Protein 4J0E (pdb70)

Foldseek 3Di:
DVVLVVVPPLAAEEEEEAQDQASLLVLLLLLLLHHAYEYEALDVVSNVVSLVVSLVVLLVVLVPDDDDPCVSVVSSVSSSVSYHYDHQLLVRQQEGQEYEYDDDPDLVVLLVSVVSNQVRHDPNHAYEYQDLADFQCSNCVPDPQLQRYWYWHADPPRVPAQEIETEHEPRHHPVNSVSSVSSSVSSRHDYDYAYRDRRTPPGVVQLLVLVVLLVCVVVVPDHPVVQQVCCCVVVVDPTGSVLVQLVCWLVNSQSRLVSCCVVPVPDPSSDGHPQSVVQVVVVQTHVVVQGGPHGD/DVVLVVVPPQAAEEEEEAQPQASLLVLQLLLVLHHAYEYEALDVVSVVVSLVVSLVVQVCVSSVSSSVSYHYYNQLQVSAQAGQEYEYDHDPDLVVLLVSVVSNQVRHDPNHAYEYQDLADFQCSSCVPPPQLQSYWYWHADPPRVPGQEIETEGEVRHHPVNSVSSVSSSVSSRHDYDYFYRDRRTPPLVPLLLVLVVLVVCVVVVPDHNVVQFVCCCVVPVDPTGSVLVQLVRWLVVSQSRLVSCCVVVVVDPSSDHDPLSCVQVVVVQIHPVVQGGPHGD

Secondary structure (DSSP, 8-state):
-HHHHTT-TT--EEEEE--SHHHHHHHHHHHHTT-EEEEE-S-HHHHHHHHHHHHHHHHHHHHHS-S-HHHHHHHHHHHHTTEEEES-HHHHHTT-SEEEE---S-HHHHHHHHHHHHHHS-TT-EEEE--SSS-HHHHSTT-S-GGGEEEEE--SSTTT--EEEEEE-SS--HHHHHHHHHHHHHTT-EEEEEES-TTTTHHHHHHHHHHHHHHHHHHTSS-HHHHHHHHHHHH--SS-HHHHHHHH-HHHHHHHHHHHHHHSTT-GGG---HHHHHHHHTT--BGGGTBSSSB-/-HHHHTT-TT--EEEEE--SHHHHHHHHHHHHTT-EEEEE-S-HHHHHHHHHHHHHHHH--HHHHHHHTEEEES-HHHHTTT-SEEEE---S-HHHHHHHHHHHHHHS-TT-EEEE--SSS-HHHHTTT-S-GGGEEEEE--SSTTT--EEEEEE-SS--HHHHHHHHHHHHHTT-EEEEEES-TTTTHHHHHHHHHHHHHHHHHTTSS-HHHHHHHHHHHH--SS-HHHHHHHH-HHHHHHHHHHHHHHSTT-GGG---HHHHHHHHTT--BGGGTBSSSB-

CATH classification: 3.40.50.720 (+1 more: 1.10.1040.10)

Organism: Caenorhabditis elegans (NCBI:txid6239)

Solvent-accessible surface area: 25245 Å² total; per-residue (Å²): 116,154,117,7,51,53,56,3,128,94,5,156,36,2,0,0,4,7,6,44,124,41,1,13,7,0,0,7,14,0,0,56,16,34,1,78,4,49,0,0,28,114,66,140,140,14,10,85,148,5,46,151,50,3,43,128,37,2,46,114,74,3,143,150,61,189,33,84,118,161,107,37,62,89,75,15,88,114,5,30,81,64,9,134,59,22,77,70,12,47,89,7,0,54,93,4,14,2,0,0,0,15,20,106,57,59,38,99,94,0,74,35,33,2,52,92,0,60,157,33,24,82,202,108,4,10,12,0,1,19,3,34,27,52,27,0,86,38,2,3,134,66,10,169,52,68,56,77,0,0,1,0,7,5,32,64,59,2,48,114,43,94,0,0,0,0,0,66,8,128,68,7,29,98,130,6,23,42,20,0,49,73,0,0,50,1,5,18,16,44,29,2,34,3,83,25,12,27,5,10,0,3,19,27,3,6,3,4,12,3,2,22,0,0,36,1,82,64,105,40,16,10,51,24,88,35,0,5,62,0,0,70,48,17,15,40,10,83,39,0,0,0,39,19,0,1,114,56,0,0,37,57,1,45,103,8,0,49,38,14,29,85,101,49,100,137,59,89,19,5,114,31,1,77,39,0,46,123,26,31,94,112,40,77,32,0,115,127,70,30,38,8,25,51,89,123,116,155,116,8,49,50,57,4,125,106,5,135,36,1,0,0,3,7,7,44,122,44,0,14,7,0,0,18,15,0,0,60,19,37,0,76,5,52,0,0,26,111,72,136,154,10,9,80,144,6,48,126,59,3,26,123,52,11,90,202,153,133,41,97,99,6,28,76,70,10,141,58,28,63,62,5,31,86,7,0,53,94,4,15,1,0,0,0,13,18,117,60,62,39,111,70,0,81,38,19,2,50,65,0,55,154,39,22,83,194,105,5,11,13,0,1,15,2,33,24,50,23,1,91,35,2,4,129,66,8,170,64,63,57,90,1,0,1,0,5,4,29,60,56,1,53,116,40,102,0,0,0,0,0,62,10,140,68,6,28,108,130,6,23,43,23,0,52,73,0,0,50,1,5,19,15,39,31,2,36,3,102,29,12,27,6,9,0,5,19,28,5,8,5,5,11,5,3,21,0,0,36,2,85,65,104,46,11,11,51,20,90,36,0,6,56,0,0,71,55,20,18,40,11,80,51,0,0,0,37,23,1,0,98,62,1,0,39,58,1,42,99,5,2,50,33,13,28,84,103,50,95,138,54,70,17,5,103,56,1,97,39,0,48,124,15,29,94,85,39,66,32,0,107,127,69,28,49,6,22,53,92,122

Radius of gyration: 28.54 Å; Cα contacts (8 Å, |Δi|>4): 1145; chains: 2; bounding box: 77×62×73 Å

B-factor: mean 34.6, std 10.4, range [18.56, 121.44]

Structure (mmCIF, N/CA/C/O backbone):
data_4J0E
#
_entry.id   4J0E
#
_cell.length_a   55.709
_cell.length_b   55.215
_cell.length_c   56.066
_cell.angle_alpha   80.45
_cell.angle_beta   75.58
_cell.angle_gamma   72.42
#
_symmetry.space_group_name_H-M   'P 1'
#
loop_
_entity.id
_entity.type
_entity.pdbx_description
1 polymer 'Probable 3-hydroxyacyl-CoA dehydrogenase F54C8.1'
2 water water
#
loop_
_atom_site.group_PDB
_atom_site.id
_atom_site.type_symbol
_atom_site.label_atom_id
_atom_site.label_alt_id
_atom_site.label_comp_id
_atom_site.label_asym_id
_atom_site.label_entity_id
_atom_site.label_seq_id
_atom_site.pdbx_PDB_ins_code
_atom_site.Cartn_x
_atom_site.Cartn_y
_atom_site.Cartn_z
_atom_site.occupancy
_atom_site.B_iso_or_equiv
_atom_site.auth_seq_id
_atom_site.auth_comp_id
_atom_site.auth_asym_id
_atom_site.auth_atom_id
_atom_site.pdbx_PDB_model_num
ATOM 1 N N . MET A 1 4 ? 24.752 3.286 -25.696 1.00 27.88 1 MET A N 1
ATOM 2 C CA . MET A 1 4 ? 24.907 2.048 -24.788 1.00 26.67 1 MET A CA 1
ATOM 3 C C . MET A 1 4 ? 26.179 2.198 -23.986 1.00 29.84 1 MET A C 1
ATOM 4 O O . MET A 1 4 ? 26.198 1.855 -22.819 1.00 26.03 1 MET A O 1
ATOM 9 N N . PHE A 1 5 ? 27.271 2.578 -24.662 1.00 28.32 2 PHE A N 1
ATOM 10 C CA . PHE A 1 5 ? 28.547 2.804 -23.954 1.00 28.41 2 PHE A CA 1
ATOM 11 C C . PHE A 1 5 ? 28.484 4.004 -23.004 1.00 29.29 2 PHE A C 1
ATOM 12 O O . PHE A 1 5 ? 29.062 3.953 -21.872 1.00 29.44 2 PHE A O 1
ATOM 20 N N . THR A 1 6 ? 27.787 5.102 -23.436 1.00 25.16 3 THR A N 1
ATOM 21 C CA . THR A 1 6 ? 27.786 6.302 -22.596 1.00 25.20 3 THR A CA 1
ATOM 22 C C . THR A 1 6 ? 27.211 5.846 -21.225 1.00 26.01 3 THR A C 1
ATOM 23 O O . THR A 1 6 ? 27.672 6.239 -20.155 1.00 26.93 3 THR A O 1
ATOM 27 N N . ALA A 1 7 ? 26.218 4.980 -21.354 1.00 28.81 4 ALA A N 1
ATOM 28 C CA . ALA A 1 7 ? 25.588 4.489 -20.081 1.00 28.34 4 ALA A CA 1
ATOM 29 C C . ALA A 1 7 ? 26.441 3.527 -19.300 1.00 27.17 4 ALA A C 1
ATOM 30 O O . ALA A 1 7 ? 26.633 3.662 -18.048 1.00 26.94 4 ALA A O 1
ATOM 32 N N . LYS A 1 8 ? 26.962 2.533 -20.018 1.00 24.47 5 LYS A N 1
ATOM 33 C CA . LYS A 1 8 ? 27.755 1.468 -19.425 1.00 27.18 5 LYS A CA 1
ATOM 34 C C . LYS A 1 8 ? 28.925 2.031 -18.605 1.00 31.40 5 LYS A C 1
ATOM 35 O O . LYS A 1 8 ? 29.209 1.544 -17.418 1.00 28.28 5 LYS A O 1
ATOM 41 N N . CYS A 1 9 ? 29.631 2.968 -19.248 1.00 27.31 6 CYS A N 1
ATOM 42 C CA . CYS A 1 9 ? 30.846 3.528 -18.623 1.00 27.32 6 CYS A CA 1
ATOM 43 C C . CYS A 1 9 ? 30.517 4.502 -17.528 1.00 27.86 6 CYS A C 1
ATOM 44 O O . CYS A 1 9 ? 31.428 4.987 -16.845 1.00 29.59 6 CYS A O 1
ATOM 47 N N . ALA A 1 10 ? 29.210 4.721 -17.276 1.00 27.92 7 ALA A N 1
ATOM 48 C CA . ALA A 1 10 ? 28.792 5.639 -16.146 1.00 32.56 7 ALA A CA 1
ATOM 49 C C . ALA A 1 10 ? 28.228 4.786 -15.007 1.00 32.57 7 ALA A C 1
ATOM 50 O O . ALA A 1 10 ? 27.780 5.343 -14.017 1.00 32.54 7 ALA A O 1
ATOM 52 N N . MET A 1 11 ? 28.332 3.489 -15.158 1.00 32.18 8 MET A N 1
ATOM 53 C CA . MET A 1 11 ? 27.909 2.507 -14.118 1.00 30.38 8 MET A CA 1
ATOM 54 C C . MET A 1 11 ? 29.096 1.617 -13.877 1.00 37.45 8 MET A C 1
ATOM 55 O O . MET A 1 11 ? 29.023 0.521 -14.282 1.00 43.15 8 MET A O 1
ATOM 60 N N . GLN A 1 12 ? 30.214 2.127 -13.311 1.00 31.30 9 GLN A N 1
ATOM 61 C CA . GLN A 1 12 ? 31.354 1.360 -12.912 1.00 32.47 9 GLN A CA 1
ATOM 62 C C . GLN A 1 12 ? 31.070 0.390 -11.765 1.00 36.86 9 GLN A C 1
ATOM 63 O O . GLN A 1 12 ? 31.850 -0.555 -11.551 1.00 40.35 9 GLN A O 1
ATOM 69 N N . ASN A 1 13 ? 30.001 0.722 -11.046 1.00 33.00 10 ASN A N 1
ATOM 70 C CA . ASN A 1 13 ? 29.501 -0.019 -9.883 1.00 35.74 10 ASN A CA 1
ATOM 71 C C . ASN A 1 13 ? 28.726 -1.287 -10.283 1.00 35.84 10 ASN A C 1
ATOM 72 O O . ASN A 1 13 ? 28.549 -2.175 -9.465 1.00 35.98 10 ASN A O 1
ATOM 77 N N . ILE A 1 14 ? 28.292 -1.384 -11.538 1.00 30.67 11 ILE A N 1
ATOM 78 C CA . ILE A 1 14 ? 27.370 -2.465 -11.951 1.00 26.74 11 ILE A CA 1
ATOM 79 C C . ILE A 1 14 ? 28.122 -3.298 -12.998 1.00 25.00 11 ILE A C 1
ATOM 80 O O . ILE A 1 14 ? 28.234 -2.883 -14.179 1.00 30.84 11 ILE A O 1
ATOM 85 N N . ARG A 1 15 ? 28.706 -4.394 -12.562 1.00 27.85 12 ARG A N 1
ATOM 86 C CA . ARG A 1 15 ? 29.395 -5.300 -13.462 1.00 29.93 12 ARG A CA 1
ATOM 87 C C . ARG A 1 15 ? 28.788 -6.646 -13.558 1.00 27.48 12 ARG A C 1
ATOM 88 O O . ARG A 1 15 ? 28.870 -7.264 -14.596 1.00 27.05 12 ARG A O 1
ATOM 96 N N . ASN A 1 16 ? 28.227 -7.124 -12.474 1.00 29.61 13 ASN A N 1
ATOM 97 C CA . ASN A 1 16 ? 27.686 -8.484 -12.434 1.00 29.85 13 ASN A CA 1
ATOM 98 C C . ASN A 1 16 ? 26.189 -8.491 -12.154 1.00 25.04 13 ASN A C 1
ATOM 99 O O . ASN A 1 16 ? 25.734 -7.846 -11.216 1.00 24.22 13 ASN A O 1
ATOM 104 N N . VAL A 1 17 ? 25.462 -9.117 -13.047 1.00 24.91 14 VAL A N 1
ATOM 105 C CA . VAL A 1 17 ? 23.981 -9.095 -12.993 1.00 22.16 14 VAL A CA 1
ATOM 106 C C . VAL A 1 17 ? 23.497 -10.537 -12.727 1.00 23.42 14 VAL A C 1
ATOM 107 O O . VAL A 1 17 ? 24.046 -11.494 -13.289 1.00 28.21 14 VAL A O 1
ATOM 111 N N . ALA A 1 18 ? 22.570 -10.697 -11.793 1.00 23.38 15 ALA A N 1
ATOM 112 C CA . ALA A 1 18 ? 21.902 -12.016 -11.587 1.00 25.30 15 ALA A CA 1
ATOM 113 C C . ALA A 1 18 ? 20.440 -11.889 -11.992 1.00 24.32 15 ALA A C 1
ATOM 114 O O . ALA A 1 18 ? 19.843 -10.864 -11.765 1.00 22.38 15 ALA A O 1
ATOM 116 N N . ILE A 1 19 ? 19.987 -12.867 -12.733 1.00 25.18 16 ILE A N 1
ATOM 117 C CA . ILE A 1 19 ? 18.536 -12.928 -13.192 1.00 23.61 16 ILE A CA 1
ATOM 118 C C . ILE A 1 19 ? 17.987 -14.157 -12.533 1.00 26.19 16 ILE A C 1
ATOM 119 O O . ILE A 1 19 ? 18.585 -15.208 -12.668 1.00 23.10 16 ILE A O 1
ATOM 124 N N . VAL A 1 20 ? 16.885 -13.979 -11.768 1.00 22.16 17 VAL A N 1
ATOM 125 C CA . VAL A 1 20 ? 16.265 -15.084 -10.984 1.00 23.72 17 VAL A CA 1
ATOM 126 C C . VAL A 1 20 ? 14.949 -15.380 -11.664 1.00 25.28 17 VAL A C 1
ATOM 127 O O . VAL A 1 20 ? 14.029 -14.571 -11.638 1.00 25.82 17 VAL A O 1
ATOM 131 N N . GLY A 1 21 ? 14.926 -16.548 -12.253 1.00 26.60 18 GLY A N 1
ATOM 132 C CA . GLY A 1 21 ? 13.846 -17.069 -13.026 1.00 28.75 18 GLY A CA 1
ATOM 133 C C . GLY A 1 21 ? 14.299 -17.192 -14.429 1.00 31.41 18 GLY A C 1
ATOM 134 O O . GLY A 1 21 ? 14.795 -16.237 -15.021 1.00 37.02 18 GLY A O 1
ATOM 135 N N . SER A 1 22 ? 14.163 -18.411 -14.935 1.00 30.08 19 SER A N 1
ATOM 136 C CA . SER A 1 22 ? 14.723 -18.865 -16.159 1.00 30.63 19 SER A CA 1
ATOM 137 C C . SER A 1 22 ? 13.723 -19.142 -17.298 1.00 32.89 19 SER A C 1
ATOM 138 O O . SER A 1 22 ? 14.019 -19.899 -18.269 1.00 39.96 19 SER A O 1
ATOM 141 N N . GLY A 1 23 ? 12.564 -18.501 -17.238 1.00 32.32 20 GLY A N 1
ATOM 142 C CA . GLY A 1 23 ? 11.617 -18.638 -18.347 1.00 33.92 20 GLY A CA 1
ATOM 143 C C . GLY A 1 23 ? 11.921 -17.699 -19.495 1.00 32.17 20 GLY A C 1
ATOM 144 O O . GLY A 1 23 ? 13.066 -17.212 -19.691 1.00 28.52 20 GLY A O 1
ATOM 145 N N . GLN A 1 24 ? 10.912 -17.436 -20.309 1.00 32.60 21 GLN A N 1
ATOM 146 C CA . GLN A 1 24 ? 11.157 -16.728 -21.562 1.00 29.49 21 GLN A CA 1
ATOM 147 C C . GLN A 1 24 ? 11.756 -15.291 -21.382 1.00 24.88 21 GLN A C 1
ATOM 148 O O . GLN A 1 24 ? 12.687 -14.890 -22.032 1.00 29.51 21 GLN A O 1
ATOM 154 N N . MET A 1 25 ? 11.175 -14.562 -20.451 1.00 25.24 22 MET A N 1
ATOM 155 C CA . MET A 1 25 ? 11.663 -13.221 -20.149 1.00 25.45 22 MET A CA 1
ATOM 156 C C . MET A 1 25 ? 12.989 -13.273 -19.468 1.00 25.18 22 MET A C 1
ATOM 157 O O . MET A 1 25 ? 13.938 -12.461 -19.847 1.00 24.33 22 MET A O 1
ATOM 162 N N . GLY A 1 26 ? 13.161 -14.159 -18.493 1.00 25.48 23 GLY A N 1
ATOM 163 C CA . GLY A 1 26 ? 14.457 -14.197 -17.792 1.00 25.73 23 GLY A CA 1
ATOM 164 C C . GLY A 1 26 ? 15.547 -14.576 -18.754 1.00 26.78 23 GLY A C 1
ATOM 165 O O . GLY A 1 26 ? 16.686 -13.959 -18.738 1.00 26.34 23 GLY A O 1
ATOM 166 N N . SER A 1 27 ? 15.236 -15.553 -19.627 1.00 24.66 24 SER A N 1
ATOM 167 C CA . SER A 1 27 ? 16.321 -15.943 -20.569 1.00 29.09 24 SER A CA 1
ATOM 168 C C . SER A 1 27 ? 16.573 -14.788 -21.538 1.00 28.05 24 SER A C 1
ATOM 169 O O . SER A 1 27 ? 17.716 -14.514 -21.901 1.00 28.49 24 SER A O 1
ATOM 172 N N . GLY A 1 28 ? 15.545 -14.041 -22.001 1.00 28.55 25 GLY A N 1
ATOM 173 C CA . GLY A 1 28 ? 15.806 -12.908 -22.933 1.00 23.91 25 GLY A CA 1
ATOM 174 C C . GLY A 1 28 ? 16.570 -11.786 -22.279 1.00 24.93 25 GLY A C 1
ATOM 175 O O . GLY A 1 28 ? 17.460 -11.167 -22.894 1.00 23.30 25 GLY A O 1
ATOM 176 N N . ILE A 1 29 ? 16.235 -11.520 -21.035 1.00 24.71 26 ILE A N 1
ATOM 177 C CA . ILE A 1 29 ? 17.006 -10.498 -20.313 1.00 23.55 26 ILE A CA 1
ATOM 178 C C . ILE A 1 29 ? 18.456 -10.962 -20.145 1.00 24.93 26 ILE A C 1
ATOM 179 O O . ILE A 1 29 ? 19.407 -10.170 -20.356 1.00 23.27 26 ILE A O 1
ATOM 184 N N . ALA A 1 30 ? 18.661 -12.230 -19.809 1.00 22.55 27 ALA A N 1
ATOM 185 C CA . ALA A 1 30 ? 20.036 -12.754 -19.711 1.00 26.57 27 ALA A CA 1
ATOM 186 C C . ALA A 1 30 ? 20.742 -12.562 -21.013 1.00 24.98 27 ALA A C 1
ATOM 187 O O . ALA A 1 30 ? 21.910 -12.106 -21.034 1.00 23.99 27 ALA A O 1
ATOM 189 N N . GLN A 1 31 ? 20.095 -12.890 -22.135 1.00 22.33 28 GLN A N 1
ATOM 190 C CA . GLN A 1 31 ? 20.768 -12.681 -23.436 1.00 27.15 28 GLN A CA 1
ATOM 191 C C . GLN A 1 31 ? 21.217 -11.246 -23.735 1.00 26.62 28 GLN A C 1
ATOM 192 O O . GLN A 1 31 ? 22.388 -10.968 -24.050 1.00 28.29 28 GLN A O 1
ATOM 198 N N . VAL A 1 32 ? 20.311 -10.280 -23.622 1.00 24.10 29 VAL A N 1
ATOM 199 C CA . VAL A 1 32 ? 20.715 -8.916 -23.944 1.00 24.06 29 VAL A CA 1
ATOM 200 C C . VAL A 1 32 ? 21.715 -8.352 -22.924 1.00 24.94 29 VAL A C 1
ATOM 201 O O . VAL A 1 32 ? 22.500 -7.501 -23.288 1.00 25.28 29 VAL A O 1
ATOM 205 N N . THR A 1 33 ? 21.590 -8.735 -21.638 1.00 22.10 30 THR A N 1
ATOM 206 C CA . THR A 1 33 ? 22.581 -8.294 -20.614 1.00 23.06 30 THR A CA 1
ATOM 207 C C . THR A 1 33 ? 23.995 -8.771 -20.933 1.00 23.97 30 THR A C 1
ATOM 208 O O . THR A 1 33 ? 24.905 -7.938 -20.891 1.00 24.03 30 THR A O 1
ATOM 212 N N . ALA A 1 34 ? 24.128 -10.041 -21.279 1.00 25.44 31 ALA A N 1
ATOM 213 C CA . ALA A 1 34 ? 25.442 -10.610 -21.747 1.00 24.51 31 ALA A CA 1
ATOM 214 C C . ALA A 1 34 ? 25.969 -9.992 -23.044 1.00 28.18 31 ALA A C 1
ATOM 215 O O . ALA A 1 34 ? 27.175 -9.695 -23.183 1.00 26.65 31 ALA A O 1
ATOM 217 N N . SER A 1 35 ? 25.086 -9.827 -24.040 1.00 25.10 32 SER A N 1
ATOM 218 C CA . SER A 1 35 ? 25.468 -9.235 -25.327 1.00 27.60 32 SER A CA 1
ATOM 219 C C . SER A 1 35 ? 25.967 -7.828 -25.176 1.00 27.99 32 SER A C 1
ATOM 220 O O . SER A 1 35 ? 26.740 -7.333 -26.022 1.00 31.05 32 SER A O 1
ATOM 223 N N . SER A 1 36 ? 25.540 -7.182 -24.091 1.00 25.83 33 SER A N 1
ATOM 224 C CA . SER A 1 36 ? 25.859 -5.802 -23.805 1.00 25.53 33 SER A CA 1
ATOM 225 C C . SER A 1 36 ? 27.076 -5.691 -22.934 1.00 26.72 33 SER A C 1
ATOM 226 O O . SER A 1 36 ? 27.420 -4.555 -22.587 1.00 27.80 33 SER A O 1
ATOM 229 N N . GLY A 1 37 ? 27.695 -6.796 -22.509 1.00 27.16 34 GLY A N 1
ATOM 230 C CA . GLY A 1 37 ? 28.996 -6.701 -21.890 1.00 28.05 34 GLY A CA 1
ATOM 231 C C . GLY A 1 37 ? 28.970 -6.951 -20.387 1.00 29.12 34 GLY A C 1
ATOM 232 O O . GLY A 1 37 ? 30.002 -6.867 -19.760 1.00 29.77 34 GLY A O 1
ATOM 233 N N . PHE A 1 38 ? 27.822 -7.305 -19.772 1.00 25.56 35 PHE A N 1
ATOM 234 C CA . PHE A 1 38 ? 27.863 -7.491 -18.378 1.00 23.50 35 PHE A CA 1
ATOM 235 C C . PHE A 1 38 ? 28.070 -8.994 -18.128 1.00 25.84 35 PHE A C 1
ATOM 236 O O . PHE A 1 38 ? 27.726 -9.857 -19.014 1.00 25.75 35 PHE A O 1
ATOM 244 N N . ASN A 1 39 ? 28.428 -9.371 -16.889 1.00 26.65 36 ASN A N 1
ATOM 245 C CA . ASN A 1 39 ? 28.509 -10.770 -16.495 1.00 26.22 36 ASN A CA 1
ATOM 246 C C . ASN A 1 39 ? 27.148 -11.125 -15.979 1.00 27.41 36 ASN A C 1
ATOM 247 O O . ASN A 1 39 ? 26.529 -10.258 -15.336 1.00 27.22 36 ASN A O 1
ATOM 252 N N . VAL A 1 40 ? 26.677 -12.321 -16.355 1.00 26.17 37 VAL A N 1
ATOM 253 C CA . VAL A 1 40 ? 25.285 -12.766 -16.005 1.00 24.77 37 VAL A CA 1
ATOM 254 C C . VAL A 1 40 ? 25.280 -14.063 -15.218 1.00 23.71 37 VAL A C 1
ATOM 255 O O . VAL A 1 40 ? 25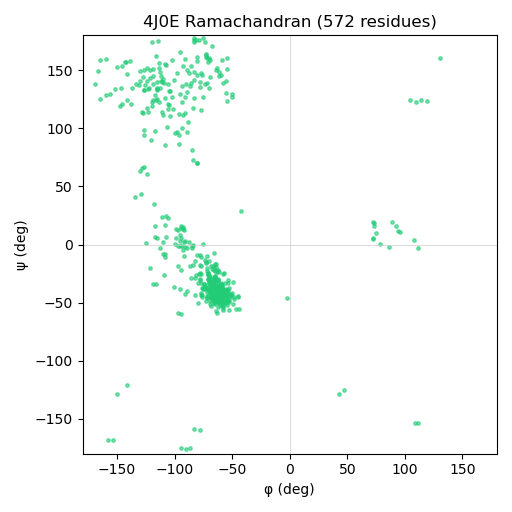.967 -15.015 -15.597 1.00 25.22 37 VAL A O 1
ATOM 259 N N . MET A 1 41 ? 24.510 -14.157 -14.153 1.00 24.76 38 MET A N 1
ATOM 260 C CA . MET A 1 41 ? 24.294 -15.393 -13.510 1.00 26.88 38 MET A CA 1
ATOM 261 C C . MET A 1 41 ? 22.785 -15.613 -13.607 1.00 28.06 38 MET A C 1
ATOM 262 O O . MET A 1 41 ? 22.013 -14.827 -13.118 1.00 27.51 38 MET A O 1
ATOM 267 N N . LEU A 1 42 ? 22.396 -16.701 -14.260 1.00 23.49 39 LEU A N 1
ATOM 268 C CA . LEU A 1 42 ? 20.973 -17.017 -14.384 1.00 24.85 39 LEU A CA 1
ATOM 269 C C . LEU A 1 42 ? 20.635 -18.098 -13.406 1.00 27.41 39 LEU A C 1
ATOM 270 O O . LEU A 1 42 ? 21.241 -19.220 -13.449 1.00 27.72 39 LEU A O 1
ATOM 275 N N . ALA A 1 43 ? 19.628 -17.837 -12.599 1.00 25.43 40 ALA A N 1
ATOM 276 C CA . ALA A 1 43 ? 19.303 -18.721 -11.462 1.00 25.47 40 ALA A CA 1
ATOM 277 C C . ALA A 1 43 ? 17.879 -19.204 -11.445 1.00 29.23 40 ALA A C 1
ATOM 278 O O . ALA A 1 43 ? 16.951 -18.448 -11.637 1.00 26.58 40 ALA A O 1
ATOM 280 N N . ASP A 1 44 ? 17.769 -20.490 -11.134 1.00 28.63 41 ASP A N 1
ATOM 281 C CA . ASP A 1 44 ? 16.468 -21.105 -11.049 1.00 26.31 41 ASP A CA 1
ATOM 282 C C . ASP A 1 44 ? 16.680 -22.470 -10.410 1.00 28.47 41 ASP A C 1
ATOM 283 O O . ASP A 1 44 ? 17.635 -23.173 -10.791 1.00 28.21 41 ASP A O 1
ATOM 288 N N . VAL A 1 45 ? 15.777 -22.841 -9.500 1.00 30.57 42 VAL A N 1
ATOM 289 C CA . VAL A 1 45 ? 15.973 -24.144 -8.813 1.00 33.61 42 VAL A CA 1
ATOM 290 C C . VAL A 1 45 ? 15.648 -25.263 -9.807 1.00 34.31 42 VAL A C 1
ATOM 291 O O . VAL A 1 45 ? 16.077 -26.422 -9.643 1.00 37.58 42 VAL A O 1
ATOM 295 N N . ASN A 1 46 ? 14.986 -24.912 -10.897 1.00 34.60 43 ASN A N 1
ATOM 296 C CA . ASN A 1 46 ? 14.540 -25.883 -11.906 1.00 36.22 43 ASN A CA 1
ATOM 297 C C . ASN A 1 46 ? 15.620 -26.088 -12.952 1.00 36.69 43 ASN A C 1
ATOM 298 O O . ASN A 1 46 ? 15.755 -25.286 -13.872 1.00 33.83 43 ASN A O 1
ATOM 303 N N . LYS A 1 47 ? 16.412 -27.167 -12.767 1.00 31.91 44 LYS A N 1
ATOM 304 C CA . LYS A 1 47 ? 17.525 -27.463 -13.686 1.00 33.08 44 LYS A CA 1
ATOM 305 C C . LYS A 1 47 ? 17.089 -27.614 -15.107 1.00 34.16 44 LYS A C 1
ATOM 306 O O . LYS A 1 47 ? 17.771 -27.171 -16.044 1.00 36.01 44 LYS A O 1
ATOM 312 N N . LYS A 1 48 ? 15.947 -28.229 -15.305 1.00 37.61 45 LYS A N 1
ATOM 313 C CA . LYS A 1 48 ? 15.493 -28.394 -16.649 1.00 39.20 45 LYS A CA 1
ATOM 314 C C . LYS A 1 48 ? 15.259 -27.048 -17.345 1.00 36.16 45 LYS A C 1
ATOM 315 O O . LYS A 1 48 ? 15.591 -26.883 -18.514 1.00 38.70 45 LYS A O 1
ATOM 321 N N . ALA A 1 49 ? 14.703 -26.093 -16.602 1.00 38.57 46 ALA A N 1
ATOM 322 C CA . ALA A 1 49 ? 14.476 -24.743 -17.111 1.00 37.80 46 ALA A CA 1
ATOM 323 C C . ALA A 1 49 ? 15.803 -24.035 -17.441 1.00 31.93 46 ALA A C 1
ATOM 324 O O . ALA A 1 49 ? 15.882 -23.291 -18.406 1.00 34.76 46 ALA A O 1
ATOM 326 N N . LEU A 1 50 ? 16.816 -24.245 -16.600 1.00 30.04 47 LEU A N 1
ATOM 327 C CA . LEU A 1 50 ? 18.133 -23.612 -16.848 1.00 31.06 47 LEU A CA 1
ATOM 328 C C . LEU A 1 50 ? 18.682 -24.120 -18.182 1.00 31.79 47 LEU A C 1
ATOM 329 O O . LEU A 1 50 ? 19.165 -23.338 -19.040 1.00 31.72 47 LEU A O 1
ATOM 334 N N . ASP A 1 51 ? 18.555 -25.432 -18.396 1.00 34.17 48 ASP A N 1
ATOM 335 C CA . ASP A 1 51 ? 19.101 -26.065 -19.633 1.00 37.08 48 ASP A CA 1
ATOM 336 C C . ASP A 1 51 ? 18.375 -25.569 -20.827 1.00 34.36 48 ASP A C 1
ATOM 337 O O . ASP A 1 51 ? 19.010 -25.142 -21.811 1.00 35.82 48 ASP A O 1
ATOM 342 N N . ARG A 1 52 ? 17.027 -25.615 -20.766 1.00 32.52 49 ARG A N 1
ATOM 343 C CA . ARG A 1 52 ? 16.171 -25.017 -21.773 1.00 36.94 49 ARG A CA 1
ATOM 344 C C . ARG A 1 52 ? 16.583 -23.576 -22.105 1.00 40.51 49 ARG A C 1
ATOM 345 O O . ARG A 1 52 ? 16.661 -23.229 -23.279 1.00 36.84 49 ARG A O 1
ATOM 353 N N . ALA A 1 53 ? 16.865 -22.742 -21.080 1.00 35.59 50 ALA A N 1
ATOM 354 C CA . ALA A 1 53 ? 17.196 -21.333 -21.383 1.00 30.23 50 ALA A CA 1
ATOM 355 C C . ALA A 1 53 ? 18.482 -21.154 -22.088 1.00 31.39 50 ALA A C 1
ATOM 356 O O . ALA A 1 53 ? 18.590 -20.328 -23.015 1.00 29.98 50 ALA A O 1
ATOM 358 N N . MET A 1 54 ? 19.470 -21.933 -21.682 1.00 29.35 51 MET A N 1
ATOM 359 C CA . MET A 1 54 ? 20.828 -21.746 -22.234 1.00 32.80 51 MET A CA 1
ATOM 360 C C . MET A 1 54 ? 20.824 -22.232 -23.667 1.00 36.48 51 MET A C 1
ATOM 361 O O . MET A 1 54 ? 21.446 -21.591 -24.516 1.00 38.26 51 MET A O 1
ATOM 366 N N . LYS A 1 55 ? 20.107 -23.344 -23.960 1.00 31.85 52 LYS A N 1
ATOM 367 C CA . LYS A 1 55 ? 19.993 -23.708 -25.396 1.00 36.19 52 LYS A CA 1
ATOM 368 C C . LYS A 1 55 ? 19.311 -22.658 -26.257 1.00 34.85 52 LYS A C 1
ATOM 369 O O . LYS A 1 55 ? 19.770 -22.383 -27.370 1.00 38.36 52 LYS A O 1
ATOM 375 N N . ALA A 1 56 ? 18.263 -22.000 -25.727 1.00 37.60 53 ALA A N 1
ATOM 376 C CA . ALA A 1 56 ? 17.502 -20.978 -26.471 1.00 34.33 53 ALA A CA 1
ATOM 377 C C . ALA A 1 56 ? 18.346 -19.735 -26.728 1.00 32.94 53 ALA A C 1
ATOM 378 O O . ALA A 1 56 ? 18.393 -19.204 -27.878 1.00 32.89 53 ALA A O 1
ATOM 380 N N . ILE A 1 57 ? 19.056 -19.296 -25.679 1.00 30.22 54 ILE A N 1
ATOM 381 C CA . ILE A 1 57 ? 20.020 -18.189 -25.799 1.00 29.36 54 ILE A CA 1
ATOM 382 C C . ILE A 1 57 ? 21.131 -18.487 -26.810 1.00 31.08 54 ILE A C 1
ATOM 383 O O . ILE A 1 57 ? 21.415 -17.690 -27.723 1.00 33.01 54 ILE A O 1
ATOM 388 N N . SER A 1 58 ? 21.701 -19.644 -26.672 1.00 29.69 55 SER A N 1
ATOM 389 C CA . SER A 1 58 ? 22.794 -20.012 -27.553 1.00 33.03 55 SER A CA 1
ATOM 390 C C . SER A 1 58 ? 22.328 -19.983 -29.056 1.00 38.08 55 SER A C 1
ATOM 391 O O . SER A 1 58 ? 22.957 -19.314 -29.918 1.00 39.00 55 SER A O 1
ATOM 394 N N . GLN A 1 59 ? 21.174 -20.634 -29.331 1.00 35.11 56 GLN A N 1
ATOM 395 C CA . GLN A 1 59 ? 20.507 -20.561 -30.620 1.00 39.14 56 GLN A CA 1
ATOM 396 C C . GLN A 1 59 ? 20.327 -19.175 -31.142 1.00 40.12 56 GLN A C 1
ATOM 397 O O . GLN A 1 59 ? 20.683 -18.883 -32.297 1.00 36.46 56 GLN A O 1
ATOM 403 N N . SER A 1 60 ? 19.761 -18.310 -30.293 1.00 38.52 57 SER A N 1
ATOM 404 C CA . SER A 1 60 ? 19.419 -16.975 -30.689 1.00 36.13 57 SER A CA 1
ATOM 405 C C . SER A 1 60 ? 20.711 -16.152 -30.994 1.00 36.58 57 SER A C 1
ATOM 406 O O . SER A 1 60 ? 20.802 -15.439 -32.003 1.00 35.38 57 SER A O 1
ATOM 409 N N . VAL A 1 61 ? 21.689 -16.280 -30.120 1.00 34.10 58 VAL A N 1
ATOM 410 C CA . VAL A 1 61 ? 22.949 -15.555 -30.349 1.00 30.23 58 VAL A CA 1
ATOM 411 C C . VAL A 1 61 ? 23.613 -16.004 -31.676 1.00 32.32 58 VAL A C 1
ATOM 412 O O . VAL A 1 61 ? 24.045 -15.171 -32.485 1.00 35.38 58 VAL A O 1
ATOM 416 N N . THR A 1 62 ? 23.598 -17.306 -31.909 1.00 38.23 59 THR A N 1
ATOM 417 C CA . THR A 1 62 ? 24.184 -17.913 -33.131 1.00 34.19 59 THR A CA 1
ATOM 418 C C . THR A 1 62 ? 23.494 -17.385 -34.362 1.00 39.22 59 THR A C 1
ATOM 419 O O . THR A 1 62 ? 24.186 -16.875 -35.311 1.00 37.71 59 THR A O 1
ATOM 423 N N . HIS A 1 63 ? 22.164 -17.479 -34.348 1.00 39.82 60 HIS A N 1
ATOM 424 C CA . HIS A 1 63 ? 21.282 -16.855 -35.339 1.00 43.13 60 HIS A CA 1
ATOM 425 C C . HIS A 1 63 ? 21.664 -15.413 -35.693 1.00 44.30 60 HIS A C 1
ATOM 426 O O . HIS A 1 63 ? 21.922 -15.116 -36.854 1.00 45.35 60 HIS A O 1
ATOM 433 N N . LEU A 1 64 ? 21.772 -14.524 -34.698 1.00 43.21 61 LEU A N 1
ATOM 434 C CA . LEU A 1 64 ? 22.157 -13.120 -34.957 1.00 49.21 61 LEU A CA 1
ATOM 435 C C . LEU A 1 64 ? 23.536 -13.007 -35.595 1.00 50.53 61 LEU A C 1
ATOM 436 O O . LEU A 1 64 ? 23.742 -12.181 -36.485 1.00 52.27 61 LEU A O 1
ATOM 441 N N . SER A 1 65 ? 24.462 -13.873 -35.200 1.00 43.87 62 SER A N 1
ATOM 442 C CA . SER A 1 65 ? 25.835 -13.755 -35.692 1.00 51.01 62 SER A CA 1
ATOM 443 C C . SER A 1 65 ? 25.866 -14.005 -37.199 1.00 52.69 62 SER A C 1
ATOM 444 O O . SER A 1 65 ? 26.728 -13.465 -37.938 1.00 53.38 62 SER A O 1
ATOM 447 N N . LYS A 1 66 ? 24.905 -14.794 -37.648 1.00 50.00 63 LYS A N 1
ATOM 448 C CA . LYS A 1 66 ? 24.849 -15.153 -39.043 1.00 49.54 63 LYS A CA 1
ATOM 449 C C . LYS A 1 66 ? 24.571 -13.955 -39.945 1.00 55.57 63 LYS A C 1
ATOM 450 O O . LYS A 1 66 ? 25.075 -13.931 -41.079 1.00 58.03 63 LYS A O 1
ATOM 456 N N . LYS A 1 67 ? 23.853 -12.949 -39.418 1.00 54.07 64 LYS A N 1
ATOM 457 C CA . LYS A 1 67 ? 23.599 -11.687 -40.124 1.00 57.69 64 LYS A CA 1
ATOM 458 C C . LYS A 1 67 ? 24.859 -10.825 -40.293 1.00 62.78 64 LYS A C 1
ATOM 459 O O . LYS A 1 67 ? 24.992 -10.103 -41.267 1.00 62.91 64 LYS A O 1
ATOM 465 N N . GLN A 1 68 ? 25.785 -10.884 -39.340 1.00 66.24 65 GLN A N 1
ATOM 466 C CA . GLN A 1 68 ? 26.989 -10.059 -39.419 1.00 65.05 65 GLN A CA 1
ATOM 467 C C . GLN A 1 68 ? 27.810 -10.315 -40.685 1.00 63.80 65 GLN A C 1
ATOM 468 O O . GLN A 1 68 ? 27.687 -11.355 -41.355 1.00 58.94 65 GLN A O 1
ATOM 474 N N . LYS A 1 69 ? 28.633 -9.334 -41.025 1.00 63.64 66 LYS A N 1
ATOM 475 C CA . LYS A 1 69 ? 29.701 -9.549 -41.979 1.00 63.90 66 LYS A CA 1
ATOM 476 C C . LYS A 1 69 ? 30.889 -10.088 -41.193 1.00 59.83 66 LYS A C 1
ATOM 477 O O . LYS A 1 69 ? 31.019 -9.863 -39.991 1.00 67.94 66 LYS A O 1
ATOM 483 N N . GLY A 1 70 ? 31.729 -10.835 -41.874 1.00 53.72 67 GLY A N 1
ATOM 484 C CA . GLY A 1 70 ? 32.892 -11.402 -41.267 1.00 55.41 67 GLY A CA 1
ATOM 485 C C . GLY A 1 70 ? 33.091 -12.886 -41.515 1.00 59.10 67 GLY A C 1
ATOM 486 O O . GLY A 1 70 ? 32.160 -13.635 -41.830 1.00 60.24 67 GLY A O 1
ATOM 487 N N . THR A 1 71 ? 34.327 -13.312 -41.317 1.00 59.32 68 THR A N 1
ATOM 488 C CA . THR A 1 71 ? 34.734 -14.698 -41.428 1.00 57.27 68 THR A CA 1
ATOM 489 C C . THR A 1 71 ? 33.880 -15.590 -40.540 1.00 61.12 68 THR A C 1
ATOM 490 O O . THR A 1 71 ? 33.221 -15.132 -39.592 1.00 56.12 68 THR A O 1
ATOM 494 N N . ASP A 1 72 ? 33.868 -16.871 -40.839 1.00 52.11 69 ASP A N 1
ATOM 495 C CA . ASP A 1 72 ? 33.097 -17.760 -40.013 1.00 53.77 69 ASP A CA 1
ATOM 496 C C . ASP A 1 72 ? 33.683 -17.850 -38.633 1.00 51.55 69 ASP A C 1
ATOM 497 O O . ASP A 1 72 ? 32.973 -18.084 -37.687 1.00 53.83 69 ASP A O 1
ATOM 502 N N . LYS A 1 73 ? 34.992 -17.670 -38.526 1.00 52.89 70 LYS A N 1
ATOM 503 C CA . LYS A 1 73 ? 35.630 -17.543 -37.224 1.00 55.55 70 LYS A CA 1
ATOM 504 C C . LYS A 1 73 ? 35.239 -16.276 -36.480 1.00 50.30 70 LYS A C 1
ATOM 505 O O . LYS A 1 73 ? 35.048 -16.325 -35.258 1.00 51.25 70 LYS A O 1
ATOM 511 N N . GLU A 1 74 ? 35.199 -15.130 -37.186 1.00 55.72 71 GLU A N 1
ATOM 512 C CA . GLU A 1 74 ? 34.804 -13.863 -36.597 1.00 40.33 71 GLU A CA 1
ATOM 513 C C . GLU A 1 74 ? 33.431 -14.088 -35.933 1.00 48.62 71 GLU A C 1
ATOM 514 O O . GLU A 1 74 ? 33.160 -13.677 -34.780 1.00 40.00 71 GLU A O 1
ATOM 520 N N . LYS A 1 75 ? 32.580 -14.809 -36.641 1.00 46.85 72 LYS A N 1
ATOM 521 C CA . LYS A 1 75 ? 31.240 -14.976 -36.131 1.00 43.89 72 LYS A CA 1
ATOM 522 C C . LYS A 1 75 ? 31.175 -15.901 -34.904 1.00 48.58 72 LYS A C 1
ATOM 523 O O . LYS A 1 75 ? 30.535 -15.581 -33.910 1.00 43.00 72 LYS A O 1
ATOM 529 N N . SER A 1 76 ? 31.846 -17.045 -34.938 1.00 46.42 73 SER A N 1
ATOM 530 C CA . SER A 1 76 ? 31.635 -17.971 -33.846 1.00 43.35 73 SER A CA 1
ATOM 531 C C . SER A 1 76 ? 32.425 -17.460 -32.639 1.00 42.29 73 SER A C 1
ATOM 532 O O . SER A 1 76 ? 32.061 -17.726 -31.498 1.00 38.79 73 SER A O 1
ATOM 535 N N . ASP A 1 77 ? 33.485 -16.684 -32.911 1.00 43.25 74 ASP A N 1
ATOM 536 C CA . ASP A 1 77 ? 34.205 -15.950 -31.863 1.00 39.35 74 ASP A CA 1
ATOM 537 C C . ASP A 1 77 ? 33.281 -15.016 -31.105 1.00 39.67 74 ASP A C 1
ATOM 538 O O . ASP A 1 77 ? 33.364 -14.914 -29.863 1.00 45.96 74 ASP A O 1
ATOM 543 N N . PHE A 1 78 ? 32.456 -14.295 -31.869 1.00 39.24 75 PHE A N 1
ATOM 544 C CA . PHE A 1 78 ? 31.438 -13.381 -31.356 1.00 42.18 75 PHE A CA 1
ATOM 545 C C . PHE A 1 78 ? 30.483 -14.160 -30.449 1.00 43.89 75 PHE A C 1
ATOM 546 O O . PHE A 1 78 ? 30.201 -13.728 -29.354 1.00 42.25 75 PHE A O 1
ATOM 554 N N . VAL A 1 79 ? 29.964 -15.280 -30.917 1.00 41.58 76 VAL A N 1
ATOM 555 C CA . VAL A 1 79 ? 29.024 -16.081 -30.104 1.00 36.43 76 VAL A CA 1
ATOM 556 C C . VAL A 1 79 ? 29.689 -16.540 -28.759 1.00 35.38 76 VAL A C 1
ATOM 557 O O . VAL A 1 79 ? 29.102 -16.382 -27.706 1.00 31.29 76 VAL A O 1
ATOM 561 N N . THR A 1 80 ? 30.912 -17.106 -28.797 1.00 31.17 77 THR A N 1
ATOM 562 C CA . THR A 1 80 ? 31.485 -17.636 -27.599 1.00 31.92 77 THR A CA 1
ATOM 563 C C . THR A 1 80 ? 31.910 -16.585 -26.563 1.00 35.12 77 THR A C 1
ATOM 564 O O . THR A 1 80 ? 31.892 -16.884 -25.421 1.00 35.91 77 THR A O 1
ATOM 568 N N . LEU A 1 81 ? 32.256 -15.365 -27.017 1.00 34.88 78 LEU A N 1
ATOM 569 C CA . LEU A 1 81 ? 32.600 -14.250 -26.142 1.00 41.30 78 LEU A CA 1
ATOM 570 C C . LEU A 1 81 ? 31.326 -13.911 -25.321 1.00 39.39 78 LEU A C 1
ATOM 571 O O . LEU A 1 81 ? 31.380 -13.745 -24.075 1.00 38.42 78 LEU A O 1
ATOM 576 N N . THR A 1 82 ? 30.217 -13.794 -26.044 1.00 35.97 79 THR A N 1
ATOM 577 C CA . THR A 1 82 ? 28.901 -13.497 -25.435 1.00 35.54 79 THR A CA 1
ATOM 578 C C . THR A 1 82 ? 28.487 -14.610 -24.488 1.00 33.11 79 THR A C 1
ATOM 579 O O . THR A 1 82 ? 28.190 -14.405 -23.283 1.00 30.26 79 THR A O 1
ATOM 583 N N . MET A 1 83 ? 28.492 -15.836 -24.998 1.00 28.75 80 MET A N 1
ATOM 584 C CA . MET A 1 83 ? 28.025 -16.919 -24.118 1.00 31.33 80 MET A CA 1
ATOM 585 C C . MET A 1 83 ? 28.889 -17.194 -22.870 1.00 25.97 80 MET A C 1
ATOM 586 O O . MET A 1 83 ? 28.407 -17.682 -21.825 1.00 30.07 80 MET A O 1
ATOM 591 N N . SER A 1 84 ? 30.202 -16.882 -22.930 1.00 29.32 81 SER A N 1
ATOM 592 C CA . SER A 1 84 ? 31.000 -17.108 -21.750 1.00 29.15 81 SER A CA 1
ATOM 593 C C . SER A 1 84 ? 30.706 -16.154 -20.592 1.00 29.72 81 SER A C 1
ATOM 594 O O . SER A 1 84 ? 31.135 -16.413 -19.432 1.00 32.02 81 SER A O 1
ATOM 597 N N . ARG A 1 85 ? 29.985 -15.085 -20.933 1.00 28.23 82 ARG A N 1
ATOM 598 C CA . ARG A 1 85 ? 29.556 -14.153 -19.854 1.00 26.17 82 ARG A CA 1
ATOM 599 C C . ARG A 1 85 ? 28.354 -14.671 -19.138 1.00 28.81 82 ARG A C 1
ATOM 600 O O . ARG A 1 85 ? 27.987 -14.100 -18.123 1.00 28.88 82 ARG A O 1
ATOM 608 N N . ILE A 1 86 ? 27.729 -15.723 -19.623 1.00 27.65 83 ILE A N 1
ATOM 609 C CA . ILE A 1 86 ? 26.526 -16.291 -18.958 1.00 28.71 83 ILE A CA 1
ATOM 610 C C . ILE A 1 86 ? 26.802 -17.593 -18.198 1.00 33.27 83 ILE A C 1
ATOM 611 O O . ILE A 1 86 ? 27.270 -18.566 -18.786 1.00 32.81 83 ILE A O 1
ATOM 616 N N . LYS A 1 87 ? 26.546 -17.589 -16.907 1.00 30.65 84 LYS A N 1
ATOM 617 C CA . LYS A 1 87 ? 26.693 -18.783 -16.070 1.00 28.27 84 LYS A CA 1
ATOM 618 C C . LYS A 1 87 ? 25.356 -19.132 -15.468 1.00 30.78 84 LYS A C 1
ATOM 619 O O . LYS A 1 87 ? 24.526 -18.254 -15.314 1.00 31.32 84 LYS A O 1
ATOM 625 N N . THR A 1 88 ? 25.080 -20.388 -15.174 1.00 30.18 85 THR A N 1
ATOM 626 C CA . THR A 1 88 ? 23.842 -20.779 -14.507 1.00 29.56 85 THR A CA 1
ATOM 627 C C . THR A 1 88 ? 24.064 -21.325 -13.131 1.00 27.11 85 THR A C 1
ATOM 628 O O . THR A 1 88 ? 25.139 -21.842 -12.811 1.00 27.38 85 THR A O 1
ATOM 632 N N . CYS A 1 89 ? 23.055 -21.261 -12.270 1.00 28.86 86 CYS A N 1
ATOM 633 C CA . CYS A 1 89 ? 23.164 -21.726 -10.896 1.00 30.20 86 CYS A CA 1
ATOM 634 C C . CYS A 1 89 ? 21.776 -22.166 -10.446 1.00 29.32 86 CYS A C 1
ATOM 635 O O . CYS A 1 89 ? 20.804 -21.453 -10.715 1.00 30.69 86 CYS A O 1
ATOM 638 N N . ASN A 1 90 ? 21.647 -23.343 -9.793 1.00 28.92 87 ASN A N 1
ATOM 639 C CA . ASN A 1 90 ? 20.333 -23.769 -9.324 1.00 25.67 87 ASN A CA 1
ATOM 640 C C . ASN A 1 90 ? 20.049 -23.381 -7.845 1.00 29.58 87 ASN A C 1
ATOM 641 O O . ASN A 1 90 ? 19.065 -23.824 -7.265 1.00 28.58 87 ASN A O 1
ATOM 646 N N . ASN A 1 91 ? 20.827 -22.483 -7.235 1.00 27.80 88 ASN A N 1
ATOM 647 C CA . ASN A 1 91 ? 20.570 -22.039 -5.881 1.00 27.88 88 ASN A CA 1
ATOM 648 C C . ASN A 1 91 ? 20.548 -20.475 -5.874 1.00 28.77 88 ASN A C 1
ATOM 649 O O . ASN A 1 91 ? 21.592 -19.846 -6.249 1.00 28.81 88 ASN A O 1
ATOM 654 N N . VAL A 1 92 ? 19.379 -19.883 -5.595 1.00 25.21 89 VAL A N 1
ATOM 655 C CA . VAL A 1 92 ? 19.275 -18.366 -5.586 1.00 26.76 89 VAL A CA 1
ATOM 656 C C . VAL A 1 92 ? 20.361 -17.622 -4.705 1.00 29.10 89 VAL A C 1
ATOM 657 O O . VAL A 1 92 ? 21.022 -16.608 -5.145 1.00 29.13 89 VAL A O 1
ATOM 661 N N . SER A 1 93 ? 20.624 -18.140 -3.482 1.00 27.41 90 SER A N 1
ATOM 662 C CA . SER A 1 93 ? 21.481 -17.468 -2.479 1.00 31.50 90 SER A CA 1
ATOM 663 C C . SER A 1 93 ? 22.894 -17.486 -3.020 1.00 25.60 90 SER A C 1
ATOM 664 O O . SER A 1 93 ? 23.645 -16.531 -2.910 1.00 30.99 90 SER A O 1
ATOM 667 N N . THR A 1 94 ? 23.315 -18.620 -3.550 1.00 26.21 91 THR A N 1
ATOM 668 C CA . THR A 1 94 ? 24.608 -18.701 -4.184 1.00 28.05 91 THR A CA 1
ATOM 669 C C . THR A 1 94 ? 24.767 -17.741 -5.414 1.00 26.35 91 THR A C 1
ATOM 670 O O . THR A 1 94 ? 25.834 -17.081 -5.621 1.00 30.91 91 THR A O 1
ATOM 674 N N . ALA A 1 95 ? 23.734 -17.736 -6.250 1.00 26.38 92 ALA A N 1
ATOM 675 C CA . ALA A 1 95 ? 23.728 -16.994 -7.465 1.00 26.23 92 ALA A CA 1
ATOM 676 C C . ALA A 1 95 ? 23.892 -15.500 -7.242 1.00 24.30 92 ALA A C 1
ATOM 677 O O . ALA A 1 95 ? 24.548 -14.835 -8.041 1.00 29.77 92 ALA A O 1
ATOM 679 N N . VAL A 1 96 ? 23.263 -14.953 -6.227 1.00 26.41 93 VAL A N 1
ATOM 680 C CA . VAL A 1 96 ? 23.192 -13.487 -6.053 1.00 27.34 93 VAL A CA 1
ATOM 681 C C . VAL A 1 96 ? 24.331 -12.949 -5.174 1.00 26.52 93 VAL A C 1
ATOM 682 O O . VAL A 1 96 ? 24.524 -11.718 -4.991 1.00 29.17 93 VAL A O 1
ATOM 686 N N . ALA A 1 97 ? 25.162 -13.862 -4.618 1.00 28.44 94 ALA A N 1
ATOM 687 C CA . ALA A 1 97 ? 26.245 -13.404 -3.683 1.00 28.73 94 ALA A CA 1
ATOM 688 C C . ALA A 1 97 ? 27.196 -12.338 -4.163 1.00 28.35 94 ALA A C 1
ATOM 689 O O . ALA A 1 97 ? 27.579 -11.496 -3.330 1.00 30.84 94 ALA A O 1
ATOM 691 N N . ASP A 1 98 ? 27.539 -12.289 -5.452 1.00 29.06 95 ASP A N 1
ATOM 692 C CA . ASP A 1 98 ? 28.448 -11.237 -5.885 1.00 30.22 95 ASP A CA 1
ATOM 693 C C . ASP A 1 98 ? 27.712 -10.308 -6.904 1.00 35.59 95 ASP A C 1
ATOM 694 O O . ASP A 1 98 ? 28.351 -9.581 -7.599 1.00 28.17 95 ASP A O 1
ATOM 699 N N . ALA A 1 99 ? 26.385 -10.378 -6.970 1.00 25.33 96 ALA A N 1
ATOM 700 C CA . ALA A 1 99 ? 25.630 -9.607 -7.995 1.00 26.18 96 ALA A CA 1
ATOM 701 C C . ALA A 1 99 ? 25.520 -8.106 -7.554 1.00 24.36 96 ALA A C 1
ATOM 702 O O . ALA A 1 99 ? 25.198 -7.775 -6.385 1.00 25.75 96 ALA A O 1
ATOM 704 N N . ASP A 1 100 ? 25.757 -7.195 -8.504 1.00 23.74 97 ASP A N 1
ATOM 705 C CA . ASP A 1 100 ? 25.464 -5.770 -8.272 1.00 22.83 97 ASP A CA 1
ATOM 706 C C . ASP A 1 100 ? 24.083 -5.333 -8.575 1.00 25.45 97 ASP A C 1
ATOM 707 O O . ASP A 1 100 ? 23.606 -4.328 -7.961 1.00 25.54 97 ASP A O 1
ATOM 712 N N . LEU A 1 101 ? 23.357 -6.140 -9.377 1.00 21.57 98 LEU A N 1
ATOM 713 C CA . LEU A 1 101 ? 22.026 -5.834 -9.813 1.00 20.68 98 LEU A CA 1
ATOM 714 C C . LEU A 1 101 ? 21.370 -7.205 -9.904 1.00 21.64 98 LEU A C 1
ATOM 715 O O . LEU A 1 101 ? 21.919 -8.139 -10.497 1.00 22.26 98 LEU A O 1
ATOM 720 N N . ILE A 1 102 ? 20.159 -7.311 -9.393 1.00 22.87 99 ILE A N 1
ATOM 721 C CA . ILE A 1 102 ? 19.458 -8.603 -9.456 1.00 21.04 99 ILE A CA 1
ATOM 722 C C . ILE A 1 102 ? 18.120 -8.301 -10.111 1.00 21.14 99 ILE A C 1
ATOM 723 O O . ILE A 1 102 ? 17.472 -7.352 -9.693 1.00 23.73 99 ILE A O 1
ATOM 728 N N . ILE A 1 103 ? 17.719 -9.112 -11.093 1.00 20.62 100 ILE A N 1
ATOM 729 C CA . ILE A 1 103 ? 16.480 -8.853 -11.827 1.00 22.25 100 ILE A CA 1
ATOM 730 C C . ILE A 1 103 ? 15.617 -10.145 -11.650 1.00 21.83 100 ILE A C 1
ATOM 731 O O . ILE A 1 103 ? 16.028 -11.256 -12.112 1.00 23.04 100 ILE A O 1
ATOM 736 N N . GLU A 1 104 ? 14.477 -10.077 -10.961 1.00 24.17 101 GLU A N 1
ATOM 737 C CA . GLU A 1 104 ? 13.581 -11.194 -10.822 1.00 24.39 101 GLU A CA 1
ATOM 738 C C . GLU A 1 104 ? 12.590 -11.226 -11.937 1.00 23.40 101 GLU A C 1
ATOM 739 O O . GLU A 1 104 ? 11.917 -10.214 -12.274 1.00 23.84 101 GLU A O 1
ATOM 745 N N . ALA A 1 105 ? 12.493 -12.399 -12.482 1.00 23.53 102 ALA A N 1
ATOM 746 C CA . ALA A 1 105 ? 11.640 -12.708 -13.637 1.00 25.66 102 ALA A CA 1
ATOM 747 C C . ALA A 1 105 ? 10.846 -14.042 -13.365 1.00 32.31 102 ALA A C 1
ATOM 748 O O . ALA A 1 105 ? 10.690 -14.922 -14.187 1.00 32.76 102 ALA A O 1
ATOM 750 N N . ALA A 1 106 ? 10.381 -14.168 -12.152 1.00 32.02 103 ALA A N 1
ATOM 751 C CA . ALA A 1 106 ? 9.691 -15.374 -11.760 1.00 30.11 103 ALA A CA 1
ATOM 752 C C . ALA A 1 106 ? 8.221 -15.326 -11.996 1.00 32.67 103 ALA A C 1
ATOM 753 O O . ALA A 1 106 ? 7.676 -14.383 -12.549 1.00 32.26 103 ALA A O 1
ATOM 755 N N . ILE A 1 107 ? 7.584 -16.394 -11.555 1.00 37.59 104 ILE A N 1
ATOM 756 C CA . ILE A 1 107 ? 6.176 -16.594 -11.741 1.00 39.32 104 ILE A CA 1
ATOM 757 C C . ILE A 1 107 ? 5.409 -15.392 -11.187 1.00 38.06 104 ILE A C 1
ATOM 758 O O . ILE A 1 107 ? 5.877 -14.701 -10.316 1.00 36.67 104 ILE A O 1
ATOM 763 N N . GLU A 1 108 ? 4.259 -15.130 -11.771 1.00 34.88 105 GLU A N 1
ATOM 764 C CA . GLU A 1 108 ? 3.484 -13.999 -11.337 1.00 36.55 105 GLU A CA 1
ATOM 765 C C . GLU A 1 108 ? 2.665 -14.468 -10.147 1.00 37.40 105 GLU A C 1
ATOM 766 O O . GLU A 1 108 ? 1.478 -14.702 -10.320 1.00 33.86 105 GLU A O 1
ATOM 772 N N . ASN A 1 109 ? 3.278 -14.508 -8.965 1.00 32.20 106 ASN A N 1
ATOM 773 C CA . ASN A 1 109 ? 2.613 -14.852 -7.712 1.00 34.44 106 ASN A CA 1
ATOM 774 C C . ASN A 1 109 ? 3.243 -14.079 -6.585 1.00 37.20 106 ASN A C 1
ATOM 775 O O . ASN A 1 109 ? 4.420 -14.250 -6.300 1.00 35.26 106 ASN A O 1
ATOM 780 N N . ILE A 1 110 ? 2.481 -13.256 -5.903 1.00 32.63 107 ILE A N 1
ATOM 781 C CA . ILE A 1 110 ? 3.096 -12.292 -5.031 1.00 36.21 107 ILE A CA 1
ATOM 782 C C . ILE A 1 110 ? 3.803 -13.003 -3.860 1.00 35.30 107 ILE A C 1
ATOM 783 O O . ILE A 1 110 ? 4.801 -12.570 -3.434 1.00 36.41 107 ILE A O 1
ATOM 788 N N . ASP A 1 111 ? 3.278 -14.109 -3.336 1.00 40.59 108 ASP A N 1
ATOM 789 C CA . ASP A 1 111 ? 3.983 -14.731 -2.192 1.00 40.73 108 ASP A CA 1
ATOM 790 C C . ASP A 1 111 ? 5.279 -15.425 -2.579 1.00 37.40 108 ASP A C 1
ATOM 791 O O . ASP A 1 111 ? 6.294 -15.304 -1.885 1.00 36.70 108 ASP A O 1
ATOM 796 N N . LEU A 1 112 ? 5.274 -16.056 -3.724 1.00 37.65 109 LEU A N 1
ATOM 797 C CA . LEU A 1 112 ? 6.458 -16.604 -4.232 1.00 35.47 109 LEU A CA 1
ATOM 798 C C . LEU A 1 112 ? 7.502 -15.536 -4.536 1.00 37.42 109 LEU A C 1
ATOM 799 O O . LEU A 1 112 ? 8.642 -15.726 -4.201 1.00 35.03 109 LEU A O 1
ATOM 804 N N . LYS A 1 113 ? 7.107 -14.397 -5.112 1.00 34.34 110 LYS A N 1
ATOM 805 C CA . LYS A 1 113 ? 8.074 -13.383 -5.373 1.00 30.62 110 LYS A CA 1
ATOM 806 C C . LYS A 1 113 ? 8.622 -12.808 -4.112 1.00 30.68 110 LYS A C 1
ATOM 807 O O . LYS A 1 113 ? 9.829 -12.436 -4.045 1.00 32.32 110 LYS A O 1
ATOM 813 N N . ARG A 1 114 ? 7.774 -12.601 -3.083 1.00 28.99 111 ARG A N 1
ATOM 814 C CA . ARG A 1 114 ? 8.276 -11.999 -1.853 1.00 30.50 111 ARG A CA 1
ATOM 815 C C . ARG A 1 114 ? 9.280 -12.972 -1.173 1.00 29.13 111 ARG A C 1
ATOM 816 O O . ARG A 1 114 ? 10.288 -12.536 -0.626 1.00 33.74 111 ARG A O 1
ATOM 824 N N . GLY A 1 115 ? 9.008 -14.254 -1.298 1.00 37.18 112 GLY A N 1
ATOM 825 C CA . GLY A 1 115 ? 9.896 -15.294 -0.773 1.00 33.37 112 GLY A CA 1
ATOM 826 C C . GLY A 1 115 ? 11.234 -15.264 -1.485 1.00 37.62 112 GLY A C 1
ATOM 827 O O . GLY A 1 115 ? 12.286 -15.350 -0.835 1.00 38.21 112 GLY A O 1
ATOM 828 N N . ILE A 1 116 ? 11.191 -15.107 -2.804 1.00 32.77 113 ILE A N 1
ATOM 829 C CA . ILE A 1 116 ? 12.418 -14.976 -3.589 1.00 29.00 113 ILE A CA 1
ATOM 830 C C . ILE A 1 116 ? 13.223 -13.747 -3.212 1.00 33.90 113 ILE A C 1
ATOM 831 O O . ILE A 1 116 ? 14.405 -13.841 -3.048 1.00 31.28 113 ILE A O 1
ATOM 836 N N . PHE A 1 117 ? 12.578 -12.591 -3.050 1.00 31.06 114 PHE A N 1
ATOM 837 C CA . PHE A 1 117 ? 13.263 -11.419 -2.579 1.00 28.78 114 PHE A CA 1
ATOM 838 C C . PHE A 1 117 ? 13.860 -11.489 -1.176 1.00 28.43 114 PHE A C 1
ATOM 839 O O . PHE A 1 117 ? 14.880 -10.921 -0.933 1.00 28.34 114 PHE A O 1
ATOM 847 N N . ALA A 1 118 ? 13.194 -12.179 -0.262 1.00 35.06 115 ALA A N 1
ATOM 848 C CA . ALA A 1 118 ? 13.792 -12.394 1.082 1.00 36.69 115 ALA A CA 1
ATOM 849 C C . ALA A 1 118 ? 15.072 -13.201 0.963 1.00 33.20 115 ALA A C 1
ATOM 850 O O . ALA A 1 118 ? 16.059 -12.88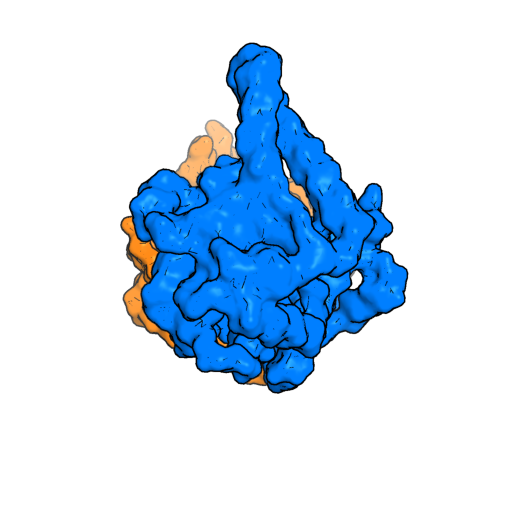3 1.618 1.00 38.13 115 ALA A O 1
ATOM 852 N N . GLN A 1 119 ? 15.046 -14.225 0.110 1.00 32.70 116 GLN A N 1
ATOM 853 C CA . GLN A 1 119 ? 16.260 -15.036 -0.180 1.00 33.54 116 GLN A CA 1
ATOM 854 C C . GLN A 1 119 ? 17.280 -14.165 -0.788 1.00 33.45 116 GLN A C 1
ATOM 855 O O . GLN A 1 119 ? 18.447 -14.235 -0.413 1.00 31.88 116 GLN A O 1
ATOM 861 N N . ILE A 1 120 ? 16.863 -13.362 -1.782 1.00 29.67 117 ILE A N 1
ATOM 862 C CA . ILE A 1 120 ? 17.841 -12.488 -2.389 1.00 28.47 117 ILE A CA 1
ATOM 863 C C . ILE A 1 120 ? 18.535 -11.549 -1.412 1.00 31.56 117 ILE A C 1
ATOM 864 O O . ILE A 1 120 ? 19.735 -11.462 -1.468 1.00 29.35 117 ILE A O 1
ATOM 869 N N . GLU A 1 121 ? 17.778 -10.818 -0.573 1.00 32.11 118 GLU A N 1
ATOM 870 C CA . GLU A 1 121 ? 18.349 -9.796 0.302 1.00 30.10 118 GLU A CA 1
ATOM 871 C C . GLU A 1 121 ? 19.174 -10.428 1.432 1.00 30.98 118 GLU A C 1
ATOM 872 O O . GLU A 1 121 ? 20.132 -9.841 1.842 1.00 35.86 118 GLU A O 1
ATOM 878 N N . GLN A 1 122 ? 18.854 -11.646 1.789 1.00 32.50 119 GLN A N 1
ATOM 879 C CA . GLN A 1 122 ? 19.713 -12.376 2.758 1.00 36.40 119 GLN A CA 1
ATOM 880 C C . GLN A 1 122 ? 21.097 -12.675 2.223 1.00 40.67 119 GLN A C 1
ATOM 881 O O . GLN A 1 122 ? 21.984 -12.972 2.996 1.00 40.74 119 GLN A O 1
ATOM 887 N N . SER A 1 123 ? 21.281 -12.653 0.905 1.00 32.56 120 SER A N 1
ATOM 888 C CA . SER A 1 123 ? 22.535 -13.126 0.354 1.00 30.57 120 SER A CA 1
ATOM 889 C C . SER A 1 123 ? 23.334 -12.147 -0.466 1.00 32.99 120 SER A C 1
ATOM 890 O O . SER A 1 123 ? 24.489 -12.410 -0.738 1.00 31.04 120 SER A O 1
ATOM 893 N N . CYS A 1 124 ? 22.655 -11.103 -0.967 1.00 30.62 121 CYS A N 1
ATOM 894 C CA . CYS A 1 124 ? 23.313 -10.193 -1.914 1.00 30.81 121 CYS A CA 1
ATOM 895 C C . CYS A 1 124 ? 24.121 -9.178 -1.145 1.00 38.07 121 CYS A C 1
ATOM 896 O O . CYS A 1 124 ? 23.971 -9.085 0.116 1.00 44.57 121 CYS A O 1
ATOM 899 N N . LYS A 1 125 ? 24.861 -8.372 -1.892 1.00 37.21 122 LYS A N 1
ATOM 900 C CA . LYS A 1 125 ? 25.724 -7.366 -1.346 1.00 41.39 122 LYS A CA 1
ATOM 901 C C . LYS A 1 125 ? 24.898 -6.234 -0.778 1.00 39.48 122 LYS A C 1
ATOM 902 O O . LYS A 1 125 ? 23.699 -6.065 -1.075 1.00 34.78 122 LYS A O 1
ATOM 908 N N . LYS A 1 126 ? 25.511 -5.453 0.095 1.00 42.69 123 LYS A N 1
ATOM 909 C CA . LYS A 1 126 ? 24.731 -4.443 0.785 1.00 41.73 123 LYS A CA 1
ATOM 910 C C . LYS A 1 126 ? 24.241 -3.347 -0.140 1.00 36.53 123 LYS A C 1
ATOM 911 O O . LYS A 1 126 ? 23.124 -2.835 0.010 1.00 43.33 123 LYS A O 1
ATOM 917 N N . ASP A 1 127 ? 25.085 -2.969 -1.073 1.00 37.41 124 ASP A N 1
ATOM 918 C CA . ASP A 1 127 ? 24.638 -1.965 -2.000 1.00 38.00 124 ASP A CA 1
ATOM 919 C C . ASP A 1 127 ? 23.993 -2.528 -3.305 1.00 31.44 124 ASP A C 1
ATOM 920 O O . ASP A 1 127 ? 23.686 -1.722 -4.209 1.00 31.51 124 ASP A O 1
ATOM 925 N N . SER A 1 128 ? 23.672 -3.822 -3.327 1.00 27.19 125 SER A N 1
ATOM 926 C CA . SER A 1 128 ? 22.987 -4.403 -4.517 1.00 27.72 125 SER A CA 1
ATOM 927 C C . SER A 1 128 ? 21.628 -3.774 -4.808 1.00 29.02 125 SER A C 1
ATOM 928 O O . SER A 1 128 ? 20.889 -3.399 -3.910 1.00 25.31 125 SER A O 1
ATOM 931 N N . ILE A 1 129 ? 21.282 -3.657 -6.096 1.00 25.35 126 ILE A N 1
ATOM 932 C CA . ILE A 1 129 ? 20.010 -3.083 -6.485 1.00 26.72 126 ILE A CA 1
ATOM 933 C C . ILE A 1 129 ? 19.185 -4.224 -6.900 1.00 22.16 126 ILE A C 1
ATOM 934 O O . ILE A 1 129 ? 19.705 -5.124 -7.626 1.00 24.44 126 ILE A O 1
ATOM 939 N N . LEU A 1 130 ? 17.951 -4.278 -6.398 1.00 22.00 127 LEU A N 1
ATOM 940 C CA . LEU A 1 130 ? 17.045 -5.349 -6.639 1.00 24.24 127 LEU A CA 1
ATOM 941 C C . LEU A 1 130 ? 15.849 -4.864 -7.519 1.00 22.89 127 LEU A C 1
ATOM 942 O O . LEU A 1 130 ? 15.374 -3.742 -7.320 1.00 22.66 127 LEU A O 1
ATOM 947 N N . THR A 1 131 ? 15.338 -5.734 -8.415 1.00 22.48 128 THR A N 1
ATOM 948 C CA . THR A 1 131 ? 14.349 -5.290 -9.437 1.00 20.38 128 THR A CA 1
ATOM 949 C C . THR A 1 131 ? 13.458 -6.420 -9.752 1.00 23.24 128 THR A C 1
ATOM 950 O O . THR A 1 131 ? 13.807 -7.609 -9.592 1.00 24.64 128 THR A O 1
ATOM 954 N N . THR A 1 132 ? 12.258 -6.044 -10.155 1.00 21.54 129 THR A N 1
ATOM 955 C CA . THR A 1 132 ? 11.351 -7.005 -10.703 1.00 22.01 129 THR A CA 1
ATOM 956 C C . THR A 1 132 ? 10.921 -6.625 -12.134 1.00 24.76 129 THR A C 1
ATOM 957 O O . THR A 1 132 ? 10.815 -5.453 -12.464 1.00 24.28 129 THR A O 1
ATOM 961 N N . ASN A 1 133 ? 10.635 -7.647 -12.927 1.00 21.86 130 ASN A N 1
ATOM 962 C CA . ASN A 1 133 ? 10.109 -7.435 -14.268 1.00 23.00 130 ASN A CA 1
ATOM 963 C C . ASN A 1 133 ? 8.559 -7.604 -14.276 1.00 27.10 130 ASN A C 1
ATOM 964 O O . ASN A 1 133 ? 7.932 -7.573 -15.341 1.00 27.91 130 ASN A O 1
ATOM 969 N N . THR A 1 134 ? 7.949 -7.632 -13.100 1.00 27.02 131 THR A N 1
ATOM 970 C CA . THR A 1 134 ? 6.499 -7.981 -13.123 1.00 24.60 131 THR A CA 1
ATOM 971 C C . THR A 1 134 ? 5.583 -6.978 -13.878 1.00 25.63 131 THR A C 1
ATOM 972 O O . THR A 1 134 ? 5.848 -5.797 -13.826 1.00 29.24 131 THR A O 1
ATOM 976 N N . SER A 1 135 ? 4.484 -7.498 -14.397 1.00 25.41 132 SER A N 1
ATOM 977 C CA . SER A 1 135 ? 3.409 -6.715 -15.084 1.00 26.68 132 SER A CA 1
ATOM 978 C C . SER A 1 135 ? 2.178 -6.687 -14.186 1.00 28.56 132 SER A C 1
ATOM 979 O O . SER A 1 135 ? 1.282 -5.849 -14.455 1.00 31.67 132 SER A O 1
ATOM 982 N N . SER A 1 136 ? 2.217 -7.508 -13.129 1.00 27.10 133 SER A N 1
ATOM 983 C CA . SER A 1 136 ? 1.011 -7.877 -12.392 1.00 29.34 133 SER A CA 1
ATOM 984 C C . SER A 1 136 ? 0.911 -7.376 -10.998 1.00 32.15 133 SER A C 1
ATOM 985 O O . SER A 1 136 ? -0.169 -7.598 -10.385 1.00 35.88 133 SER A O 1
ATOM 988 N N . PHE A 1 137 ? 1.915 -6.693 -10.477 1.00 29.72 134 PHE A N 1
ATOM 989 C CA . PHE A 1 137 ? 1.839 -6.296 -9.070 1.00 27.73 134 P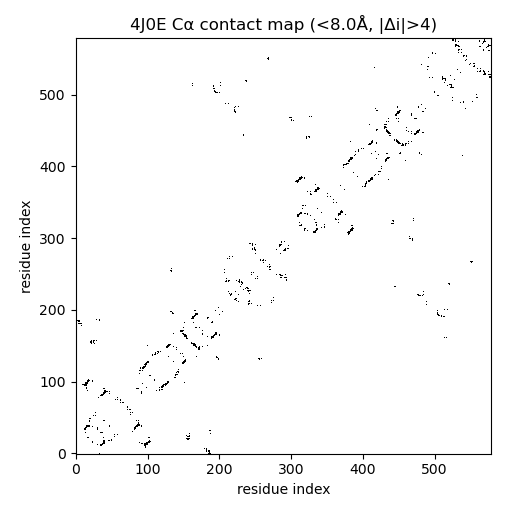HE A CA 1
ATOM 990 C C . PHE A 1 137 ? 2.416 -4.977 -8.935 1.00 30.75 134 PHE A C 1
ATOM 991 O O . PHE A 1 137 ? 3.277 -4.656 -9.706 1.00 30.07 134 PHE A O 1
ATOM 999 N N . LEU A 1 138 ? 2.066 -4.230 -7.894 1.00 27.85 135 LEU A N 1
ATOM 1000 C CA . LEU A 1 138 ? 2.762 -2.999 -7.664 1.00 28.76 135 LEU A CA 1
ATOM 1001 C C . LEU A 1 138 ? 4.131 -3.290 -7.064 1.00 29.50 135 LEU A C 1
ATOM 1002 O O . LEU A 1 138 ? 4.234 -4.292 -6.316 1.00 30.09 135 LEU A O 1
ATOM 1007 N N . LEU A 1 139 ? 5.124 -2.485 -7.409 1.00 27.71 136 LEU A N 1
ATOM 1008 C CA . LEU A 1 139 ? 6.474 -2.579 -6.791 1.00 32.08 136 LEU A CA 1
ATOM 1009 C C . LEU A 1 139 ? 6.354 -2.479 -5.253 1.00 34.57 136 LEU A C 1
ATOM 1010 O O . LEU A 1 139 ? 7.060 -3.236 -4.551 1.00 33.39 136 LEU A O 1
ATOM 1015 N N . GLU A 1 140 ? 5.447 -1.613 -4.742 1.00 31.32 137 GLU A N 1
ATOM 1016 C CA . GLU A 1 140 ? 5.308 -1.478 -3.231 1.00 34.79 137 GLU A CA 1
ATOM 1017 C C . GLU A 1 140 ? 4.967 -2.761 -2.608 1.00 36.29 137 GLU A C 1
ATOM 1018 O O . GLU A 1 140 ? 5.440 -3.030 -1.502 1.00 37.77 137 GLU A O 1
ATOM 1024 N N . ASP A 1 141 ? 4.111 -3.526 -3.282 1.00 31.25 138 ASP A N 1
ATOM 1025 C CA . ASP A 1 141 ? 3.570 -4.784 -2.785 1.00 30.48 138 ASP A CA 1
ATOM 1026 C C . ASP A 1 141 ? 4.619 -5.888 -2.929 1.00 35.19 138 ASP A C 1
ATOM 1027 O O . ASP A 1 141 ? 4.598 -6.885 -2.160 1.00 34.46 138 ASP A O 1
ATOM 1032 N N . VAL A 1 142 ? 5.503 -5.773 -3.939 1.00 28.35 139 VAL A N 1
ATOM 1033 C CA . VAL A 1 142 ? 6.578 -6.769 -4.057 1.00 29.94 139 VAL A CA 1
ATOM 1034 C C . VAL A 1 142 ? 7.651 -6.573 -3.005 1.00 32.33 139 VAL A C 1
ATOM 1035 O O . VAL A 1 142 ? 8.249 -7.610 -2.525 1.00 33.19 139 VAL A O 1
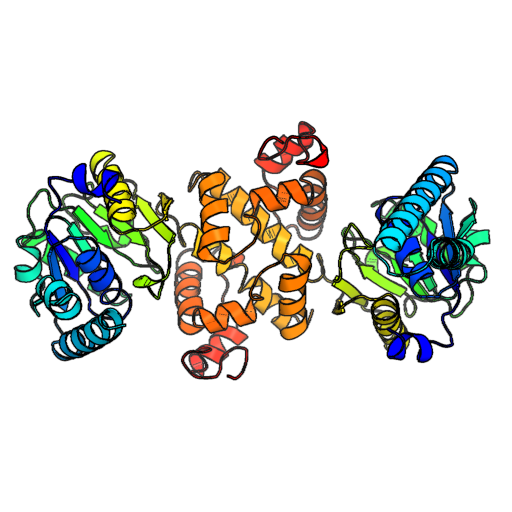ATOM 1039 N N . ALA A 1 143 ? 7.944 -5.296 -2.687 1.00 28.12 140 ALA A N 1
ATOM 1040 C CA . ALA A 1 143 ? 9.037 -4.874 -1.863 1.00 31.84 140 ALA A CA 1
ATOM 1041 C C . ALA A 1 143 ? 8.736 -4.751 -0.376 1.00 30.60 140 ALA A C 1
ATOM 1042 O O . ALA A 1 143 ? 9.610 -4.366 0.396 1.00 33.29 140 ALA A O 1
ATOM 1044 N N . LYS A 1 144 ? 7.511 -5.112 -0.040 1.00 32.57 141 LYS A N 1
ATOM 1045 C CA . LYS A 1 144 ? 6.898 -4.737 1.246 1.00 35.95 141 LYS A CA 1
ATOM 1046 C C . LYS A 1 144 ? 7.692 -5.295 2.410 1.00 40.02 141 LYS A C 1
ATOM 1047 O O . LYS A 1 144 ? 7.800 -4.634 3.429 1.00 43.51 141 LYS A O 1
ATOM 1053 N N . GLY A 1 145 ? 8.229 -6.499 2.264 1.00 41.58 142 GLY A N 1
ATOM 1054 C CA . GLY A 1 145 ? 9.127 -7.031 3.296 1.00 45.42 142 GLY A CA 1
ATOM 1055 C C . GLY A 1 145 ? 10.620 -6.673 3.298 1.00 46.00 142 GLY A C 1
ATOM 1056 O O . GLY A 1 145 ? 11.359 -7.125 4.170 1.00 48.38 142 GLY A O 1
ATOM 1057 N N . LEU A 1 146 ? 11.123 -5.878 2.364 1.00 34.18 143 LEU A N 1
ATOM 1058 C CA . LEU A 1 146 ? 12.515 -5.690 2.295 1.00 37.00 143 LEU A CA 1
ATOM 1059 C C . LEU A 1 146 ? 13.019 -4.752 3.341 1.00 37.34 143 LEU A C 1
ATOM 1060 O O . LEU A 1 146 ? 12.357 -3.758 3.637 1.00 40.17 143 LEU A O 1
ATOM 1065 N N . GLN A 1 147 ? 14.243 -5.003 3.797 1.00 39.15 144 GLN A N 1
ATOM 1066 C CA . GLN A 1 147 ? 14.993 -4.117 4.704 1.00 42.51 144 GLN A CA 1
ATOM 1067 C C . GLN A 1 147 ? 15.327 -2.751 4.110 1.00 40.06 144 GLN A C 1
ATOM 1068 O O . GLN A 1 147 ? 15.083 -1.730 4.736 1.00 41.47 144 GLN A O 1
ATOM 1074 N N . ASP A 1 148 ? 15.796 -2.720 2.870 1.00 42.47 145 ASP A N 1
ATOM 1075 C CA . ASP A 1 148 ? 16.187 -1.464 2.239 1.00 37.49 145 ASP A CA 1
ATOM 1076 C C . ASP A 1 148 ? 15.358 -1.229 0.956 1.00 38.14 145 ASP A C 1
ATOM 1077 O O . ASP A 1 148 ? 15.694 -1.725 -0.108 1.00 34.80 145 ASP A O 1
ATOM 1082 N N . LYS A 1 149 ? 14.216 -0.565 1.105 1.00 36.82 146 LYS A N 1
ATOM 1083 C CA . LYS A 1 149 ? 13.322 -0.339 -0.047 1.00 35.75 146 LYS A CA 1
ATOM 1084 C C . LYS A 1 149 ? 13.885 0.674 -1.018 1.00 30.80 146 LYS A C 1
ATOM 1085 O O . LYS A 1 149 ? 13.303 0.848 -2.129 1.00 31.01 146 LYS A O 1
ATOM 1091 N N . THR A 1 150 ? 14.959 1.378 -0.656 1.00 30.61 147 THR A N 1
ATOM 1092 C CA . THR A 1 150 ? 15.420 2.504 -1.444 1.00 30.28 147 THR A CA 1
ATOM 1093 C C . THR A 1 150 ? 16.262 1.965 -2.595 1.00 28.76 147 THR A C 1
ATOM 1094 O O . THR A 1 150 ? 16.469 2.684 -3.551 1.00 27.42 147 THR A O 1
ATOM 1098 N N . ARG A 1 151 ? 16.648 0.695 -2.488 1.00 28.48 148 ARG A N 1
ATOM 1099 C CA . ARG A 1 151 ? 17.457 0.031 -3.588 1.00 27.35 148 ARG A CA 1
ATOM 1100 C C . ARG A 1 151 ? 16.643 -0.962 -4.366 1.00 27.83 148 ARG A C 1
ATOM 1101 O O . ARG A 1 151 ? 17.264 -1.819 -5.038 1.00 29.39 148 ARG A O 1
ATOM 1109 N N . PHE A 1 152 ? 15.332 -0.814 -4.397 1.00 28.33 149 PHE A N 1
ATOM 1110 C CA . PHE A 1 152 ? 14.418 -1.621 -5.199 1.00 24.02 149 PHE A CA 1
ATOM 1111 C C . PHE A 1 152 ? 13.801 -0.780 -6.329 1.00 23.90 149 PHE A C 1
ATOM 1112 O O . PHE A 1 152 ? 13.491 0.400 -6.162 1.00 26.40 149 PHE A O 1
ATOM 1120 N N . GLY A 1 153 ? 13.669 -1.376 -7.542 1.00 21.48 150 GLY A N 1
ATOM 1121 C CA . GLY A 1 153 ? 12.832 -0.735 -8.604 1.00 21.10 150 GLY A CA 1
ATOM 1122 C C . GLY A 1 153 ? 12.302 -1.755 -9.541 1.00 23.03 150 GLY A C 1
ATOM 1123 O O . GLY A 1 153 ? 12.345 -3.014 -9.308 1.00 23.32 150 GLY A O 1
ATOM 1124 N N . GLY A 1 154 ? 11.748 -1.279 -10.653 1.00 24.78 151 GLY A N 1
ATOM 1125 C CA . GLY A 1 154 ? 11.220 -2.205 -11.660 1.00 21.13 151 GLY A CA 1
ATOM 1126 C C . GLY A 1 154 ? 11.868 -2.054 -13.044 1.00 24.18 151 GLY A C 1
ATOM 1127 O O . GLY A 1 154 ? 12.234 -0.904 -13.447 1.00 23.89 151 GLY A O 1
ATOM 1128 N N . LEU A 1 155 ? 12.053 -3.211 -13.729 1.00 22.69 152 LEU A N 1
ATOM 1129 C CA . LEU A 1 155 ? 12.569 -3.181 -15.077 1.00 23.22 152 LEU A CA 1
ATOM 1130 C C . LEU A 1 155 ? 11.555 -3.993 -15.920 1.00 21.06 152 LEU A C 1
ATOM 1131 O O . LEU A 1 155 ? 11.573 -5.250 -15.987 1.00 24.34 152 LEU A O 1
ATOM 1136 N N . HIS A 1 156 ? 10.676 -3.240 -16.575 1.00 21.58 153 HIS A N 1
ATOM 1137 C CA . HIS A 1 156 ? 9.636 -3.929 -17.302 1.00 22.68 153 HIS A CA 1
ATOM 1138 C C . HIS A 1 156 ? 10.016 -3.987 -18.793 1.00 22.21 153 HIS A C 1
ATOM 1139 O O . HIS A 1 156 ? 9.702 -3.100 -19.612 1.00 21.97 153 HIS A O 1
ATOM 1146 N N . PHE A 1 157 ? 10.616 -5.144 -19.172 1.00 21.33 154 PHE A N 1
ATOM 1147 C CA . PHE A 1 157 ? 10.890 -5.439 -20.569 1.00 22.06 154 PHE A CA 1
ATOM 1148 C C . PHE A 1 157 ? 9.650 -5.975 -21.296 1.00 23.26 154 PHE A C 1
ATOM 1149 O O . PHE A 1 157 ? 8.597 -6.322 -20.627 1.00 25.30 154 PHE A O 1
ATOM 1157 N N . PHE A 1 158 ? 9.822 -6.179 -22.587 1.00 24.26 155 PHE A N 1
ATOM 1158 C CA . PHE A 1 158 ? 8.811 -6.762 -23.425 1.00 24.85 155 PHE A CA 1
ATOM 1159 C C . PHE A 1 158 ? 9.406 -7.910 -24.249 1.00 25.87 155 PHE A C 1
ATOM 1160 O O . PHE A 1 158 ? 10.547 -7.821 -24.749 1.00 26.22 155 PHE A O 1
ATOM 1168 N N . ASN A 1 159 ? 8.581 -8.962 -24.381 1.00 31.09 156 ASN A N 1
ATOM 1169 C CA . ASN A 1 159 ? 8.925 -10.165 -25.161 1.00 36.23 156 ASN A CA 1
ATOM 1170 C C . ASN A 1 159 ? 8.786 -9.969 -26.662 1.00 32.52 156 ASN A C 1
ATOM 1171 O O . ASN A 1 159 ? 7.845 -9.284 -27.056 1.00 34.09 156 ASN A O 1
ATOM 1176 N N . PRO A 1 160 ? 9.725 -10.499 -27.511 1.00 33.37 157 PRO A N 1
ATOM 1177 C CA . PRO A 1 160 ? 11.014 -11.139 -27.196 1.00 32.46 157 PRO A CA 1
ATOM 1178 C C . PRO A 1 160 ? 11.995 -10.061 -26.826 1.00 29.47 157 PRO A C 1
ATOM 1179 O O . PRO A 1 160 ? 12.210 -9.080 -27.585 1.00 29.53 157 PRO A O 1
ATOM 1183 N N . VAL A 1 161 ? 12.614 -10.255 -25.650 1.00 30.27 158 VAL A N 1
ATOM 1184 C CA . VAL A 1 161 ? 13.479 -9.242 -25.157 1.00 26.98 158 VAL A CA 1
ATOM 1185 C C . VAL A 1 161 ? 14.617 -8.801 -26.099 1.00 29.89 158 VAL A C 1
ATOM 1186 O O . VAL A 1 161 ? 14.923 -7.649 -26.152 1.00 29.73 158 VAL A O 1
ATOM 1190 N N . PRO A 1 162 ? 15.254 -9.719 -26.809 1.00 27.52 159 PRO A N 1
ATOM 1191 C CA . PRO A 1 162 ? 16.329 -9.322 -27.743 1.00 33.07 159 PRO A CA 1
ATOM 1192 C C . PRO A 1 162 ? 15.861 -8.402 -28.890 1.00 35.16 159 PRO A C 1
ATOM 1193 O O . PRO A 1 162 ? 16.682 -7.695 -29.477 1.00 39.03 159 PRO A O 1
ATOM 1197 N N . VAL A 1 163 ? 14.568 -8.426 -29.200 1.00 31.00 160 VAL A N 1
ATOM 1198 C CA . VAL A 1 163 ? 14.008 -7.705 -30.372 1.00 39.37 160 VAL A CA 1
ATOM 1199 C C . VAL A 1 163 ? 13.353 -6.407 -29.918 1.00 35.24 160 VAL A C 1
ATOM 1200 O O . VAL A 1 163 ? 13.431 -5.372 -30.614 1.00 41.75 160 VAL A O 1
ATOM 1204 N N . MET A 1 164 ? 12.713 -6.431 -28.743 1.00 31.74 161 MET A N 1
ATOM 1205 C CA . MET A 1 164 ? 11.884 -5.271 -28.342 1.00 29.68 161 MET A CA 1
ATOM 1206 C C . MET A 1 164 ? 12.668 -4.181 -27.695 1.00 30.09 161 MET A C 1
ATOM 1207 O O . MET A 1 164 ? 13.223 -4.395 -26.589 1.00 28.01 161 MET A O 1
ATOM 1212 N N . LYS A 1 165 ? 12.668 -3.010 -28.334 1.00 27.69 162 LYS A N 1
ATOM 1213 C CA . LYS A 1 165 ? 13.455 -1.842 -27.926 1.00 28.41 162 LYS A CA 1
ATOM 1214 C C . LYS A 1 165 ? 13.028 -1.168 -26.639 1.00 23.75 162 LYS A C 1
ATOM 1215 O O . LYS A 1 165 ? 13.844 -0.572 -25.920 1.00 24.15 162 LYS A O 1
ATOM 1221 N N . LEU A 1 166 ? 11.718 -1.271 -26.314 1.00 23.35 163 LEU A N 1
ATOM 1222 C CA . LEU A 1 166 ? 11.242 -0.456 -25.179 1.00 23.12 163 LEU A CA 1
ATOM 1223 C C . LEU A 1 166 ? 11.510 -1.112 -23.844 1.00 23.00 163 LEU A C 1
ATOM 1224 O O . LEU A 1 166 ? 11.400 -2.316 -23.710 1.00 25.86 163 LEU A O 1
ATOM 1229 N N . LEU A 1 167 ? 11.742 -0.275 -22.840 1.00 21.18 164 LEU A N 1
ATOM 1230 C CA . LEU A 1 167 ? 11.929 -0.773 -21.491 1.00 23.55 164 LEU A CA 1
ATOM 1231 C C . LEU A 1 167 ? 11.330 0.254 -20.535 1.00 24.51 164 LEU A C 1
ATOM 1232 O O . LEU A 1 167 ? 11.562 1.391 -20.594 1.00 22.27 164 LEU A O 1
ATOM 1237 N N . GLU A 1 168 ? 10.351 -0.161 -19.727 1.00 19.82 165 GLU A N 1
ATOM 1238 C CA . GLU A 1 168 ? 9.867 0.833 -18.828 1.00 21.17 165 GLU A CA 1
ATOM 1239 C C . GLU A 1 168 ? 10.593 0.682 -17.509 1.00 23.63 165 GLU A C 1
ATOM 1240 O O . GLU A 1 168 ? 10.653 -0.453 -16.956 1.00 24.78 165 GLU A O 1
ATOM 1246 N N . VAL A 1 169 ? 11.132 1.790 -17.007 1.00 20.38 166 VAL A N 1
ATOM 1247 C CA . VAL A 1 169 ? 11.927 1.766 -15.802 1.00 19.49 166 VAL A CA 1
ATOM 1248 C C . VAL A 1 169 ? 11.099 2.349 -14.698 1.00 22.14 166 VAL A C 1
ATOM 1249 O O . VAL A 1 169 ? 10.673 3.505 -14.807 1.00 22.76 166 VAL A O 1
ATOM 1253 N N . ILE A 1 170 ? 10.783 1.572 -13.683 1.00 24.18 167 ILE A N 1
ATOM 1254 C CA . ILE A 1 170 ? 9.774 2.031 -12.691 1.00 22.75 167 ILE A CA 1
ATOM 1255 C C . ILE A 1 170 ? 10.431 2.335 -11.349 1.00 23.39 167 ILE A C 1
ATOM 1256 O O . ILE A 1 170 ? 11.338 1.615 -10.879 1.00 24.01 167 ILE A O 1
ATOM 1261 N N . ARG A 1 171 ? 9.911 3.390 -10.715 1.00 25.68 168 ARG A N 1
ATOM 1262 C CA . ARG A 1 171 ? 10.332 3.689 -9.270 1.00 27.63 168 ARG A CA 1
ATOM 1263 C C . ARG A 1 171 ? 9.153 3.455 -8.335 1.00 31.73 168 ARG A C 1
ATOM 1264 O O . ARG A 1 171 ? 7.998 3.783 -8.660 1.00 27.63 168 ARG A O 1
ATOM 1272 N N . SER A 1 172 ? 9.444 2.891 -7.169 1.00 29.39 169 SER A N 1
ATOM 1273 C CA . SER A 1 172 ? 8.357 2.771 -6.154 1.00 32.64 169 SER A CA 1
ATOM 1274 C C . SER A 1 172 ? 8.377 4.123 -5.510 1.00 32.86 169 SER A C 1
ATOM 1275 O O . SER A 1 172 ? 9.240 4.962 -5.769 1.00 32.00 169 SER A O 1
ATOM 1278 N N . ASP A 1 173 ? 7.441 4.300 -4.563 1.00 35.74 170 ASP A N 1
ATOM 1279 C CA . ASP A 1 173 ? 7.573 5.476 -3.710 1.00 38.15 170 ASP A CA 1
ATOM 1280 C C . ASP A 1 173 ? 8.887 5.591 -2.921 1.00 41.70 170 ASP A C 1
ATOM 1281 O O . ASP A 1 173 ? 9.356 6.728 -2.544 1.00 41.12 170 ASP A O 1
ATOM 1286 N N . ASP A 1 174 ? 9.519 4.433 -2.659 1.00 34.89 171 ASP A N 1
ATOM 1287 C CA . ASP A 1 174 ? 10.675 4.391 -1.787 1.00 34.79 171 ASP A CA 1
ATOM 1288 C C . ASP A 1 174 ? 12.015 4.401 -2.573 1.00 31.66 171 A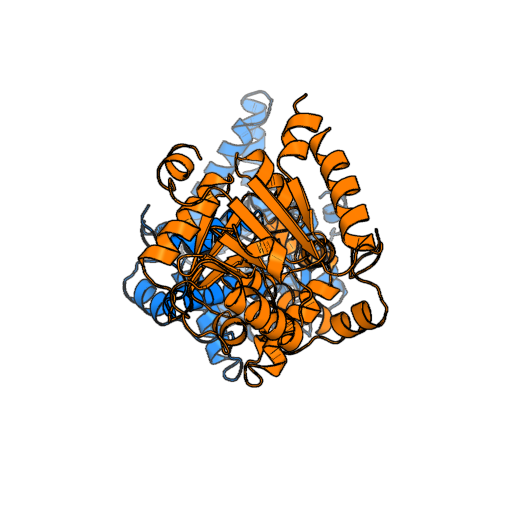SP A C 1
ATOM 1289 O O . ASP A 1 174 ? 13.022 4.753 -2.034 1.00 32.92 171 ASP A O 1
ATOM 1294 N N . THR A 1 175 ? 12.007 4.071 -3.868 1.00 34.40 172 THR A N 1
ATOM 1295 C CA . THR A 1 175 ? 13.297 4.088 -4.651 1.00 29.46 172 THR A CA 1
ATOM 1296 C C . THR A 1 175 ? 14.070 5.337 -4.518 1.00 31.00 172 THR A C 1
ATOM 1297 O O . THR A 1 175 ? 13.500 6.420 -4.774 1.00 30.62 172 THR A O 1
ATOM 1301 N N . SER A 1 176 ? 15.358 5.251 -4.198 1.00 30.11 173 SER A N 1
ATOM 1302 C CA . SER A 1 176 ? 16.164 6.447 -4.140 1.00 33.79 173 SER A CA 1
ATOM 1303 C C . SER A 1 176 ? 16.439 7.059 -5.514 1.00 33.70 173 SER A C 1
ATOM 1304 O O . SER A 1 176 ? 16.338 6.337 -6.547 1.00 31.69 173 SER A O 1
ATOM 1307 N N . ASP A 1 177 ? 16.751 8.360 -5.569 1.00 33.22 174 ASP A N 1
ATOM 1308 C CA . ASP A 1 177 ? 17.148 8.957 -6.849 1.00 34.61 174 ASP A CA 1
ATOM 1309 C C . ASP A 1 177 ? 18.363 8.290 -7.452 1.00 38.68 174 ASP A C 1
ATOM 1310 O O . ASP A 1 177 ? 18.507 8.106 -8.712 1.00 31.21 174 ASP A O 1
ATOM 1315 N N . GLU A 1 178 ? 19.269 7.876 -6.588 1.00 35.01 175 GLU A N 1
ATOM 1316 C CA . GLU A 1 178 ? 20.515 7.328 -7.089 1.00 30.98 175 GLU A CA 1
ATOM 1317 C C . GLU A 1 178 ? 20.261 5.936 -7.707 1.00 31.70 175 GLU A C 1
ATOM 1318 O O . GLU A 1 178 ? 20.831 5.614 -8.734 1.00 29.32 175 GLU A O 1
ATOM 1324 N N . THR A 1 179 ? 19.418 5.128 -7.039 1.00 28.21 176 THR A N 1
ATOM 1325 C CA . THR A 1 179 ? 19.065 3.792 -7.541 1.00 27.22 176 THR A CA 1
ATOM 1326 C C . THR A 1 179 ? 18.321 3.966 -8.858 1.00 25.18 176 THR A C 1
ATOM 1327 O O . THR A 1 179 ? 18.615 3.207 -9.830 1.00 23.74 176 THR A O 1
ATOM 1331 N N . TYR A 1 180 ? 17.426 4.947 -8.941 1.00 26.30 177 TYR A N 1
ATOM 1332 C CA . TYR A 1 180 ? 16.638 5.119 -10.180 1.00 24.44 177 TYR A CA 1
ATOM 1333 C C . TYR A 1 180 ? 17.538 5.513 -11.275 1.00 23.81 177 TYR A C 1
ATOM 1334 O O . TYR A 1 180 ? 17.425 5.021 -12.372 1.00 26.68 177 TYR A O 1
ATOM 1343 N N . ALA A 1 181 ? 18.480 6.406 -11.014 1.00 26.34 178 ALA A N 1
ATOM 1344 C CA . ALA A 1 181 ? 19.325 6.798 -12.087 1.00 24.55 178 ALA A CA 1
ATOM 1345 C C . ALA A 1 181 ? 20.175 5.667 -12.615 1.00 24.63 178 ALA A C 1
ATOM 1346 O O . ALA A 1 181 ? 20.436 5.605 -13.850 1.00 27.06 178 ALA A O 1
ATOM 1348 N N . THR A 1 182 ? 20.689 4.846 -11.720 1.00 24.61 179 THR A N 1
ATOM 1349 C CA . THR A 1 182 ? 21.369 3.616 -12.115 1.00 26.25 179 THR A CA 1
ATOM 1350 C C . THR A 1 182 ? 20.486 2.725 -13.015 1.00 22.99 179 THR A C 1
ATOM 1351 O O . THR A 1 182 ? 20.959 2.131 -13.963 1.00 23.17 179 THR A O 1
ATOM 1355 N N . LEU A 1 183 ? 19.230 2.550 -12.617 1.00 24.07 180 LEU A N 1
ATOM 1356 C CA . LEU A 1 183 ? 18.320 1.734 -13.458 1.00 21.70 180 LEU A CA 1
ATOM 1357 C C . LEU A 1 183 ? 18.085 2.278 -14.826 1.00 23.54 180 LEU A C 1
ATOM 1358 O O . LEU A 1 183 ? 18.043 1.533 -15.785 1.00 23.35 180 LEU A O 1
ATOM 1363 N N . ILE A 1 184 ? 17.933 3.597 -14.933 1.00 22.92 181 ILE A N 1
ATOM 1364 C CA . ILE A 1 184 ? 17.885 4.232 -16.272 1.00 22.81 181 ILE A CA 1
ATOM 1365 C C . ILE A 1 184 ? 19.120 3.970 -17.065 1.00 23.55 181 ILE A C 1
ATOM 1366 O O . ILE A 1 184 ? 18.992 3.538 -18.225 1.00 23.38 181 ILE A O 1
ATOM 1371 N N . LYS A 1 185 ? 20.303 4.153 -16.467 1.00 23.98 182 LYS A N 1
ATOM 1372 C CA . LYS A 1 185 ? 21.559 3.840 -17.209 1.00 25.30 182 LYS A CA 1
ATOM 1373 C C . LYS A 1 185 ? 21.674 2.339 -17.587 1.00 26.82 182 LYS A C 1
ATOM 1374 O O . LYS A 1 185 ? 22.100 2.034 -18.694 1.00 26.78 182 LYS A O 1
ATOM 1380 N N . PHE A 1 186 ? 21.206 1.394 -16.748 1.00 23.23 183 PHE A N 1
ATOM 1381 C CA . PHE A 1 186 ? 21.296 0.007 -17.104 1.00 22.52 183 PHE A CA 1
ATOM 1382 C C . PHE A 1 186 ? 20.419 -0.318 -18.311 1.00 21.26 183 PHE A C 1
ATOM 1383 O O . PHE A 1 186 ? 20.847 -1.018 -19.197 1.00 21.96 183 PHE A O 1
ATOM 1391 N N . GLY A 1 187 ? 19.159 0.182 -18.335 1.00 23.27 184 GLY A N 1
ATOM 1392 C CA . GLY A 1 187 ? 18.280 -0.033 -19.505 1.00 22.73 184 GLY A CA 1
ATOM 1393 C C . GLY A 1 187 ? 18.991 0.495 -20.765 1.00 21.23 184 GLY A C 1
ATOM 1394 O O . GLY A 1 187 ? 18.968 -0.219 -21.783 1.00 22.07 184 GLY A O 1
ATOM 1395 N N . THR A 1 188 ? 19.516 1.707 -20.677 1.00 23.43 185 THR A N 1
ATOM 1396 C CA . THR A 1 188 ? 20.263 2.259 -21.855 1.00 22.81 185 THR A CA 1
ATOM 1397 C C . THR A 1 188 ? 21.518 1.478 -22.200 1.00 24.81 185 THR A C 1
ATOM 1398 O O . THR A 1 188 ? 21.796 1.211 -23.399 1.00 24.97 185 THR A O 1
ATOM 1402 N N . ALA A 1 189 ? 22.216 0.992 -21.177 1.00 22.38 186 ALA A N 1
ATOM 1403 C CA . ALA A 1 189 ? 23.424 0.122 -21.442 1.00 24.13 186 ALA A CA 1
ATOM 1404 C C . ALA A 1 189 ? 23.128 -1.198 -22.177 1.00 24.67 186 ALA A C 1
ATOM 1405 O O . ALA A 1 189 ? 23.940 -1.744 -22.911 1.00 24.83 186 ALA A O 1
ATOM 1407 N N . VAL A 1 190 ? 21.933 -1.750 -21.936 1.00 23.24 187 VAL A N 1
ATOM 1408 C CA . VAL A 1 190 ? 21.554 -2.958 -22.596 1.00 21.78 187 VAL A CA 1
ATOM 1409 C C . VAL A 1 190 ? 20.779 -2.730 -23.876 1.00 23.86 187 VAL A C 1
ATOM 1410 O O . VAL A 1 190 ? 20.214 -3.642 -24.477 1.00 26.53 187 VAL A O 1
ATOM 1414 N N . GLY A 1 191 ? 20.824 -1.531 -24.372 1.00 22.89 188 GLY A N 1
ATOM 1415 C CA . GLY A 1 191 ? 20.327 -1.297 -25.745 1.00 24.35 188 GLY A CA 1
ATOM 1416 C C . GLY A 1 191 ? 18.927 -0.857 -25.836 1.00 28.18 188 GLY A C 1
ATOM 1417 O O . GLY A 1 191 ? 18.319 -0.857 -26.933 1.00 28.96 188 GLY A O 1
ATOM 1418 N N . LYS A 1 192 ? 18.336 -0.497 -24.698 1.00 23.46 189 LYS A N 1
ATOM 1419 C CA . LYS A 1 192 ? 16.889 -0.186 -24.782 1.00 28.72 189 LYS A CA 1
ATOM 1420 C C . LYS A 1 192 ? 16.634 1.323 -24.783 1.00 24.24 189 LYS A C 1
ATOM 1421 O O . LYS A 1 192 ? 17.466 2.105 -24.247 1.00 28.06 189 LYS A O 1
ATOM 1427 N N . THR A 1 193 ? 15.453 1.716 -25.298 1.00 23.27 190 THR A N 1
ATOM 1428 C CA . THR A 1 193 ? 14.893 3.002 -25.182 1.00 21.78 190 THR A CA 1
ATOM 1429 C C . THR A 1 193 ? 14.063 3.062 -23.915 1.00 23.42 190 THR A C 1
ATOM 1430 O O . THR A 1 193 ? 13.004 2.376 -23.838 1.00 25.91 190 THR A O 1
ATOM 1434 N N . THR A 1 194 ? 14.539 3.721 -22.893 1.00 23.97 191 THR A N 1
ATOM 1435 C CA . THR A 1 194 ? 13.840 3.668 -21.606 1.00 24.17 191 THR A CA 1
ATOM 1436 C C . THR A 1 194 ? 12.790 4.736 -21.544 1.00 25.21 191 THR A C 1
ATOM 1437 O O . THR A 1 194 ? 12.961 5.832 -22.102 1.00 29.09 191 THR A O 1
ATOM 1441 N N . VAL A 1 195 ? 11.702 4.450 -20.844 1.00 24.98 192 VAL A N 1
ATOM 1442 C CA . VAL A 1 195 ? 10.748 5.468 -20.453 1.00 25.81 192 VAL A CA 1
ATOM 1443 C C . VAL A 1 195 ? 10.549 5.357 -18.963 1.00 28.45 192 VAL A C 1
ATOM 1444 O O . VAL A 1 195 ? 10.681 4.239 -18.390 1.00 25.95 192 VAL A O 1
ATOM 1448 N N . ALA A 1 196 ? 10.237 6.461 -18.298 1.00 25.02 193 ALA A N 1
ATOM 1449 C CA . ALA A 1 196 ? 10.182 6.523 -16.872 1.00 27.35 193 ALA A CA 1
ATOM 1450 C C . ALA A 1 196 ? 8.695 6.524 -16.405 1.00 25.99 193 ALA A C 1
ATOM 1451 O O . ALA A 1 196 ? 7.887 7.258 -16.958 1.00 29.46 193 ALA A O 1
ATOM 1453 N N . CYS A 1 197 ? 8.346 5.695 -15.432 1.00 26.33 194 CYS A N 1
ATOM 1454 C CA . CYS A 1 197 ? 7.055 5.672 -14.872 1.00 26.66 194 CYS A CA 1
ATOM 1455 C C . CYS A 1 197 ? 7.085 5.448 -13.387 1.00 24.19 194 CYS A C 1
ATOM 1456 O O . CYS A 1 197 ? 7.919 4.670 -12.833 1.00 24.56 194 CYS A O 1
ATOM 1459 N N . LYS A 1 198 ? 6.094 6.078 -12.680 1.00 24.57 195 LYS A N 1
ATOM 1460 C CA . LYS A 1 198 ? 5.924 5.731 -11.270 1.00 27.88 195 LYS A CA 1
ATOM 1461 C C . LYS A 1 198 ? 5.247 4.387 -11.091 1.00 25.41 195 LYS A C 1
ATOM 1462 O O . LYS A 1 198 ? 4.832 3.684 -12.031 1.00 27.93 195 LYS A O 1
ATOM 1468 N N . ASP A 1 199 ? 5.108 3.981 -9.865 1.00 25.40 196 ASP A N 1
ATOM 1469 C CA . ASP A 1 199 ? 4.557 2.704 -9.533 1.00 25.32 196 ASP A CA 1
ATOM 1470 C C . ASP A 1 199 ? 3.051 2.688 -9.580 1.00 30.72 196 ASP A C 1
ATOM 1471 O O . ASP A 1 199 ? 2.398 2.542 -8.587 1.00 28.82 196 ASP A O 1
ATOM 1476 N N . SER A 1 200 ? 2.504 2.776 -10.771 1.00 25.24 197 SER A N 1
ATOM 1477 C CA . SER A 1 200 ? 1.068 2.903 -11.006 1.00 28.70 197 SER A CA 1
ATOM 1478 C C . SER A 1 200 ? 0.674 1.701 -11.808 1.00 26.41 197 SER A C 1
ATOM 1479 O O . SER A 1 200 ? 1.464 1.134 -12.588 1.00 27.61 197 SER A O 1
ATOM 1482 N N . PRO A 1 201 ? -0.533 1.196 -11.557 1.00 23.60 198 PRO A N 1
ATOM 1483 C CA . PRO A 1 201 ?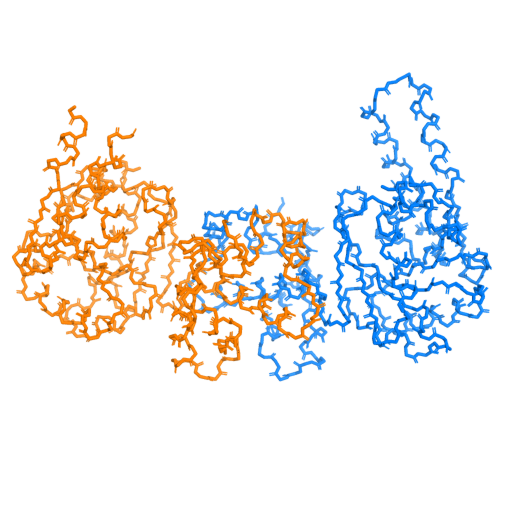 -0.928 -0.031 -12.226 1.00 23.50 198 PRO A CA 1
ATOM 1484 C C . PRO A 1 201 ? -0.834 0.010 -13.770 1.00 24.18 198 PRO A C 1
ATOM 1485 O O . PRO A 1 201 ? -1.362 0.944 -14.407 1.00 24.29 198 PRO A O 1
ATOM 1489 N N . GLY A 1 202 ? -0.188 -1.016 -14.350 1.00 23.71 199 GLY A N 1
ATOM 1490 C CA . GLY A 1 202 ? 0.030 -1.008 -15.788 1.00 24.52 199 GLY A CA 1
ATOM 1491 C C . GLY A 1 202 ? 1.144 -0.149 -16.359 1.00 22.05 199 GLY A C 1
ATOM 1492 O O . GLY A 1 202 ? 1.302 -0.146 -17.610 1.00 23.35 199 GLY A O 1
ATOM 1493 N N . PHE A 1 203 ? 1.935 0.591 -15.549 1.00 21.65 200 PHE A N 1
ATOM 1494 C CA . PHE A 1 203 ? 2.968 1.548 -15.958 1.00 21.94 200 PHE A CA 1
ATOM 1495 C C . PHE A 1 203 ? 2.397 2.378 -17.120 1.00 22.97 200 PHE A C 1
ATOM 1496 O O . PHE A 1 203 ? 1.256 2.906 -16.986 1.00 22.07 200 PHE A O 1
ATOM 1504 N N . ILE A 1 204 ? 3.117 2.479 -18.243 1.00 21.39 201 ILE A N 1
ATOM 1505 C CA . ILE A 1 204 ? 2.515 3.236 -19.369 1.00 21.43 201 ILE A CA 1
ATOM 1506 C C . ILE A 1 204 ? 1.783 2.343 -20.349 1.00 22.63 201 ILE A C 1
ATOM 1507 O O . ILE A 1 204 ? 0.559 2.481 -20.571 1.00 22.98 201 ILE A O 1
ATOM 1512 N N . VAL A 1 205 ? 2.502 1.359 -20.966 1.00 21.64 202 VAL A N 1
ATOM 1513 C CA . VAL A 1 205 ? 1.951 0.626 -22.121 1.00 20.31 202 VAL A CA 1
ATOM 1514 C C . VAL A 1 205 ? 0.711 -0.185 -21.730 1.00 20.14 202 VAL A C 1
ATOM 1515 O O . VAL A 1 205 ? -0.316 0.014 -22.350 1.00 22.08 202 VAL A O 1
ATOM 1519 N N . ASN A 1 206 ? 0.830 -1.091 -20.757 1.00 21.92 203 ASN A N 1
ATOM 1520 C CA . ASN A 1 206 ? -0.316 -1.880 -20.431 1.00 20.09 203 ASN A CA 1
ATOM 1521 C C . ASN A 1 206 ? -1.532 -1.077 -19.883 1.00 21.20 203 ASN A C 1
ATOM 1522 O O . ASN A 1 206 ? -2.661 -1.389 -20.207 1.00 20.86 203 ASN A O 1
ATOM 1527 N N . ARG A 1 207 ? -1.253 -0.087 -19.022 1.00 20.50 204 ARG A N 1
ATOM 1528 C CA . ARG A 1 207 ? -2.334 0.806 -18.528 1.00 20.75 204 ARG A CA 1
ATOM 1529 C C . ARG A 1 207 ? -3.135 1.427 -19.681 1.00 21.82 204 ARG A C 1
ATOM 1530 O O . ARG A 1 207 ? -4.327 1.584 -19.559 1.00 23.74 204 ARG A O 1
ATOM 1538 N N . LEU A 1 208 ? -2.477 1.789 -20.811 1.00 19.99 205 LEU A N 1
ATOM 1539 C CA . LEU A 1 208 ? -3.276 2.416 -21.872 1.00 19.15 205 LEU A CA 1
ATOM 1540 C C . LEU A 1 208 ? -3.791 1.303 -22.830 1.00 19.39 205 LEU A C 1
ATOM 1541 O O . LEU A 1 208 ? -4.912 1.341 -23.314 1.00 20.90 205 LEU A O 1
ATOM 1546 N N . LEU A 1 209 ? -2.947 0.321 -23.202 1.00 19.98 206 LEU A N 1
ATOM 1547 C CA . LEU A 1 209 ? -3.366 -0.716 -24.146 1.00 21.34 206 LEU A CA 1
ATOM 1548 C C . LEU A 1 209 ? -4.428 -1.727 -23.685 1.00 19.69 206 LEU A C 1
ATOM 1549 O O . LEU A 1 209 ? -5.268 -2.021 -24.487 1.00 22.67 206 LEU A O 1
ATOM 1554 N N . ILE A 1 210 ? -4.278 -2.245 -22.484 1.00 20.52 207 ILE A N 1
ATOM 1555 C CA . ILE A 1 210 ? -5.219 -3.323 -22.072 1.00 20.45 207 ILE A CA 1
ATOM 1556 C C . ILE A 1 210 ? -6.654 -2.777 -21.953 1.00 20.84 207 ILE A C 1
ATOM 1557 O O . ILE A 1 210 ? -7.555 -3.384 -22.474 1.00 21.93 207 ILE A O 1
ATOM 1562 N N . PRO A 1 211 ? -6.860 -1.591 -21.324 1.00 21.82 208 PRO A N 1
ATOM 1563 C CA . PRO A 1 211 ? -8.229 -1.045 -21.269 1.00 22.12 208 PRO A CA 1
ATOM 1564 C C . PRO A 1 211 ? -8.719 -0.683 -22.673 1.00 25.50 208 PRO A C 1
ATOM 1565 O O . PRO A 1 211 ? -9.886 -0.782 -22.920 1.00 22.86 208 PRO A O 1
ATOM 1569 N N . TYR A 1 212 ? -7.860 -0.270 -23.586 1.00 21.70 209 TYR A N 1
ATOM 1570 C CA . TYR A 1 212 ? -8.323 0.028 -24.966 1.00 22.09 209 TYR A CA 1
ATOM 1571 C C . TYR A 1 212 ? -8.808 -1.273 -25.591 1.00 24.29 209 TYR A C 1
ATOM 1572 O O . TYR A 1 212 ? -9.897 -1.295 -26.143 1.00 22.85 209 TYR A O 1
ATOM 1581 N N . PHE A 1 213 ? -8.048 -2.366 -25.419 1.00 22.12 210 PHE A N 1
ATOM 1582 C CA . PHE A 1 213 ? -8.552 -3.597 -25.913 1.00 25.46 210 PHE A CA 1
ATOM 1583 C C . PHE A 1 213 ? -9.882 -3.975 -25.257 1.00 22.70 210 PHE A C 1
ATOM 1584 O O . PHE A 1 213 ? -10.762 -4.462 -25.978 1.00 24.40 210 PHE A O 1
ATOM 1592 N N . PHE A 1 214 ? -10.029 -3.830 -23.952 1.00 22.29 211 PHE A N 1
ATOM 1593 C CA . PHE A 1 214 ? -11.246 -4.222 -23.303 1.00 22.42 211 PHE A CA 1
ATOM 1594 C C . PHE A 1 214 ? -12.377 -3.337 -23.794 1.00 23.22 211 PHE A C 1
ATOM 1595 O O . PHE A 1 214 ? -13.475 -3.805 -23.963 1.00 25.49 211 PHE A O 1
ATOM 1603 N N . GLU A 1 215 ? -12.116 -2.097 -24.031 1.00 23.14 212 GLU A N 1
ATOM 1604 C CA . GLU A 1 215 ? -13.155 -1.232 -24.617 1.00 21.99 212 GLU A CA 1
ATOM 1605 C C . GLU A 1 215 ? -13.600 -1.751 -25.983 1.00 23.87 212 GLU A C 1
ATOM 1606 O O . GLU A 1 215 ? -14.753 -1.730 -26.311 1.00 23.22 212 GLU A O 1
ATOM 1612 N N . ALA A 1 216 ? -12.655 -2.216 -26.796 1.00 22.89 213 ALA A N 1
ATOM 1613 C CA . ALA A 1 216 ? -13.052 -2.855 -28.051 1.00 22.63 213 ALA A CA 1
ATOM 1614 C C . ALA A 1 216 ? -13.894 -4.100 -27.850 1.00 22.74 213 ALA A C 1
ATOM 1615 O O . ALA A 1 216 ? -14.877 -4.292 -28.507 1.00 25.60 213 ALA A O 1
ATOM 1617 N N . ALA A 1 217 ? -13.482 -4.919 -26.901 1.00 22.78 214 ALA A N 1
ATOM 1618 C CA . ALA A 1 217 ? -14.256 -6.130 -26.641 1.00 25.74 214 ALA A CA 1
ATOM 1619 C C . ALA A 1 217 ? -15.669 -5.768 -26.195 1.00 24.42 214 ALA A C 1
ATOM 1620 O O . ALA A 1 217 ? -16.594 -6.431 -26.571 1.00 26.88 214 ALA A O 1
ATOM 1622 N N . ARG A 1 218 ? -15.773 -4.766 -25.389 1.00 27.90 215 ARG A N 1
ATOM 1623 C CA . ARG A 1 218 ? -17.007 -4.295 -24.869 1.00 25.85 215 ARG A CA 1
ATOM 1624 C C . ARG A 1 218 ? -17.900 -3.773 -25.988 1.00 26.15 215 ARG A C 1
ATOM 1625 O O . ARG A 1 218 ? -19.076 -3.978 -25.951 1.00 27.73 215 ARG A O 1
ATOM 1633 N N . MET A 1 219 ? -17.313 -3.076 -26.950 1.00 24.00 216 MET A N 1
ATOM 1634 C CA . MET A 1 219 ? -18.056 -2.606 -28.082 1.00 23.83 216 MET A CA 1
ATOM 1635 C C . MET A 1 219 ? -18.590 -3.778 -28.840 1.00 25.15 216 MET A C 1
ATOM 1636 O O . MET A 1 219 ? -19.722 -3.778 -29.310 1.00 28.17 216 MET A O 1
ATOM 1641 N N . TYR A 1 220 ? -17.797 -4.805 -29.030 1.00 24.24 217 TYR A N 1
ATOM 1642 C CA . TYR A 1 220 ? -18.281 -5.936 -29.710 1.00 25.58 217 TYR A CA 1
ATOM 1643 C C . TYR A 1 220 ? -19.398 -6.602 -28.900 1.00 29.47 217 TYR A C 1
ATOM 1644 O O . TYR A 1 220 ? -20.388 -7.007 -29.489 1.00 28.69 217 TYR A O 1
ATOM 1653 N N . GLU A 1 221 ? -19.228 -6.701 -27.592 1.00 30.02 218 GLU A N 1
ATOM 1654 C CA . GLU A 1 221 ? -20.206 -7.416 -26.761 1.00 29.11 218 GLU A CA 1
ATOM 1655 C C . GLU A 1 221 ? -21.515 -6.640 -26.686 1.00 31.86 218 GLU A C 1
ATOM 1656 O O . GLU A 1 221 ? -22.587 -7.248 -26.415 1.00 32.57 218 GLU A O 1
ATOM 1662 N N . ARG A 1 222 ? -21.503 -5.299 -26.830 1.00 28.50 219 ARG A N 1
ATOM 1663 C CA . ARG A 1 222 ? -22.824 -4.592 -26.853 1.00 30.29 219 ARG A CA 1
ATOM 1664 C C . ARG A 1 222 ? -23.629 -4.807 -28.161 1.00 36.39 219 ARG A C 1
ATOM 1665 O O . ARG A 1 222 ? -24.819 -4.424 -28.223 1.00 36.28 219 ARG A O 1
ATOM 1673 N N . GLY A 1 223 ? -22.935 -5.297 -29.193 1.00 29.17 220 GLY A N 1
ATOM 1674 C CA . GLY A 1 223 ? -23.383 -5.632 -30.519 1.00 28.44 220 GLY A CA 1
ATOM 1675 C C . GLY A 1 223 ? -23.238 -4.475 -31.536 1.00 37.80 220 GLY A C 1
ATOM 1676 O O . GLY A 1 223 ? -23.798 -4.513 -32.673 1.00 32.49 220 GLY A O 1
ATOM 1677 N N . ASP A 1 224 ? -22.449 -3.480 -31.168 1.00 29.60 221 ASP A N 1
ATOM 1678 C CA . ASP A 1 224 ? -22.351 -2.226 -32.006 1.00 33.94 221 ASP A CA 1
ATOM 1679 C C . ASP A 1 224 ? -21.619 -2.395 -33.347 1.00 29.19 221 ASP A C 1
ATOM 1680 O O . ASP A 1 224 ? -21.928 -1.684 -34.331 1.00 28.17 221 ASP A O 1
ATOM 1685 N N . ALA A 1 225 ? -20.654 -3.320 -33.420 1.00 27.09 222 ALA A N 1
ATOM 1686 C CA . ALA A 1 225 ? -19.885 -3.545 -34.608 1.00 23.85 222 ALA A CA 1
ATOM 1687 C C . ALA A 1 225 ? -19.193 -4.889 -34.436 1.00 28.09 222 ALA A C 1
ATOM 1688 O O . ALA A 1 225 ? -19.026 -5.433 -33.301 1.00 31.54 222 ALA A O 1
ATOM 1690 N N . SER A 1 226 ? -18.822 -5.421 -35.557 1.00 26.59 223 SER A N 1
ATOM 1691 C CA . SER A 1 226 ? -18.206 -6.738 -35.549 1.00 30.12 223 SER A CA 1
ATOM 1692 C C . SER A 1 226 ? -16.750 -6.629 -35.183 1.00 29.11 223 SER A C 1
ATOM 1693 O O . SER A 1 226 ? -16.089 -5.576 -35.409 1.00 27.24 223 SER A O 1
ATOM 1696 N N . MET A 1 227 ? -16.170 -7.785 -34.756 1.00 30.66 224 MET A N 1
ATOM 1697 C CA . MET A 1 227 ? -14.712 -7.780 -34.448 1.00 26.23 224 MET A CA 1
ATOM 1698 C C . MET A 1 227 ? -13.893 -7.387 -35.647 1.00 26.14 224 MET A C 1
ATOM 1699 O O . MET A 1 227 ? -12.903 -6.580 -35.584 1.00 26.24 224 MET A O 1
ATOM 1704 N N . THR A 1 228 ? -14.177 -7.944 -36.808 1.00 25.99 225 THR A N 1
ATOM 1705 C CA . THR A 1 228 ? -13.316 -7.598 -37.934 1.00 24.70 225 THR A CA 1
ATOM 1706 C C . THR A 1 228 ? -13.467 -6.123 -38.419 1.00 27.19 225 THR A C 1
ATOM 1707 O O . THR A 1 228 ? -12.523 -5.493 -38.943 1.00 25.14 225 THR A O 1
ATOM 1711 N N . ASP A 1 229 ? -14.645 -5.550 -38.300 1.00 25.51 226 ASP A N 1
ATOM 1712 C CA . ASP A 1 229 ? -14.818 -4.143 -38.631 1.00 27.99 226 ASP A CA 1
ATOM 1713 C C . ASP A 1 229 ? -14.066 -3.231 -37.622 1.00 22.07 226 ASP A C 1
ATOM 1714 O O . ASP A 1 229 ? -13.472 -2.179 -38.071 1.00 23.79 226 ASP A O 1
ATOM 1719 N N . ILE A 1 230 ? -14.132 -3.585 -36.344 1.00 25.50 227 ILE A N 1
ATOM 1720 C CA . ILE A 1 230 ? -13.393 -2.836 -35.291 1.00 25.76 227 ILE A CA 1
ATOM 1721 C C . ILE A 1 230 ? -11.893 -2.786 -35.654 1.00 25.84 227 ILE A C 1
ATOM 1722 O O . ILE A 1 230 ? -11.232 -1.719 -35.672 1.00 26.41 227 ILE A O 1
ATOM 1727 N N . ASP A 1 231 ? -11.349 -3.987 -35.957 1.00 25.65 228 ASP A N 1
ATOM 1728 C CA . ASP A 1 231 ? -9.935 -4.053 -36.229 1.00 27.94 228 ASP A CA 1
ATOM 1729 C C . ASP A 1 231 ? -9.584 -3.226 -37.469 1.00 28.19 228 ASP A C 1
ATOM 1730 O O . ASP A 1 231 ? -8.611 -2.517 -37.477 1.00 26.89 228 ASP A O 1
ATOM 1735 N N . GLU A 1 232 ? -10.367 -3.381 -38.570 1.00 26.94 229 GLU A N 1
ATOM 1736 C CA . GLU A 1 232 ? -10.151 -2.628 -39.772 1.00 28.92 229 GLU A CA 1
ATOM 1737 C C . GLU A 1 232 ? -10.233 -1.107 -39.526 1.00 28.79 229 GLU A C 1
ATOM 1738 O O . GLU A 1 232 ? -9.464 -0.318 -40.018 1.00 28.12 229 GLU A O 1
ATOM 1744 N N . ALA A 1 233 ? -11.189 -0.691 -38.704 1.00 25.17 230 ALA A N 1
ATOM 1745 C CA . ALA A 1 233 ? -11.367 0.739 -38.479 1.00 26.25 230 ALA A CA 1
ATOM 1746 C C . ALA A 1 233 ? -10.155 1.279 -37.751 1.00 27.44 230 ALA A C 1
ATOM 1747 O O . ALA A 1 233 ? -9.684 2.411 -38.021 1.00 27.02 230 ALA A O 1
ATOM 1749 N N . MET A 1 234 ? -9.614 0.471 -36.853 1.00 25.45 231 MET A N 1
ATOM 1750 C CA . MET A 1 234 ? -8.467 1.031 -36.121 1.00 29.14 231 MET A CA 1
ATOM 1751 C C . MET A 1 234 ? -7.148 1.020 -36.940 1.00 29.96 231 MET A C 1
ATOM 1752 O O . MET A 1 234 ? -6.300 1.931 -36.807 1.00 32.24 231 MET A O 1
ATOM 1757 N N . LYS A 1 235 ? -6.994 0.041 -37.835 1.00 28.92 232 LYS A N 1
ATOM 1758 C CA . LYS A 1 235 ? -5.769 -0.037 -38.673 1.00 35.53 232 LYS A CA 1
ATOM 1759 C C . LYS A 1 235 ? -5.856 1.082 -39.668 1.00 41.35 232 LYS A C 1
ATOM 1760 O O . LYS A 1 235 ? -4.883 1.814 -39.944 1.00 41.35 232 LYS A O 1
ATOM 1766 N N . LEU A 1 236 ? -7.050 1.211 -40.238 1.00 33.72 233 LEU A N 1
ATOM 1767 C CA . LEU A 1 236 ? -7.203 2.131 -41.285 1.00 36.66 233 LEU A CA 1
ATOM 1768 C C . LEU A 1 236 ? -7.414 3.544 -40.757 1.00 35.24 233 LEU A C 1
ATOM 1769 O O . LEU A 1 236 ? -6.805 4.481 -41.272 1.00 41.41 233 LEU A O 1
ATOM 1774 N N . GLY A 1 237 ? -8.238 3.751 -39.737 1.00 35.57 234 GLY A N 1
ATOM 1775 C CA . GLY A 1 237 ? -8.428 5.058 -39.189 1.00 36.30 234 GLY A CA 1
ATOM 1776 C C . GLY A 1 237 ? -7.293 5.604 -38.341 1.00 43.60 234 GLY A C 1
ATOM 1777 O O . GLY A 1 237 ? -7.086 6.828 -38.299 1.00 40.54 234 GLY A O 1
ATOM 1778 N N . ALA A 1 238 ? -6.590 4.753 -37.593 1.00 38.13 235 ALA A N 1
ATOM 1779 C CA . ALA A 1 238 ? -5.494 5.310 -36.805 1.00 34.19 235 ALA A CA 1
ATOM 1780 C C . ALA A 1 238 ? -4.080 4.849 -37.172 1.00 33.24 235 ALA A C 1
ATOM 1781 O O . ALA A 1 238 ? -3.093 5.210 -36.508 1.00 35.61 235 ALA A O 1
ATOM 1783 N N . GLY A 1 239 ? -3.939 4.071 -38.246 1.00 36.07 236 GLY A N 1
ATOM 1784 C CA . GLY A 1 239 ? -2.641 3.578 -38.646 1.00 36.90 236 GLY A CA 1
ATOM 1785 C C . GLY A 1 239 ? -2.021 2.462 -37.838 1.00 37.03 236 GLY A C 1
ATOM 1786 O O . GLY A 1 239 ? -0.873 2.132 -37.999 1.00 35.76 236 GLY A O 1
ATOM 1787 N N . HIS A 1 240 ? -2.753 1.853 -36.931 1.00 31.40 237 HIS A N 1
ATOM 1788 C CA . HIS A 1 240 ? -2.172 0.855 -36.094 1.00 33.56 237 HIS A CA 1
ATOM 1789 C C . HIS A 1 240 ? -1.824 -0.389 -36.848 1.00 33.20 237 HIS A C 1
ATOM 1790 O O . HIS A 1 240 ? -2.554 -0.825 -37.749 1.00 37.34 237 HIS A O 1
ATOM 1797 N N . PRO A 1 241 ? -0.737 -1.027 -36.478 1.00 36.54 238 PRO A N 1
ATOM 1798 C CA . PRO A 1 241 ? -0.444 -2.180 -37.321 1.00 37.87 238 PRO A CA 1
ATOM 1799 C C . PRO A 1 241 ? -1.340 -3.412 -37.000 1.00 37.64 238 PRO A C 1
ATOM 1800 O O . PRO A 1 241 ? -1.430 -4.350 -37.822 1.00 38.40 238 PRO A O 1
ATOM 1804 N N . MET A 1 242 ? -1.978 -3.460 -35.828 1.00 30.15 239 MET A N 1
ATOM 1805 C CA . MET A 1 242 ? -2.930 -4.557 -35.481 1.00 28.72 239 MET A CA 1
ATOM 1806 C C . MET A 1 242 ? -4.163 -3.893 -34.902 1.00 30.14 239 MET A C 1
ATOM 1807 O O . MET A 1 242 ? -4.029 -2.959 -34.103 1.00 33.38 239 MET A O 1
ATOM 1812 N N . GLY A 1 243 ? -5.341 -4.367 -35.280 1.00 29.23 240 GLY A N 1
ATOM 1813 C CA . GLY A 1 243 ? -6.539 -3.903 -34.542 1.00 26.94 240 GLY A CA 1
ATOM 1814 C C . GLY A 1 243 ? -6.466 -4.459 -33.133 1.00 25.61 240 GLY A C 1
ATOM 1815 O O . GLY A 1 243 ? -5.683 -5.376 -32.818 1.00 26.10 240 GLY A O 1
ATOM 1816 N N . PRO A 1 244 ? -7.364 -3.999 -32.242 1.00 23.69 241 PRO A N 1
ATOM 1817 C CA . PRO A 1 244 ? -7.360 -4.461 -30.852 1.00 25.82 241 PRO A CA 1
ATOM 1818 C C . PRO A 1 244 ? -7.527 -5.965 -30.651 1.00 25.46 241 PRO A C 1
ATOM 1819 O O . PRO A 1 244 ? -6.854 -6.528 -29.845 1.00 25.65 241 PRO A O 1
ATOM 1823 N N . PHE A 1 245 ? -8.382 -6.663 -31.441 1.00 23.32 242 PHE A N 1
ATOM 1824 C CA . PHE A 1 245 ? -8.564 -8.063 -31.187 1.00 23.41 242 PHE A CA 1
ATOM 1825 C C . PHE A 1 245 ? -7.349 -8.847 -31.633 1.00 25.92 242 PHE A C 1
ATOM 1826 O O . PHE A 1 245 ? -6.927 -9.799 -30.972 1.00 28.59 242 PHE A O 1
ATOM 1834 N N . GLU A 1 246 ? -6.808 -8.412 -32.730 1.00 23.49 243 GLU A N 1
ATOM 1835 C CA . GLU A 1 246 ? -5.556 -9.115 -33.183 1.00 31.94 243 GLU A CA 1
ATOM 1836 C C . GLU A 1 246 ? -4.497 -8.899 -32.146 1.00 31.30 243 GLU A C 1
ATOM 1837 O O . GLU A 1 246 ? -3.752 -9.816 -31.782 1.00 31.79 243 GLU A O 1
ATOM 1843 N N . LEU A 1 247 ? -4.392 -7.650 -31.702 1.00 30.36 244 LEU A N 1
ATOM 1844 C CA . LEU A 1 247 ? -3.432 -7.344 -30.610 1.00 30.21 244 LEU A CA 1
ATOM 1845 C C . LEU A 1 247 ? -3.589 -8.153 -29.365 1.00 29.81 244 LEU A C 1
ATOM 1846 O O . LEU A 1 247 ? -2.584 -8.687 -28.841 1.00 30.13 244 LEU A O 1
ATOM 1851 N N . ALA A 1 248 ? -4.816 -8.312 -28.866 1.00 25.12 245 ALA A N 1
ATOM 1852 C CA . ALA A 1 248 ? -4.991 -9.089 -27.709 1.00 26.46 245 ALA A CA 1
ATOM 1853 C C . ALA A 1 248 ? -4.570 -10.555 -27.982 1.00 34.88 245 ALA A C 1
ATOM 1854 O O . ALA A 1 248 ? -3.972 -11.176 -27.109 1.00 31.86 245 ALA A O 1
ATOM 1856 N N . ASP A 1 249 ? -4.864 -11.065 -29.174 1.00 31.16 246 ASP A N 1
ATOM 1857 C CA . ASP A 1 249 ? -4.485 -12.452 -29.505 1.00 28.86 246 ASP A CA 1
ATOM 1858 C C . ASP A 1 249 ? -2.967 -12.587 -29.497 1.00 32.75 246 ASP A C 1
ATOM 1859 O O . ASP A 1 249 ? -2.422 -13.606 -29.064 1.00 30.57 246 ASP A O 1
ATOM 1864 N N . TYR A 1 250 ? -2.313 -11.566 -29.964 1.00 33.35 247 TYR A N 1
ATOM 1865 C CA . TYR A 1 250 ? -0.886 -11.522 -30.028 1.00 41.26 247 TYR A CA 1
ATOM 1866 C C . TYR A 1 250 ? -0.204 -11.507 -28.649 1.00 38.31 247 TYR A C 1
ATOM 1867 O O . TYR A 1 250 ? 0.676 -12.317 -28.405 1.00 41.54 247 TYR A O 1
ATOM 1876 N N . ILE A 1 251 ? -0.667 -10.610 -27.773 1.00 33.33 248 ILE A N 1
ATOM 1877 C CA . ILE A 1 251 ? -0.253 -10.529 -26.353 1.00 35.12 248 ILE A CA 1
ATOM 1878 C C . ILE A 1 251 ? -0.518 -11.789 -25.546 1.00 41.42 248 ILE A C 1
ATOM 1879 O O . ILE A 1 251 ? 0.270 -12.190 -24.668 1.00 41.86 248 ILE A O 1
ATOM 1884 N N . GLY A 1 252 ? -1.641 -12.405 -25.868 1.00 32.01 249 GLY A N 1
ATOM 1885 C CA . GLY A 1 252 ? -2.243 -13.515 -25.137 1.00 35.79 249 GLY A CA 1
ATOM 1886 C C . GLY A 1 252 ? -3.441 -13.109 -24.303 1.00 32.13 249 GLY A C 1
ATOM 1887 O O . GLY A 1 252 ? -3.363 -12.246 -23.486 1.00 32.55 249 GLY A O 1
ATOM 1888 N N . LEU A 1 253 ? -4.566 -13.779 -24.549 1.00 31.28 250 LEU A N 1
ATOM 1889 C CA . LEU A 1 253 ? -5.813 -13.493 -23.835 1.00 29.26 250 LEU A CA 1
ATOM 1890 C C . LEU A 1 253 ? -5.694 -13.762 -22.357 1.00 28.82 250 LEU A C 1
ATOM 1891 O O . LEU A 1 253 ? -6.193 -13.030 -21.531 1.00 29.27 250 LEU A O 1
ATOM 1896 N N . ASP A 1 254 ? -5.009 -14.869 -22.026 1.00 32.49 251 ASP A N 1
ATOM 1897 C CA . ASP A 1 254 ? -4.764 -15.218 -20.644 1.00 29.01 251 ASP A CA 1
ATOM 1898 C C . ASP A 1 254 ? -3.932 -14.102 -19.995 1.00 28.95 251 ASP A C 1
ATOM 1899 O O . ASP A 1 254 ? -4.161 -13.726 -18.865 1.00 30.15 251 ASP A O 1
ATOM 1904 N N . THR A 1 255 ? -2.963 -13.618 -20.757 1.00 29.16 252 THR A N 1
ATOM 1905 C CA . THR A 1 255 ? -2.113 -12.527 -20.309 1.00 30.90 252 THR A CA 1
ATOM 1906 C C . THR A 1 255 ? -2.915 -11.261 -20.036 1.00 30.04 252 THR A C 1
ATOM 1907 O O . THR A 1 255 ? -2.654 -10.567 -19.038 1.00 32.62 252 THR A O 1
ATOM 1911 N N . VAL A 1 256 ? -3.856 -10.962 -20.909 1.00 28.42 253 VAL A N 1
ATOM 1912 C CA . VAL A 1 256 ? -4.647 -9.741 -20.751 1.00 30.78 253 VAL A CA 1
ATOM 1913 C C . VAL A 1 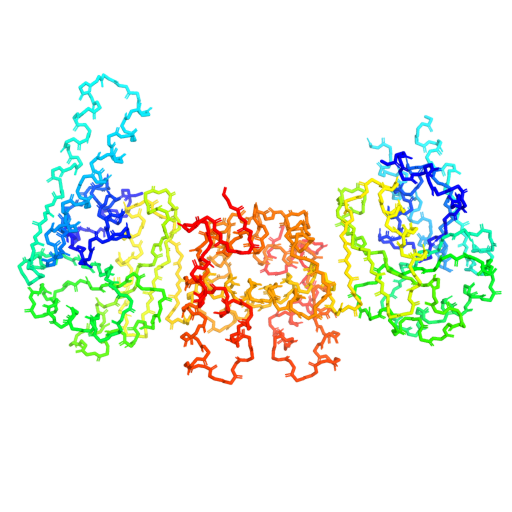256 ? -5.671 -9.930 -19.669 1.00 28.75 253 VAL A C 1
ATOM 1914 O O . VAL A 1 256 ? -5.940 -8.993 -18.946 1.00 33.61 253 VAL A O 1
ATOM 1918 N N . LYS A 1 257 ? -6.253 -11.100 -19.558 1.00 27.75 254 LYS A N 1
ATOM 1919 C CA . LYS A 1 257 ? -7.238 -11.290 -18.537 1.00 32.30 254 LYS A CA 1
ATOM 1920 C C . LYS A 1 257 ? -6.614 -11.249 -17.194 1.00 30.84 254 LYS A C 1
ATOM 1921 O O . LYS A 1 257 ? -7.135 -10.652 -16.288 1.00 31.13 254 LYS A O 1
ATOM 1927 N N . PHE A 1 258 ? -5.464 -11.886 -17.027 1.00 26.34 255 PHE A N 1
ATOM 1928 C CA . PHE A 1 258 ? -4.904 -11.939 -15.732 1.00 28.42 255 PHE A CA 1
ATOM 1929 C C . PHE A 1 258 ? -4.553 -10.560 -15.228 1.00 30.42 255 PHE A C 1
ATOM 1930 O O . PHE A 1 258 ? -4.839 -10.230 -14.091 1.00 26.74 255 PHE A O 1
ATOM 1938 N N . VAL A 1 259 ? -3.981 -9.712 -16.115 1.00 29.32 256 VAL A N 1
ATOM 1939 C CA . VAL A 1 259 ? -3.692 -8.348 -15.656 1.00 28.65 256 VAL A CA 1
ATOM 1940 C C . VAL A 1 259 ? -4.921 -7.564 -15.273 1.00 27.57 256 VAL A C 1
ATOM 1941 O O . VAL A 1 259 ? -4.961 -6.936 -14.206 1.00 28.12 256 VAL A O 1
ATOM 1945 N N . MET A 1 260 ? -5.951 -7.661 -16.090 1.00 27.42 257 MET A N 1
ATOM 1946 C CA . MET A 1 260 ? -7.157 -6.834 -15.936 1.00 30.78 257 MET A CA 1
ATOM 1947 C C . MET A 1 260 ? -7.909 -7.366 -14.675 1.00 33.32 257 MET A C 1
ATOM 1948 O O . MET A 1 260 ? -8.372 -6.531 -13.860 1.00 34.03 257 MET A O 1
ATOM 1953 N N . ASP A 1 261 ? -7.850 -8.689 -14.453 1.00 31.53 258 ASP A N 1
ATOM 1954 C CA . ASP A 1 261 ? -8.417 -9.276 -13.201 1.00 32.26 258 ASP A CA 1
ATOM 1955 C C . ASP A 1 261 ? -7.796 -8.733 -11.933 1.00 32.76 258 ASP A C 1
ATOM 1956 O O . ASP A 1 261 ? -8.527 -8.410 -10.973 1.00 28.33 258 ASP A O 1
ATOM 1961 N N . GLY A 1 262 ? -6.469 -8.533 -11.910 1.00 25.88 259 GLY A N 1
ATOM 1962 C CA . GLY A 1 262 ? -5.794 -7.997 -10.747 1.00 30.15 259 GLY A CA 1
ATOM 1963 C C . GLY A 1 262 ? -6.215 -6.540 -10.545 1.00 30.67 259 GLY A C 1
ATOM 1964 O O . GLY A 1 262 ? -6.402 -6.059 -9.402 1.00 33.12 259 GLY A O 1
ATOM 1965 N N . TRP A 1 263 ? -6.395 -5.796 -11.677 1.00 26.58 260 TRP A N 1
ATOM 1966 C CA . TRP A 1 263 ? -6.917 -4.424 -11.504 1.00 27.35 260 TRP A CA 1
ATOM 1967 C C . TRP A 1 263 ? -8.342 -4.303 -10.962 1.00 25.85 260 TRP A C 1
ATOM 1968 O O . TRP A 1 263 ? -8.561 -3.347 -10.176 1.00 31.24 260 TRP A O 1
ATOM 1979 N N . ALA A 1 264 ? -9.199 -5.188 -11.423 1.00 28.66 261 ALA A N 1
ATOM 1980 C CA . ALA A 1 264 ? -10.668 -5.241 -11.120 1.00 28.30 261 ALA A CA 1
ATOM 1981 C C . ALA A 1 264 ? -10.753 -5.441 -9.584 1.00 33.04 261 ALA A C 1
ATOM 1982 O O . ALA A 1 264 ? -11.342 -4.609 -8.851 1.00 35.84 261 ALA A O 1
ATOM 1984 N N . ALA A 1 265 ? -9.994 -6.399 -9.108 1.00 34.31 262 ALA A N 1
ATOM 1985 C CA . ALA A 1 265 ? -9.951 -6.702 -7.633 1.00 35.30 262 ALA A CA 1
ATOM 1986 C C . ALA A 1 265 ? -9.300 -5.661 -6.725 1.00 39.47 262 ALA A C 1
ATOM 1987 O O . ALA A 1 265 ? -9.765 -5.409 -5.617 1.00 37.46 262 ALA A O 1
ATOM 1989 N N . LYS A 1 266 ? -8.210 -5.024 -7.132 1.00 29.02 263 LYS A N 1
ATOM 1990 C CA . LYS A 1 266 ? -7.580 -4.055 -6.308 1.00 31.06 263 LYS A CA 1
ATOM 1991 C C . LYS A 1 266 ? -8.300 -2.684 -6.340 1.00 29.91 263 LYS A C 1
ATOM 1992 O O . LYS A 1 266 ? -8.151 -1.864 -5.419 1.00 31.75 263 LYS A O 1
ATOM 1998 N N . TYR A 1 267 ? -9.016 -2.430 -7.444 1.00 27.58 264 TYR A N 1
ATOM 1999 C CA . TYR A 1 267 ? -9.559 -1.095 -7.768 1.00 29.37 264 TYR A CA 1
ATOM 2000 C C . TYR A 1 267 ? -11.011 -1.329 -8.087 1.00 25.23 264 TYR A C 1
ATOM 2001 O O . TYR A 1 267 ? -11.442 -1.067 -9.245 1.00 28.79 264 TYR A O 1
ATOM 2010 N N . PRO A 1 268 ? -11.804 -1.805 -7.126 1.00 28.24 265 PRO A N 1
ATOM 2011 C CA . PRO A 1 268 ? -13.138 -2.282 -7.395 1.00 30.21 265 PRO A CA 1
ATOM 2012 C C . PRO A 1 268 ? -14.132 -1.193 -7.842 1.00 26.75 265 PRO A C 1
ATOM 2013 O O . PRO A 1 268 ? -15.177 -1.587 -8.355 1.00 29.15 265 PRO A O 1
ATOM 2017 N N . GLU A 1 269 ? -13.842 0.094 -7.604 1.00 28.60 266 GLU A N 1
ATOM 2018 C CA . GLU A 1 269 ? -14.763 1.193 -7.956 1.00 29.24 266 GLU A CA 1
ATOM 2019 C C . GLU A 1 269 ? -14.512 1.753 -9.365 1.00 28.07 266 GLU A C 1
ATOM 2020 O O . GLU A 1 269 ? -15.216 2.677 -9.818 1.00 31.08 266 GLU A O 1
ATOM 2026 N N . VAL A 1 270 ? -13.505 1.221 -10.024 1.00 28.82 267 VAL A N 1
ATOM 2027 C CA . VAL A 1 270 ? -13.119 1.794 -11.333 1.00 24.47 267 VAL A CA 1
ATOM 2028 C C . VAL A 1 270 ? -13.779 0.978 -12.423 1.00 24.48 267 VAL A C 1
ATOM 2029 O O . VAL A 1 270 ? -13.449 -0.188 -12.651 1.00 24.54 267 VAL A O 1
ATOM 2033 N N . GLN A 1 271 ? -14.714 1.657 -13.094 1.00 25.07 268 GLN A N 1
ATOM 2034 C CA . GLN A 1 271 ? -15.596 1.016 -14.131 1.00 24.03 268 GLN A CA 1
ATOM 2035 C C . GLN A 1 271 ? -14.804 0.432 -15.283 1.00 22.84 268 GLN A C 1
ATOM 2036 O O . GLN A 1 271 ? -15.166 -0.613 -15.868 1.00 26.18 268 GLN A O 1
ATOM 2042 N N . LEU A 1 272 ? -13.722 1.134 -15.634 1.00 25.82 269 LEU A N 1
ATOM 2043 C CA . LEU A 1 272 ? -12.920 0.735 -16.799 1.00 26.72 269 LEU A CA 1
ATOM 2044 C C . LEU A 1 272 ? -12.306 -0.626 -16.588 1.00 25.52 269 LEU A C 1
ATOM 2045 O O . LEU A 1 272 ? -11.902 -1.237 -17.577 1.00 24.97 269 LEU A O 1
ATOM 2050 N N . PHE A 1 273 ? -12.152 -1.064 -15.312 1.00 22.82 270 PHE A N 1
ATOM 2051 C CA . PHE A 1 273 ? -11.424 -2.306 -15.157 1.00 23.22 270 PHE A CA 1
ATOM 2052 C C . PHE A 1 273 ? -12.324 -3.550 -15.057 1.00 27.80 270 PHE A C 1
ATOM 2053 O O . PHE A 1 273 ? -11.833 -4.654 -14.801 1.00 43.77 270 PHE A O 1
ATOM 2061 N N . GLU A 1 274 ? -13.603 -3.429 -15.283 1.00 38.72 271 GLU A N 1
ATOM 2062 C CA . GLU A 1 274 ? -14.462 -4.608 -15.195 1.00 38.68 271 GLU A CA 1
ATOM 2063 C C . GLU A 1 274 ? -14.115 -5.717 -16.124 1.00 35.02 271 GLU A C 1
ATOM 2064 O O . GLU A 1 274 ? -13.717 -5.497 -17.249 1.00 39.26 271 GLU A O 1
ATOM 2070 N N . ALA A 1 275 ? -14.312 -6.961 -15.709 1.00 34.25 272 ALA A N 1
ATOM 2071 C CA . ALA A 1 275 ? -13.915 -8.051 -16.568 1.00 26.77 272 ALA A CA 1
ATOM 2072 C C . ALA A 1 275 ? -14.879 -8.198 -17.779 1.00 31.51 272 ALA A C 1
ATOM 2073 O O . ALA A 1 275 ? -15.922 -7.612 -17.784 1.00 33.62 272 ALA A O 1
ATOM 2075 N N . SER A 1 276 ? -14.464 -8.923 -18.787 1.00 29.73 273 SER A N 1
ATOM 2076 C CA . SER A 1 276 ? -15.266 -9.060 -19.969 1.00 32.33 273 SER A CA 1
ATOM 2077 C C . SER A 1 276 ? -15.812 -10.437 -20.015 1.00 35.76 273 SER A C 1
ATOM 2078 O O . SER A 1 276 ? -15.050 -11.380 -19.962 1.00 35.64 273 SER A O 1
ATOM 2081 N N . PRO A 1 277 ? -17.174 -10.553 -20.154 1.00 31.80 274 PRO A N 1
ATOM 2082 C CA . PRO A 1 277 ? -17.736 -11.878 -20.047 1.00 33.89 274 PRO A CA 1
ATOM 2083 C C . PRO A 1 277 ? -17.121 -12.747 -21.079 1.00 30.10 274 PRO A C 1
ATOM 2084 O O . PRO A 1 277 ? -16.786 -13.865 -20.836 1.00 32.57 274 PRO A O 1
ATOM 2088 N N . LEU A 1 278 ? -16.913 -12.191 -22.236 1.00 33.53 275 LEU A N 1
ATOM 2089 C CA . LEU A 1 278 ? -16.381 -12.911 -23.326 1.00 27.32 275 LEU A CA 1
ATOM 2090 C C . LEU A 1 278 ? -14.869 -13.283 -23.210 1.00 35.12 275 LEU A C 1
ATOM 2091 O O . LEU A 1 278 ? -14.455 -14.364 -23.602 1.00 32.64 275 LEU A O 1
ATOM 2096 N N . VAL A 1 279 ? -14.014 -12.355 -22.774 1.00 33.14 276 VAL A N 1
ATOM 2097 C CA . VAL A 1 279 ? -12.624 -12.735 -22.491 1.00 34.16 276 VAL A CA 1
ATOM 2098 C C . VAL A 1 279 ? -12.613 -13.916 -21.490 1.00 34.05 276 VAL A C 1
ATOM 2099 O O . VAL A 1 279 ? -11.881 -14.877 -21.715 1.00 38.02 276 VAL A O 1
ATOM 2103 N N . ASP A 1 280 ? -13.402 -13.783 -20.402 1.00 34.82 277 ASP A N 1
ATOM 2104 C CA . ASP A 1 280 ? -13.411 -14.769 -19.311 1.00 36.53 277 ASP A CA 1
ATOM 2105 C C . ASP A 1 280 ? -13.731 -16.115 -19.877 1.00 42.19 277 ASP A C 1
ATOM 2106 O O . ASP A 1 280 ? -13.106 -17.141 -19.492 1.00 40.02 277 ASP A O 1
ATOM 2111 N N . LYS A 1 281 ? -14.691 -16.117 -20.827 1.00 36.64 278 LYS A N 1
ATOM 2112 C CA . LYS A 1 281 ? -15.215 -17.371 -21.393 1.00 37.44 278 LYS A CA 1
ATOM 2113 C C . LYS A 1 281 ? -14.207 -17.921 -22.338 1.00 35.35 278 LYS A C 1
ATOM 2114 O O . LYS A 1 281 ? -14.008 -19.098 -22.358 1.00 40.20 278 LYS A O 1
ATOM 2120 N N . LEU A 1 282 ? -13.508 -17.080 -23.099 1.00 35.71 279 LEU A N 1
ATOM 2121 C CA . LEU A 1 282 ? -12.474 -17.649 -23.947 1.00 32.64 279 LEU A CA 1
ATOM 2122 C C . LEU A 1 282 ? -11.256 -18.231 -23.098 1.00 36.30 279 LEU A C 1
ATOM 2123 O O . LEU A 1 282 ? -10.752 -19.340 -23.363 1.00 34.99 279 LEU A O 1
ATOM 2128 N N . VAL A 1 283 ? -10.818 -17.527 -22.067 1.00 32.29 280 VAL A N 1
ATOM 2129 C CA . VAL A 1 283 ? -9.700 -18.064 -21.296 1.00 32.70 280 VAL A CA 1
ATOM 2130 C C . VAL A 1 283 ? -10.168 -19.359 -20.566 1.00 36.53 280 VAL A C 1
ATOM 2131 O O . VAL A 1 283 ? -9.411 -20.355 -20.545 1.00 37.85 280 VAL A O 1
ATOM 2135 N N . ALA A 1 284 ? -11.374 -19.311 -19.979 1.00 31.81 281 ALA A N 1
ATOM 2136 C CA . ALA A 1 284 ? -11.879 -20.554 -19.334 1.00 33.63 281 ALA A CA 1
ATOM 2137 C C . ALA A 1 284 ? -11.849 -21.753 -20.324 1.00 37.99 281 ALA A C 1
ATOM 2138 O O . ALA A 1 284 ? -11.641 -22.920 -19.879 1.00 46.05 281 ALA A O 1
ATOM 2140 N N . GLU A 1 285 ? -12.012 -21.498 -21.631 1.00 34.84 282 GLU A N 1
ATOM 2141 C CA . GLU A 1 285 ? -11.939 -22.531 -22.700 1.00 38.92 282 GLU A CA 1
ATOM 2142 C C . GLU A 1 285 ? -10.556 -22.863 -23.227 1.00 41.12 282 GLU A C 1
ATOM 2143 O O . GLU A 1 285 ? -10.417 -23.714 -24.103 1.00 41.95 282 GLU A O 1
ATOM 2149 N N . GLY A 1 286 ? -9.521 -22.193 -22.714 1.00 41.97 283 GLY A N 1
ATOM 2150 C CA . GLY A 1 286 ? -8.125 -22.438 -23.173 1.00 37.50 283 GLY A CA 1
ATOM 2151 C C . GLY A 1 286 ? -7.873 -21.887 -24.563 1.00 39.25 283 GLY A C 1
ATOM 2152 O O . GLY A 1 286 ? -6.936 -22.306 -25.252 1.00 34.88 283 GLY A O 1
ATOM 2153 N N . LYS A 1 287 ? -8.736 -20.944 -24.992 1.00 38.59 284 LYS A N 1
ATOM 2154 C CA . LYS A 1 287 ? -8.538 -20.278 -26.265 1.00 34.27 284 LYS A CA 1
ATOM 2155 C C . LYS A 1 287 ? -7.816 -18.977 -25.946 1.00 35.68 284 LYS A C 1
ATOM 2156 O O . LYS A 1 287 ? -8.445 -17.950 -25.756 1.00 36.83 284 LYS A O 1
ATOM 2162 N N . LEU A 1 288 ? -6.509 -19.091 -25.887 1.00 30.65 285 LEU A N 1
ATOM 2163 C CA . LEU A 1 288 ? -5.620 -18.018 -25.313 1.00 35.95 285 LEU A CA 1
ATOM 2164 C C . LEU A 1 288 ? -5.087 -17.101 -26.401 1.00 34.52 285 LEU A C 1
ATOM 2165 O O . LEU A 1 288 ? -4.328 -16.150 -26.148 1.00 39.77 285 LEU A O 1
ATOM 2170 N N . GLY A 1 289 ? -5.419 -17.352 -27.642 1.00 35.72 286 GLY A N 1
ATOM 2171 C CA . GLY A 1 289 ? -4.832 -16.535 -28.675 1.00 33.68 286 GLY A CA 1
ATOM 2172 C C . GLY A 1 289 ? -3.853 -17.241 -29.571 1.00 43.22 286 GLY A C 1
ATOM 2173 O O . GLY A 1 289 ? -3.957 -18.443 -29.728 1.00 42.51 286 GLY A O 1
ATOM 2174 N N . ARG A 1 290 ? -2.906 -16.532 -30.157 1.00 43.05 287 ARG A N 1
ATOM 2175 C CA . ARG A 1 290 ? -1.997 -17.169 -31.147 1.00 44.27 287 ARG A CA 1
ATOM 2176 C C . ARG A 1 290 ? -1.311 -18.391 -30.565 1.00 49.96 287 ARG A C 1
ATOM 2177 O O . ARG A 1 290 ? -1.235 -19.475 -31.180 1.00 51.74 287 ARG A O 1
ATOM 2185 N N . LYS A 1 291 ? -0.765 -18.190 -29.381 1.00 50.39 288 LYS A N 1
ATOM 2186 C CA . LYS A 1 291 ? 0.050 -19.240 -28.776 1.00 51.97 288 LYS A CA 1
ATOM 2187 C C . LYS A 1 291 ? -0.681 -20.603 -28.605 1.00 51.04 288 LYS A C 1
ATOM 2188 O O . LYS A 1 291 ? -0.011 -21.607 -28.546 1.00 52.92 288 LYS A O 1
ATOM 2194 N N . THR A 1 292 ? -2.017 -20.630 -28.519 1.00 45.89 289 THR A N 1
ATOM 2195 C CA . THR A 1 292 ? -2.816 -21.840 -28.673 1.00 44.41 289 THR A CA 1
ATOM 2196 C C . THR A 1 292 ? -3.468 -22.048 -30.081 1.00 55.06 289 THR A C 1
ATOM 2197 O O . THR A 1 292 ? -4.247 -22.994 -30.245 1.00 53.84 289 THR A O 1
ATOM 2201 N N . GLY A 1 293 ? -3.173 -21.198 -31.075 1.00 54.95 290 GLY A N 1
ATOM 2202 C CA . GLY A 1 293 ? -3.899 -21.198 -32.389 1.00 49.86 290 GLY A CA 1
ATOM 2203 C C . GLY A 1 293 ? -5.335 -20.659 -32.426 1.00 50.16 290 GLY A C 1
ATOM 2204 O O . GLY A 1 293 ? -6.069 -20.737 -33.445 1.00 44.16 290 GLY A O 1
ATOM 2205 N N . ASP A 1 294 ? -5.789 -20.118 -31.314 1.00 49.85 291 ASP A N 1
ATOM 2206 C CA . ASP A 1 294 ? -7.166 -19.774 -31.266 1.00 46.37 291 ASP A CA 1
ATOM 2207 C C . ASP A 1 294 ? -7.432 -18.847 -30.100 1.00 42.67 291 ASP A C 1
ATOM 2208 O O . ASP A 1 294 ? -7.146 -19.179 -28.950 1.00 38.29 291 ASP A O 1
ATOM 2213 N N . GLY A 1 295 ? -8.023 -17.704 -30.400 1.00 39.01 292 GLY A N 1
ATOM 2214 C CA . GLY A 1 295 ? -8.509 -16.783 -29.382 1.00 37.06 292 GLY A CA 1
ATOM 2215 C C . GLY A 1 295 ? -9.665 -16.148 -30.096 1.00 40.23 292 GLY A C 1
ATOM 2216 O O . GLY A 1 295 ? -10.502 -16.843 -30.590 1.00 40.62 292 GLY A O 1
ATOM 2217 N N . PHE A 1 296 ? -9.727 -14.815 -30.123 1.00 33.01 293 PHE A N 1
ATOM 2218 C CA . PHE A 1 296 ? -10.710 -14.110 -31.001 1.00 37.34 293 PHE A CA 1
ATOM 2219 C C . PHE A 1 296 ? -10.837 -14.620 -32.389 1.00 40.10 293 PHE A C 1
ATOM 2220 O O . PHE A 1 296 ? -11.956 -14.779 -32.907 1.00 39.30 293 PHE A O 1
ATOM 2228 N N . TYR A 1 297 ? -9.690 -14.874 -32.966 1.00 37.37 294 TYR A N 1
ATOM 2229 C CA . TYR A 1 297 ? -9.532 -15.495 -34.287 1.00 40.30 294 TYR A CA 1
ATOM 2230 C C . TYR A 1 297 ? -8.743 -16.810 -34.195 1.00 41.76 294 TYR A C 1
ATOM 2231 O O . TYR A 1 297 ? -8.219 -17.134 -33.128 1.00 39.32 294 TYR A O 1
ATOM 2240 N N . SER A 1 298 ? -8.639 -17.534 -35.331 1.00 47.08 295 SER A N 1
ATOM 2241 C CA . SER A 1 298 ? -7.865 -18.790 -35.449 1.00 41.40 295 SER A CA 1
ATOM 2242 C C . SER A 1 298 ? -6.622 -18.524 -36.251 1.00 44.99 295 SER A C 1
ATOM 2243 O O . SER A 1 298 ? -6.594 -17.624 -37.078 1.00 47.71 295 SER A O 1
ATOM 2246 N N . TYR A 1 299 ? -5.603 -19.336 -36.021 1.00 43.18 296 TYR A N 1
ATOM 2247 C CA . TYR A 1 299 ? -4.314 -19.190 -36.661 1.00 49.57 296 TYR A CA 1
ATOM 2248 C C . TYR A 1 299 ? -3.794 -20.575 -37.134 1.00 56.14 296 TYR A C 1
ATOM 2249 O O . TYR A 1 299 ? -3.423 -20.738 -38.301 1.00 58.73 296 TYR A O 1
ATOM 2258 N N . MET B 1 4 ? -15.514 -0.039 -56.758 1.00 28.03 1 MET B N 1
ATOM 2259 C CA . MET B 1 4 ? -16.197 1.333 -56.878 1.00 30.82 1 MET B CA 1
ATOM 2260 C C . MET B 1 4 ? -17.261 1.194 -57.937 1.00 29.67 1 MET B C 1
ATOM 2261 O O . MET B 1 4 ? -18.375 1.617 -57.740 1.00 28.99 1 MET B O 1
ATOM 2266 N N . PHE B 1 5 ? -16.880 0.691 -59.114 1.00 31.09 2 PHE B N 1
ATOM 2267 C CA . PHE B 1 5 ? -17.896 0.500 -60.153 1.00 29.23 2 PHE B CA 1
ATOM 2268 C C . PHE B 1 5 ? -18.966 -0.525 -59.811 1.00 28.40 2 PHE B C 1
ATOM 2269 O O . PHE B 1 5 ? -20.180 -0.321 -60.105 1.00 30.60 2 PHE B O 1
ATOM 2277 N N . THR B 1 6 ? -18.542 -1.626 -59.143 1.00 22.65 3 THR B N 1
ATOM 2278 C CA . THR B 1 6 ? -19.432 -2.672 -58.772 1.00 23.26 3 THR B CA 1
ATOM 2279 C C . THR B 1 6 ? -20.487 -1.969 -57.897 1.00 24.97 3 THR B C 1
ATOM 2280 O O . THR B 1 6 ? -21.669 -2.307 -57.965 1.00 27.87 3 THR B O 1
ATOM 2284 N N . ALA B 1 7 ? -20.021 -1.078 -57.035 1.00 27.12 4 ALA B N 1
ATOM 2285 C CA . ALA B 1 7 ? -21.069 -0.317 -56.239 1.00 29.63 4 ALA B CA 1
ATOM 2286 C C . ALA B 1 7 ? -21.914 0.671 -57.051 1.00 26.87 4 ALA B C 1
ATOM 2287 O O . ALA B 1 7 ? -23.168 0.632 -56.932 1.00 30.95 4 ALA B O 1
ATOM 2289 N N . LYS B 1 8 ? -21.265 1.545 -57.810 1.00 26.54 5 LYS B N 1
ATOM 2290 C CA . LYS B 1 8 ? -21.882 2.616 -58.537 1.00 27.35 5 LYS B CA 1
ATOM 2291 C C . LYS B 1 8 ? -22.970 2.002 -59.483 1.00 28.47 5 LYS B C 1
ATOM 2292 O O . LYS B 1 8 ? -24.158 2.453 -59.488 1.00 32.13 5 LYS B O 1
ATOM 2298 N N . CYS B 1 9 ? -22.651 0.885 -60.117 1.00 29.46 6 CYS B N 1
ATOM 2299 C CA . CYS B 1 9 ? -23.640 0.383 -61.102 1.00 30.22 6 CYS B CA 1
ATOM 2300 C C . CYS B 1 9 ? -24.724 -0.470 -60.432 1.00 31.48 6 CYS B C 1
ATOM 2301 O O . CYS B 1 9 ? -25.707 -0.878 -61.141 1.00 30.87 6 CYS B O 1
ATOM 2304 N N . ALA B 1 10 ? -24.640 -0.710 -59.106 1.00 33.89 7 ALA B N 1
ATOM 2305 C CA . ALA B 1 10 ? -25.807 -1.230 -58.389 1.00 39.65 7 ALA B CA 1
ATOM 2306 C C . ALA B 1 10 ? -26.612 -0.125 -57.682 1.00 33.85 7 ALA B C 1
ATOM 2307 O O . ALA B 1 10 ? -27.458 -0.480 -56.838 1.00 35.66 7 ALA B O 1
ATOM 2309 N N . MET B 1 11 ? -26.358 1.132 -57.971 1.00 32.50 8 MET B N 1
ATOM 2310 C CA . MET B 1 11 ? -27.119 2.223 -57.363 1.00 37.56 8 MET B CA 1
ATOM 2311 C C . MET B 1 11 ? -27.682 3.031 -58.511 1.00 38.11 8 MET B C 1
ATOM 2312 O O . MET B 1 11 ? -27.271 4.157 -58.682 1.00 42.71 8 MET B O 1
ATOM 2317 N N . GLN B 1 12 ? -28.518 2.425 -59.373 1.00 35.23 9 GLN B N 1
ATOM 2318 C CA . GLN B 1 12 ? -29.042 3.080 -60.572 1.00 36.34 9 GLN B CA 1
ATOM 2319 C C . GLN B 1 12 ? -29.927 4.290 -60.165 1.00 40.04 9 GLN B C 1
ATOM 2320 O O . GLN B 1 12 ? -29.928 5.308 -60.846 1.00 46.12 9 GLN B O 1
ATOM 2326 N N . ASN B 1 13 ? -30.568 4.166 -59.016 1.00 34.33 10 ASN B N 1
ATOM 2327 C CA . ASN B 1 13 ? -31.385 5.242 -58.420 1.00 42.74 10 ASN B CA 1
ATOM 2328 C C . ASN B 1 13 ? -30.663 6.469 -57.776 1.00 38.18 10 ASN B C 1
ATOM 2329 O O . ASN B 1 13 ? -31.289 7.516 -57.514 1.00 36.50 10 ASN B O 1
ATOM 2334 N N . ILE B 1 14 ? -29.365 6.397 -57.535 1.00 33.02 11 ILE B N 1
ATOM 2335 C CA . ILE B 1 14 ? -28.648 7.493 -56.880 1.00 28.18 11 ILE B CA 1
ATOM 2336 C C . ILE B 1 14 ? -27.774 8.242 -57.875 1.00 32.95 11 ILE B C 1
ATOM 2337 O O . ILE B 1 14 ? -26.704 7.758 -58.263 1.00 36.79 11 ILE B O 1
ATOM 2342 N N . ARG B 1 15 ? -28.221 9.392 -58.354 1.00 32.48 12 ARG B N 1
ATOM 2343 C CA . ARG B 1 15 ? -27.390 10.123 -59.380 1.00 28.26 12 ARG B CA 1
ATOM 2344 C C . ARG B 1 15 ? -26.990 11.411 -58.887 1.00 30.58 12 ARG B C 1
ATOM 2345 O O . ARG B 1 15 ? -25.929 11.962 -59.290 1.00 31.15 12 ARG B O 1
ATOM 2353 N N . ASN B 1 16 ? -27.898 11.989 -58.089 1.00 27.33 13 ASN B N 1
ATOM 2354 C CA . ASN B 1 16 ? -27.697 13.353 -57.575 1.00 27.96 13 ASN B CA 1
ATOM 2355 C C . ASN B 1 16 ? -27.545 13.421 -56.097 1.00 28.47 13 ASN B C 1
ATOM 2356 O O . ASN B 1 16 ? -28.447 12.964 -55.399 1.00 27.08 13 ASN B O 1
ATOM 2361 N N . VAL B 1 17 ? -26.452 14.029 -55.651 1.00 27.27 14 VAL B N 1
ATOM 2362 C CA . VAL B 1 17 ? -26.142 14.094 -54.198 1.00 28.02 14 VAL B CA 1
ATOM 2363 C C . VAL B 1 17 ? -26.152 15.573 -53.788 1.00 26.94 14 VAL B C 1
ATOM 2364 O O . VAL B 1 17 ? -25.544 16.439 -54.426 1.00 31.08 14 VAL B O 1
ATOM 2368 N N . ALA B 1 18 ? -26.893 15.906 -52.737 1.00 24.52 15 ALA B N 1
ATOM 2369 C CA . ALA B 1 18 ? -26.835 17.233 -52.176 1.00 26.16 15 ALA B CA 1
ATOM 2370 C C . ALA B 1 18 ? -26.052 17.124 -50.871 1.00 30.21 15 ALA B C 1
ATOM 2371 O O . ALA B 1 18 ? -26.362 16.233 -50.035 1.00 25.59 15 ALA B O 1
ATOM 2373 N N . ILE B 1 19 ? -25.165 18.091 -50.629 1.00 28.05 16 ILE B N 1
ATOM 2374 C CA . ILE B 1 19 ? -24.370 18.170 -49.351 1.00 23.95 16 ILE B CA 1
ATOM 2375 C C . ILE B 1 19 ? -24.753 19.518 -48.722 1.00 29.12 16 ILE B C 1
ATOM 2376 O O . ILE B 1 19 ? -24.690 20.585 -49.369 1.00 27.31 16 ILE B O 1
ATOM 2381 N N . VAL B 1 20 ? -25.249 19.488 -47.505 1.00 26.39 17 VAL B N 1
ATOM 2382 C CA . VAL B 1 20 ? -25.655 20.742 -46.836 1.00 28.63 17 VAL B CA 1
ATOM 2383 C C . VAL B 1 20 ? -24.624 21.096 -45.828 1.00 34.38 17 VAL B C 1
ATOM 2384 O O . VAL B 1 20 ? -24.447 20.399 -44.857 1.00 31.95 17 VAL B O 1
ATOM 2388 N N . GLY B 1 21 ? -23.909 22.162 -46.137 1.00 29.89 18 GLY B N 1
ATOM 2389 C CA . GLY B 1 21 ? -22.878 22.710 -45.251 1.00 34.50 18 GLY B CA 1
ATOM 2390 C C . GLY B 1 21 ? -21.559 22.654 -45.957 1.00 29.35 18 GLY B C 1
ATOM 2391 O O . GLY B 1 21 ? -21.096 21.578 -46.417 1.00 33.74 18 GLY B O 1
ATOM 2392 N N . SER B 1 22 ? -20.889 23.809 -46.100 1.00 33.11 19 SER B N 1
ATOM 2393 C CA . SER B 1 22 ? -19.789 23.914 -47.021 1.00 37.34 19 SER B CA 1
ATOM 2394 C C . SER B 1 22 ? -18.520 24.249 -46.225 1.00 39.40 19 SER B C 1
ATOM 2395 O O . SER B 1 22 ? -17.628 24.959 -46.685 1.00 44.44 19 SER B O 1
ATOM 2398 N N . GLY B 1 23 ? -18.436 23.715 -45.020 1.00 39.90 20 GLY B N 1
ATOM 2399 C CA . GLY B 1 23 ? -17.165 23.777 -44.278 1.00 37.18 20 GLY B CA 1
ATOM 2400 C C . GLY B 1 23 ? -16.198 22.734 -44.815 1.00 35.65 20 GLY B C 1
ATOM 2401 O O . GLY B 1 23 ? -16.286 22.178 -45.968 1.00 38.11 20 GLY B O 1
ATOM 2402 N N . GLN B 1 24 ? -15.224 22.402 -43.998 1.00 34.64 21 GLN B N 1
ATOM 2403 C CA . GLN B 1 24 ? -14.186 21.561 -44.496 1.00 34.77 21 GLN B CA 1
ATOM 2404 C C . GLN B 1 24 ? -14.641 20.119 -44.858 1.00 32.84 21 GLN B C 1
ATOM 2405 O O . GLN B 1 24 ? -14.252 19.564 -45.831 1.00 34.09 21 GLN B O 1
ATOM 2411 N N . MET B 1 25 ? -15.511 19.537 -44.069 1.00 32.79 22 MET B N 1
ATOM 2412 C CA . MET B 1 25 ? -15.907 18.167 -44.346 1.00 31.87 22 MET B CA 1
ATOM 2413 C C . MET B 1 25 ? -16.890 18.158 -45.507 1.00 26.16 22 MET B C 1
ATOM 2414 O O . MET B 1 25 ? -16.776 17.314 -46.370 1.00 28.22 22 MET B O 1
ATOM 2419 N N . GLY B 1 26 ? -17.825 19.117 -45.513 1.00 28.56 23 GLY B N 1
ATOM 2420 C CA . GLY B 1 26 ? -18.820 19.140 -46.637 1.00 27.72 23 GLY B CA 1
ATOM 2421 C C . GLY B 1 26 ? -18.116 19.372 -47.937 1.00 29.26 23 GLY B C 1
ATOM 2422 O O . GLY B 1 26 ? -18.364 18.679 -48.971 1.00 31.41 23 GLY B O 1
ATOM 2423 N N . SER B 1 27 ? -17.156 20.290 -47.907 1.00 32.17 24 SER B N 1
ATOM 2424 C CA A SER B 1 27 ? -16.426 20.544 -49.155 0.50 32.66 24 SER B CA 1
ATOM 2425 C CA B SER B 1 27 ? -16.407 20.529 -49.152 0.50 32.68 24 SER B CA 1
ATOM 2426 C C . SER B 1 27 ? -15.615 19.300 -49.594 1.00 30.81 24 SER B C 1
ATOM 2427 O O . SER B 1 27 ? -15.574 18.945 -50.762 1.00 33.47 24 SER B O 1
ATOM 2432 N N . GLY B 1 28 ? -14.966 18.587 -48.657 1.00 29.69 25 GLY B N 1
ATOM 2433 C CA . GLY B 1 28 ? -14.237 17.381 -49.008 1.00 28.91 25 GLY B CA 1
ATOM 2434 C C . GLY B 1 28 ? -15.154 16.252 -49.502 1.00 28.89 25 GLY B C 1
ATOM 2435 O O . GLY B 1 28 ? -14.842 15.539 -50.394 1.00 27.23 25 GLY B O 1
ATOM 2436 N N . ILE B 1 29 ? -16.347 16.150 -48.923 1.00 27.67 26 ILE B N 1
ATOM 2437 C CA . ILE B 1 29 ? -17.276 15.105 -49.400 1.00 25.44 26 ILE B CA 1
ATOM 2438 C C . ILE B 1 29 ? -17.759 15.496 -50.835 1.00 26.15 26 ILE B C 1
ATOM 2439 O O . ILE B 1 29 ? -17.907 14.582 -51.668 1.00 26.94 26 ILE B O 1
ATOM 2444 N N . ALA B 1 30 ? -18.008 16.791 -51.024 1.00 28.96 27 ALA B N 1
ATOM 2445 C CA . ALA B 1 30 ? -18.382 17.288 -52.388 1.00 29.95 27 ALA B CA 1
ATOM 2446 C C . ALA B 1 30 ? -17.338 16.833 -53.417 1.00 28.95 27 ALA B C 1
ATOM 2447 O O . ALA B 1 30 ? -17.670 16.276 -54.428 1.00 29.88 27 ALA B O 1
ATOM 2449 N N . GLN B 1 31 ? -16.060 17.067 -53.091 1.00 28.57 28 GLN B N 1
ATOM 2450 C CA . GLN B 1 31 ? -14.992 16.731 -53.964 1.00 29.77 28 GLN B CA 1
ATOM 2451 C C . GLN B 1 31 ? -14.939 15.246 -54.321 1.00 28.11 28 GLN B C 1
ATOM 2452 O O . GLN B 1 31 ? -14.927 14.873 -55.481 1.00 33.45 28 GLN B O 1
ATOM 2458 N N . VAL B 1 32 ? -14.931 14.303 -53.332 1.00 26.20 29 VAL B N 1
ATOM 2459 C CA . VAL B 1 32 ? -14.828 12.941 -53.683 1.00 25.14 29 VAL B CA 1
ATOM 2460 C C . VAL B 1 32 ? -16.112 12.418 -54.324 1.00 28.13 29 VAL B C 1
ATOM 2461 O O . VAL B 1 32 ? -16.054 11.471 -55.049 1.00 27.59 29 VAL B O 1
ATOM 2465 N N . THR B 1 33 ? -17.234 13.072 -54.051 1.00 28.54 30 THR B N 1
ATOM 2466 C CA . THR B 1 33 ? -18.503 12.544 -54.653 1.00 24.49 30 THR B CA 1
ATOM 2467 C C . THR B 1 33 ? -18.510 12.940 -56.149 1.00 28.77 30 THR B C 1
ATOM 2468 O O . T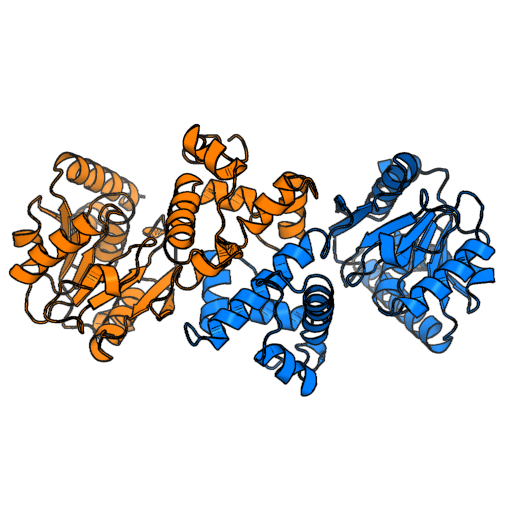HR B 1 33 ? -18.796 12.053 -56.924 1.00 28.71 30 THR B O 1
ATOM 2472 N N . ALA B 1 34 ? -18.130 14.169 -56.444 1.00 30.09 31 ALA B N 1
ATOM 2473 C CA . ALA B 1 34 ? -17.950 14.663 -57.842 1.00 33.65 31 ALA B CA 1
ATOM 2474 C C . ALA B 1 34 ? -16.916 13.780 -58.553 1.00 37.26 31 ALA B C 1
ATOM 2475 O O . ALA B 1 34 ? -17.112 13.322 -59.711 1.00 35.80 31 ALA B O 1
ATOM 2477 N N . SER B 1 35 ? -15.779 13.535 -57.885 1.00 34.28 32 SER B N 1
ATOM 2478 C CA . SER B 1 35 ? -14.747 12.731 -58.539 1.00 33.94 32 SER B CA 1
ATOM 2479 C C . SER B 1 35 ? -15.141 11.322 -58.865 1.00 35.43 32 SER B C 1
ATOM 2480 O O . SER B 1 35 ? -14.533 10.646 -59.669 1.00 43.42 32 SER B O 1
ATOM 2483 N N . SER B 1 36 ? -16.110 10.778 -58.159 1.00 30.08 33 SER B N 1
ATOM 2484 C CA . SER B 1 36 ? -16.510 9.426 -58.332 1.00 27.72 33 SER B CA 1
ATOM 2485 C C . SER B 1 36 ? -17.718 9.291 -59.314 1.00 27.78 33 SER B C 1
ATOM 2486 O O . SER B 1 36 ? -18.282 8.211 -59.450 1.00 30.52 33 SER B O 1
ATOM 2489 N N . GLY B 1 37 ? -18.135 10.375 -59.922 1.00 34.33 34 GLY B N 1
ATOM 2490 C CA . GLY B 1 37 ? -19.102 10.221 -61.018 1.00 35.02 34 GLY B CA 1
ATOM 2491 C C . GLY B 1 37 ? -20.487 10.759 -60.704 1.00 36.52 34 GLY B C 1
ATOM 2492 O O . GLY B 1 37 ? -21.390 10.672 -61.515 1.00 37.56 34 GLY B O 1
ATOM 2493 N N . PHE B 1 38 ? -20.707 11.245 -59.504 1.00 31.47 35 PHE B N 1
ATOM 2494 C CA . PHE B 1 38 ? -22.064 11.754 -59.177 1.00 31.30 35 PHE B CA 1
ATOM 2495 C C . PHE B 1 38 ? -22.247 13.188 -59.459 1.00 30.97 35 PHE B C 1
ATOM 2496 O O . PHE B 1 38 ? -21.302 13.962 -59.373 1.00 27.83 35 PHE B O 1
ATOM 2504 N N . ASN B 1 39 ? -23.501 13.660 -59.600 1.00 28.75 36 ASN B N 1
ATOM 2505 C CA . ASN B 1 39 ? -23.746 15.085 -59.589 1.00 31.05 36 ASN B CA 1
ATOM 2506 C C . ASN B 1 39 ? -23.911 15.603 -58.208 1.00 31.54 36 ASN B C 1
ATOM 2507 O O . ASN B 1 39 ? -24.551 14.947 -57.411 1.00 35.65 36 ASN B O 1
ATOM 2512 N N . VAL B 1 40 ? -23.347 16.754 -57.944 1.00 33.04 37 VAL B N 1
ATOM 2513 C CA . VAL B 1 40 ? -23.332 17.330 -56.588 1.00 30.12 37 VAL B CA 1
ATOM 2514 C C . VAL B 1 40 ? -23.938 18.696 -56.541 1.00 29.00 37 VAL B C 1
ATOM 2515 O O . VAL B 1 40 ? -23.589 19.606 -57.358 1.00 31.65 37 VAL B O 1
ATOM 2519 N N . MET B 1 41 ? -24.802 18.906 -55.554 1.00 28.01 38 MET B N 1
ATOM 2520 C CA . MET B 1 41 ? -25.223 20.257 -55.232 1.00 27.85 38 MET B CA 1
ATOM 2521 C C . MET B 1 41 ? -24.654 20.547 -53.814 1.00 30.98 38 MET B C 1
ATOM 2522 O O . MET B 1 41 ? -24.972 19.844 -52.854 1.00 29.43 38 MET B O 1
ATOM 2527 N N . LEU B 1 42 ? -23.854 21.607 -53.690 1.00 28.44 39 LEU B N 1
ATOM 2528 C CA . LEU B 1 42 ? -23.309 22.023 -52.380 1.00 29.94 39 LEU B CA 1
ATOM 2529 C C . LEU B 1 42 ? -24.091 23.173 -51.875 1.00 31.01 39 LEU B C 1
ATOM 2530 O O . LEU B 1 42 ? -24.148 24.282 -52.533 1.00 31.80 39 LEU B O 1
ATOM 2535 N N . ALA B 1 43 ? -24.770 22.994 -50.739 1.00 28.22 40 ALA B N 1
ATOM 2536 C CA . ALA B 1 43 ? -25.726 23.990 -50.232 1.00 29.43 40 ALA B CA 1
ATOM 2537 C C . ALA B 1 43 ? -25.308 24.638 -48.859 1.00 37.52 40 ALA B C 1
ATOM 2538 O O . ALA B 1 43 ? -24.835 23.918 -47.977 1.00 32.86 40 ALA B O 1
ATOM 2540 N N . ASP B 1 44 ? -25.499 25.944 -48.665 1.00 33.02 41 ASP B N 1
ATOM 2541 C CA . ASP B 1 44 ? -25.108 26.630 -47.418 1.00 34.87 41 ASP B CA 1
ATOM 2542 C C . ASP B 1 44 ? -25.824 27.991 -47.522 1.00 39.36 41 ASP B C 1
ATOM 2543 O O . ASP B 1 44 ? -26.108 28.416 -48.673 1.00 41.83 41 ASP B O 1
ATOM 2548 N N . VAL B 1 45 ? -26.208 28.577 -46.387 1.00 40.41 42 VAL B N 1
ATOM 2549 C CA . VAL B 1 45 ? -27.006 29.839 -46.469 1.00 41.22 42 VAL B CA 1
ATOM 2550 C C . VAL B 1 45 ? -26.039 30.989 -46.425 1.00 50.11 42 VAL B C 1
ATOM 2551 O O . VAL B 1 45 ? -26.417 32.127 -46.725 1.00 50.20 42 VAL B O 1
ATOM 2555 N N . ASN B 1 46 ? -24.783 30.656 -46.122 1.00 46.43 43 ASN B N 1
ATOM 2556 C CA . ASN B 1 46 ? -23.689 31.589 -46.092 1.00 48.29 43 ASN B CA 1
ATOM 2557 C C . ASN B 1 46 ? -22.941 31.614 -47.446 1.00 44.03 43 ASN B C 1
ATOM 2558 O O . ASN B 1 46 ? -22.162 30.748 -47.764 1.00 48.37 43 ASN B O 1
ATOM 2563 N N . LYS B 1 47 ? -23.248 32.618 -48.254 1.00 46.84 44 LYS B N 1
ATOM 2564 C CA . LYS B 1 47 ? -22.718 32.694 -49.602 1.00 43.52 44 LYS B CA 1
ATOM 2565 C C . LYS B 1 47 ? -21.218 32.746 -49.615 1.00 39.39 44 LYS B C 1
ATOM 2566 O O . LYS B 1 47 ? -20.606 32.215 -50.532 1.00 42.09 44 LYS B O 1
ATOM 2572 N N . LYS B 1 48 ? -20.626 33.405 -48.605 1.00 45.57 45 LYS B N 1
ATOM 2573 C CA . LYS B 1 48 ? -19.156 33.536 -48.475 1.00 43.85 45 LYS B CA 1
ATOM 2574 C C . LYS B 1 48 ? -18.472 32.165 -48.346 1.00 53.56 45 LYS B C 1
ATOM 2575 O O . LYS B 1 48 ? -17.508 31.867 -49.078 1.00 53.22 45 LYS B O 1
ATOM 2581 N N . ALA B 1 49 ? -19.013 31.339 -47.440 1.00 47.82 46 ALA B N 1
ATOM 2582 C CA . ALA B 1 49 ? -18.563 29.950 -47.233 1.00 48.93 46 ALA B CA 1
ATOM 2583 C C . ALA B 1 49 ? -18.643 29.187 -48.521 1.00 46.59 46 ALA B C 1
ATOM 2584 O O . ALA B 1 49 ? -17.693 28.510 -48.918 1.00 49.15 46 ALA B O 1
ATOM 2586 N N . LEU B 1 50 ? -19.780 29.293 -49.214 1.00 46.51 47 LEU B N 1
ATOM 2587 C CA . LEU B 1 50 ? -19.856 28.613 -50.513 1.00 42.69 47 LEU B CA 1
ATOM 2588 C C . LEU B 1 50 ? -18.739 29.054 -51.433 1.00 41.92 47 LEU B C 1
ATOM 2589 O O . LEU B 1 50 ? -18.215 28.247 -52.171 1.00 38.52 47 LEU B O 1
ATOM 2594 N N . ASP B 1 51 ? -18.404 30.345 -51.419 1.00 43.00 48 ASP B N 1
ATOM 2595 C CA . ASP B 1 51 ? -17.330 30.854 -52.297 1.00 47.62 48 ASP B CA 1
ATOM 2596 C C . ASP B 1 51 ? -15.985 30.254 -51.913 1.00 44.52 48 ASP B C 1
ATOM 2597 O O . ASP B 1 51 ? -15.303 29.725 -52.771 1.00 48.79 48 ASP B O 1
ATOM 2602 N N . ARG B 1 52 ? -15.622 30.334 -50.634 1.00 47.62 49 ARG B N 1
ATOM 2603 C CA . ARG B 1 52 ? -14.367 29.753 -50.153 1.00 47.96 49 ARG B CA 1
ATOM 2604 C C . ARG B 1 52 ? -14.332 28.249 -50.386 1.00 49.77 49 ARG B C 1
ATOM 2605 O O . ARG B 1 52 ? -13.302 27.726 -50.738 1.00 44.82 49 ARG B O 1
ATOM 2613 N N . ALA B 1 53 ? -15.474 27.545 -50.254 1.00 49.02 50 ALA B N 1
ATOM 2614 C CA . ALA B 1 53 ? -15.471 26.103 -50.585 1.00 43.81 50 ALA B CA 1
ATOM 2615 C C . ALA B 1 53 ? -15.161 25.783 -52.014 1.00 40.85 50 ALA B C 1
ATOM 2616 O O . ALA B 1 53 ? -14.402 24.866 -52.277 1.00 37.61 50 ALA B O 1
ATOM 2618 N N . MET B 1 54 ? -15.784 26.469 -52.975 1.00 43.03 51 MET B N 1
ATOM 2619 C CA . MET B 1 54 ? -15.464 26.148 -54.389 1.00 42.51 51 MET B CA 1
ATOM 2620 C C . MET B 1 54 ? -14.001 26.494 -54.735 1.00 43.33 51 MET B C 1
ATOM 2621 O O . MET B 1 54 ? -13.400 25.826 -55.539 1.00 42.77 51 MET B O 1
ATOM 2626 N N . LYS B 1 55 ? -13.432 27.545 -54.114 1.00 47.01 52 LYS B N 1
ATOM 2627 C CA . LYS B 1 55 ? -11.998 27.889 -54.379 1.00 51.80 52 LYS B CA 1
ATOM 2628 C C . LYS B 1 55 ? -11.006 26.844 -53.842 1.00 47.31 52 LYS B C 1
ATOM 2629 O O . LYS B 1 55 ? -10.083 26.443 -54.542 1.00 54.91 52 LYS B O 1
ATOM 2635 N N . ALA B 1 56 ? -11.268 26.360 -52.620 1.00 51.38 53 ALA B N 1
ATOM 2636 C CA . ALA B 1 56 ? -10.509 25.268 -51.994 1.00 48.02 53 ALA B CA 1
ATOM 2637 C C . ALA B 1 56 ? -10.616 23.961 -52.803 1.00 47.65 53 ALA B C 1
ATOM 2638 O O . ALA B 1 56 ? -9.622 23.279 -53.080 1.00 53.04 53 ALA B O 1
ATOM 2640 N N . ILE B 1 57 ? -11.843 23.597 -53.177 1.00 46.66 54 ILE B N 1
ATOM 2641 C CA . ILE B 1 57 ? -12.016 22.403 -53.977 1.00 37.77 54 ILE B CA 1
ATOM 2642 C C . ILE B 1 57 ? -11.242 22.451 -55.264 1.00 51.91 54 ILE B C 1
ATOM 2643 O O . ILE B 1 57 ? -10.447 21.553 -55.547 1.00 52.30 54 ILE B O 1
ATOM 2648 N N . SER B 1 58 ? -11.484 23.477 -56.079 1.00 52.69 55 SER B N 1
ATOM 2649 C CA . SER B 1 58 ? -10.797 23.522 -57.370 1.00 58.11 55 SER B CA 1
ATOM 2650 C C . SER B 1 58 ? -9.292 23.448 -57.080 1.00 53.16 55 SER B C 1
ATOM 2651 O O . SER B 1 58 ? -8.572 22.719 -57.746 1.00 50.33 55 SER B O 1
ATOM 2654 N N . GLN B 1 59 ? -8.853 24.167 -56.042 1.00 60.73 56 GLN B N 1
ATOM 2655 C CA . GLN B 1 59 ? -7.434 24.100 -55.632 1.00 60.68 56 GLN B CA 1
ATOM 2656 C C . GLN B 1 59 ? -6.916 22.678 -55.405 1.00 61.99 56 GLN B C 1
ATOM 2657 O O . GLN B 1 59 ? -5.864 22.300 -55.948 1.00 56.72 56 GLN B O 1
ATOM 2663 N N . SER B 1 60 ? -7.678 21.868 -54.663 1.00 60.06 57 SER B N 1
ATOM 2664 C CA . SER B 1 60 ? -7.303 20.467 -54.467 1.00 58.24 57 SER B CA 1
ATOM 2665 C C . SER B 1 60 ? -7.322 19.664 -55.767 1.00 51.45 57 SER B C 1
ATOM 2666 O O . SER B 1 60 ? -6.406 18.887 -56.066 1.00 50.74 57 SER B O 1
ATOM 2669 N N . VAL B 1 61 ? -8.378 19.819 -56.554 1.00 53.12 58 VAL B N 1
ATOM 2670 C CA . VAL B 1 61 ? -8.538 18.884 -57.664 1.00 51.53 58 VAL B CA 1
ATOM 2671 C C . VAL B 1 61 ? -7.494 19.135 -58.754 1.00 62.08 58 VAL B C 1
ATOM 2672 O O . VAL B 1 61 ? -7.179 18.231 -59.522 1.00 62.76 58 VAL B O 1
ATOM 2676 N N . THR B 1 62 ? -6.977 20.356 -58.842 1.00 62.20 59 THR B N 1
ATOM 2677 C CA . THR B 1 62 ? -5.968 20.621 -59.886 1.00 61.57 59 THR B CA 1
ATOM 2678 C C . THR B 1 62 ? -4.781 19.669 -59.700 1.00 56.41 59 THR B C 1
ATOM 2679 O O . THR B 1 62 ? -4.414 18.885 -60.600 1.00 47.72 59 THR B O 1
ATOM 2683 N N . HIS B 1 63 ? -4.264 19.716 -58.483 1.00 56.90 60 HIS B N 1
ATOM 2684 C CA . HIS B 1 63 ? -3.303 18.773 -57.939 1.00 55.57 60 HIS B CA 1
ATOM 2685 C C . HIS B 1 63 ? -3.584 17.316 -58.269 1.00 56.14 60 HIS B C 1
ATOM 2686 O O . HIS B 1 63 ? -2.729 16.654 -58.864 1.00 58.97 60 HIS B O 1
ATOM 2693 N N . ASP B 1 77 ? -8.961 19.645 -68.470 1.00 61.42 74 ASP B N 1
ATOM 2694 C CA . ASP B 1 77 ? -10.380 19.397 -68.664 1.00 60.82 74 ASP B CA 1
ATOM 2695 C C . ASP B 1 77 ? -10.869 18.768 -67.354 1.00 55.17 74 ASP B C 1
ATOM 2696 O O . ASP B 1 77 ? -11.938 19.135 -66.747 1.00 49.76 74 ASP B O 1
ATOM 2701 N N . PHE B 1 78 ? -10.048 17.795 -66.925 1.00 55.73 75 PHE B N 1
ATOM 2702 C CA . PHE B 1 78 ? -10.205 17.060 -65.663 1.00 43.00 75 PHE B CA 1
ATOM 2703 C C . PHE B 1 78 ? -10.527 18.004 -64.498 1.00 44.42 75 PHE B C 1
ATOM 2704 O O . PHE B 1 78 ? -11.385 17.669 -63.694 1.00 48.67 75 PHE B O 1
ATOM 2712 N N . VAL B 1 79 ? -9.832 19.143 -64.369 1.00 43.55 76 VAL B N 1
ATOM 2713 C CA . VAL B 1 79 ? -10.235 20.138 -63.356 1.00 40.49 76 VAL B CA 1
ATOM 2714 C C . VAL B 1 79 ? -11.597 20.842 -63.670 1.00 49.26 76 VAL B C 1
ATOM 2715 O O . VAL B 1 79 ? -12.529 20.847 -62.817 1.00 44.12 76 VAL B O 1
ATOM 2719 N N . THR B 1 80 ? -11.733 21.409 -64.887 1.00 47.88 77 THR B N 1
ATOM 2720 C CA . THR B 1 80 ? -13.041 21.903 -65.367 1.00 46.86 77 THR B CA 1
ATOM 2721 C C . THR B 1 80 ? -14.172 20.872 -65.288 1.00 41.69 77 THR B C 1
ATOM 2722 O O . THR B 1 80 ? -15.251 21.175 -64.724 1.00 43.62 77 THR B O 1
ATOM 2726 N N . LEU B 1 81 ? -13.972 19.721 -65.931 1.00 37.38 78 LEU B N 1
ATOM 2727 C CA . LEU B 1 81 ? -15.019 18.639 -65.840 1.00 33.02 78 LEU B CA 1
ATOM 2728 C C . LEU B 1 81 ? -15.392 18.329 -64.321 1.00 40.81 78 LEU B C 1
ATOM 2729 O O . LEU B 1 81 ? -16.577 18.162 -63.977 1.00 41.23 78 LEU B O 1
ATOM 2734 N N . THR B 1 82 ? -14.406 18.208 -63.422 1.00 42.84 79 THR B N 1
ATOM 2735 C CA . THR B 1 82 ? -14.705 17.747 -62.072 1.00 42.09 79 THR B CA 1
ATOM 2736 C C . THR B 1 82 ? -15.507 18.860 -61.436 1.00 46.08 79 THR B C 1
ATOM 2737 O O . THR B 1 82 ? -16.463 18.650 -60.657 1.00 41.85 79 THR B O 1
ATOM 2741 N N . MET B 1 83 ? -15.130 20.063 -61.783 1.00 44.62 80 MET B N 1
ATOM 2742 C CA . MET B 1 83 ? -15.849 21.166 -61.236 1.00 44.39 80 MET B CA 1
ATOM 2743 C C . MET B 1 83 ? -17.269 21.289 -61.805 1.00 40.13 80 MET B C 1
ATOM 2744 O O . MET B 1 83 ? -18.144 21.749 -61.109 1.00 44.56 80 MET B O 1
ATOM 2749 N N . SER B 1 84 ? -17.509 20.893 -63.055 1.00 39.96 81 SER B N 1
ATOM 2750 C CA . SER B 1 84 ? -18.806 21.167 -63.676 1.00 39.64 81 SER B CA 1
ATOM 2751 C C . SER B 1 84 ? -19.877 20.339 -62.950 1.00 43.00 81 SER B C 1
ATOM 2752 O O . SER B 1 84 ? -21.056 20.646 -63.026 1.00 47.02 81 SER B O 1
ATOM 2755 N N . ARG B 1 85 ? -19.430 19.276 -62.271 1.00 36.97 82 ARG B N 1
ATOM 2756 C CA . ARG B 1 85 ? -20.322 18.395 -61.501 1.00 34.69 82 ARG B CA 1
ATOM 2757 C C . ARG B 1 85 ? -20.716 19.004 -60.201 1.00 34.20 82 ARG B C 1
ATOM 2758 O O . ARG B 1 85 ? -21.609 18.448 -59.556 1.00 41.04 82 ARG B O 1
ATOM 2766 N N . ILE B 1 86 ? -20.101 20.103 -59.752 1.00 33.73 83 ILE B N 1
ATOM 2767 C CA . ILE B 1 86 ? -20.479 20.739 -58.504 1.00 39.98 83 ILE B CA 1
ATOM 2768 C C . ILE B 1 86 ? -21.145 22.111 -58.730 1.00 41.63 83 ILE B C 1
ATOM 2769 O O . ILE B 1 86 ? -20.497 23.075 -59.233 1.00 41.48 83 ILE B O 1
ATOM 2774 N N . LYS B 1 87 ? -22.421 22.211 -58.381 1.00 36.85 84 LYS B N 1
ATOM 2775 C CA . LYS B 1 87 ? -23.149 23.477 -58.318 1.00 34.23 84 LYS B CA 1
ATOM 2776 C C . LYS B 1 87 ? -23.398 23.846 -56.844 1.00 36.37 84 LYS B C 1
ATOM 2777 O O . LYS B 1 87 ? -23.310 22.978 -55.937 1.00 35.50 84 LYS B O 1
ATOM 2783 N N . THR B 1 88 ? -23.578 25.116 -56.556 1.00 29.15 85 THR B N 1
ATOM 2784 C CA . THR B 1 88 ? -23.817 25.614 -55.229 1.00 32.23 85 THR B CA 1
ATOM 2785 C C . THR B 1 88 ? -25.188 26.223 -55.198 1.00 34.77 85 THR B C 1
ATOM 2786 O O . THR B 1 88 ? -25.749 26.609 -56.261 1.00 37.84 85 THR B O 1
ATOM 2790 N N . CYS B 1 89 ? -25.701 26.397 -53.999 1.00 32.09 86 CYS B N 1
ATOM 2791 C CA . CYS B 1 89 ? -27.029 26.893 -53.781 1.00 31.69 86 CYS B CA 1
ATOM 2792 C C . CYS B 1 89 ? -27.098 27.433 -52.344 1.00 38.38 86 CYS B C 1
ATOM 2793 O O . CYS B 1 89 ? -26.690 26.727 -51.432 1.00 34.58 86 CYS B O 1
ATOM 2796 N N . ASN B 1 90 ? -27.575 28.677 -52.104 1.00 31.57 87 ASN B N 1
ATOM 2797 C CA . ASN B 1 90 ? -27.671 29.192 -50.763 1.00 33.57 87 ASN B CA 1
ATOM 2798 C C . ASN B 1 90 ? -29.050 28.979 -50.159 1.00 31.00 87 ASN B C 1
ATOM 2799 O O . ASN B 1 90 ? -29.405 29.575 -49.137 1.00 36.69 87 ASN B O 1
ATOM 2804 N N . ASN B 1 91 ? -29.818 28.097 -50.781 1.00 32.43 88 ASN B N 1
ATOM 2805 C CA . ASN B 1 91 ? -31.127 27.815 -50.323 1.00 34.08 88 ASN B CA 1
ATOM 2806 C C . ASN B 1 91 ? -31.329 26.317 -50.132 1.00 32.69 88 ASN B C 1
ATOM 2807 O O . ASN B 1 91 ? -31.252 25.550 -51.115 1.00 31.28 88 ASN B O 1
ATOM 2812 N N . VAL B 1 92 ? -31.512 25.898 -48.882 1.00 33.03 89 VAL B N 1
ATOM 2813 C CA . VAL B 1 92 ? -31.407 24.449 -48.610 1.00 30.80 89 VAL B CA 1
ATOM 2814 C C . VAL B 1 92 ? -32.608 23.728 -49.229 1.00 33.71 89 VAL B C 1
ATOM 2815 O O . VAL B 1 92 ? -32.462 22.609 -49.836 1.00 32.78 89 VAL B O 1
ATOM 2819 N N . SER B 1 93 ? -33.788 24.374 -49.133 1.00 31.63 90 SER B N 1
ATOM 2820 C CA . SER B 1 93 ? -35.013 23.799 -49.757 1.00 32.93 90 SER B CA 1
ATOM 2821 C C . SER B 1 93 ? -34.896 23.480 -51.223 1.00 32.46 90 SER B C 1
ATOM 2822 O O . SER B 1 93 ? -35.174 22.330 -51.632 1.00 31.99 90 SER B O 1
ATOM 2825 N N . THR B 1 94 ? -34.453 24.458 -52.036 1.00 30.23 91 THR B N 1
ATOM 2826 C CA . THR B 1 94 ? -34.435 24.197 -53.422 1.00 30.39 91 THR B CA 1
ATOM 2827 C C . THR B 1 94 ? -33.227 23.320 -53.786 1.00 29.74 91 THR B C 1
ATOM 2828 O O . THR B 1 94 ? -33.287 22.537 -54.742 1.00 31.64 91 THR B O 1
ATOM 2832 N N . ALA B 1 95 ? -32.183 23.368 -52.945 1.00 30.89 92 ALA B N 1
ATOM 2833 C CA . ALA B 1 95 ? -30.934 22.583 -53.247 1.00 31.49 92 ALA B CA 1
ATOM 2834 C C . ALA B 1 95 ? -31.178 21.107 -53.239 1.00 28.90 92 ALA B C 1
ATOM 2835 O O . ALA B 1 95 ? -30.567 20.387 -53.972 1.00 30.39 92 ALA B O 1
ATOM 2837 N N . VAL B 1 96 ? -32.131 20.631 -52.433 1.00 25.42 93 VAL B N 1
ATOM 2838 C CA . VAL B 1 96 ? -32.341 19.205 -52.313 1.00 28.51 93 VAL B CA 1
ATOM 2839 C C . VAL B 1 96 ? -33.507 18.680 -53.139 1.00 25.84 93 VAL B C 1
ATOM 2840 O O . VAL B 1 96 ? -33.803 17.463 -53.160 1.00 29.20 93 VAL B O 1
ATOM 2844 N N . ALA B 1 97 ? -34.177 19.576 -53.874 1.00 27.97 94 ALA B N 1
ATOM 2845 C CA . ALA B 1 97 ? -35.385 19.162 -54.527 1.00 28.08 94 ALA B CA 1
ATOM 2846 C C . ALA B 1 97 ? -35.189 18.011 -55.484 1.00 29.83 94 ALA B C 1
ATOM 2847 O O . ALA B 1 97 ? -36.098 17.168 -55.639 1.00 33.44 94 ALA B O 1
ATOM 2849 N N . ASP B 1 98 ? -34.033 17.930 -56.166 1.00 26.69 95 ASP B N 1
ATOM 2850 C CA . ASP B 1 98 ? -33.829 16.866 -57.077 1.00 30.91 95 ASP B CA 1
ATOM 2851 C C . ASP B 1 98 ? -32.792 15.849 -56.534 1.00 33.25 95 ASP B C 1
ATOM 2852 O O . ASP B 1 98 ? -32.296 15.027 -57.279 1.00 30.51 95 ASP B O 1
ATOM 2857 N N . ALA B 1 99 ? -32.499 15.865 -55.245 1.00 29.37 96 ALA B N 1
ATOM 2858 C CA . ALA B 1 99 ? -31.438 14.999 -54.739 1.00 27.25 96 ALA B CA 1
ATOM 2859 C C . ALA B 1 99 ? -31.886 13.613 -54.375 1.00 27.29 96 ALA B C 1
ATOM 2860 O O . ALA B 1 99 ? -32.955 13.443 -53.792 1.00 28.46 96 ALA B O 1
ATOM 2862 N N . ASP B 1 100 ? -31.110 12.593 -54.750 1.00 23.33 97 ASP B N 1
ATOM 2863 C CA . ASP B 1 100 ? -31.392 11.189 -54.377 1.00 22.67 97 ASP B CA 1
ATOM 2864 C C . ASP B 1 100 ? -30.806 10.854 -52.995 1.00 27.32 97 ASP B C 1
ATOM 2865 O O . ASP B 1 100 ? -31.312 10.018 -52.265 1.00 28.39 97 ASP B O 1
ATOM 2870 N N . LEU B 1 101 ? -29.723 11.545 -52.662 1.00 23.63 98 LEU B N 1
ATOM 2871 C CA . LEU B 1 101 ? -29.008 11.351 -51.374 1.00 25.05 98 LEU B CA 1
ATOM 2872 C C . LEU B 1 101 ? -28.687 12.677 -50.886 1.00 24.45 98 LEU B C 1
ATOM 2873 O O . LEU B 1 101 ? -28.179 13.463 -51.651 1.00 23.51 98 LEU B O 1
ATOM 2878 N N . ILE B 1 102 ? -28.914 12.941 -49.585 1.00 23.36 99 ILE B N 1
ATOM 2879 C CA . ILE B 1 102 ? -28.590 14.221 -49.022 1.00 21.23 99 ILE B CA 1
ATOM 2880 C C . ILE B 1 102 ? -27.700 13.940 -47.809 1.00 23.04 99 ILE B C 1
ATOM 2881 O O . ILE B 1 102 ? -27.965 13.003 -47.042 1.00 27.26 99 ILE B O 1
ATOM 2886 N N . ILE B 1 103 ? -26.616 14.672 -47.738 1.00 23.70 100 ILE B N 1
ATOM 2887 C CA . ILE B 1 103 ? -25.577 14.472 -46.682 1.00 21.74 100 ILE B CA 1
ATOM 2888 C C . ILE B 1 103 ? -25.425 15.852 -45.965 1.00 25.48 100 ILE B C 1
ATOM 2889 O O . ILE B 1 103 ? -24.899 16.856 -46.515 1.00 25.25 100 ILE B O 1
ATOM 2894 N N . GLU B 1 104 ? -25.737 15.849 -44.692 1.00 25.48 101 GLU B N 1
ATOM 2895 C CA . GLU B 1 104 ? -25.627 16.991 -43.867 1.00 26.19 101 GLU B CA 1
ATOM 2896 C C . GLU B 1 104 ? -24.305 17.050 -43.133 1.00 26.44 101 GLU B C 1
ATOM 2897 O O . GLU B 1 104 ? -23.902 16.088 -42.445 1.00 25.37 101 GLU B O 1
ATOM 2903 N N . ALA B 1 105 ? -23.582 18.149 -43.357 1.00 28.89 102 ALA B N 1
ATOM 2904 C CA . ALA B 1 105 ? -22.273 18.421 -42.777 1.00 29.53 102 ALA B CA 1
ATOM 2905 C C . ALA B 1 105 ? -22.257 19.826 -42.122 1.00 27.25 102 ALA B C 1
ATOM 2906 O O . ALA B 1 105 ? -21.296 20.609 -42.320 1.00 33.03 102 ALA B O 1
ATOM 2908 N N . ALA B 1 106 ? -23.308 20.153 -41.402 1.00 28.15 103 ALA B N 1
ATOM 2909 C CA . ALA B 1 106 ? -23.546 21.513 -40.925 1.00 29.05 103 ALA B CA 1
ATOM 2910 C C . ALA B 1 106 ? -22.823 21.670 -39.629 1.00 33.56 103 ALA B C 1
ATOM 2911 O O . ALA B 1 106 ? -22.071 20.776 -39.229 1.00 35.00 103 ALA B O 1
ATOM 2913 N N . ILE B 1 107 ? -23.000 22.828 -38.972 1.00 39.26 104 ILE B N 1
ATOM 2914 C CA . ILE B 1 107 ? -22.279 23.027 -37.707 1.00 43.67 104 ILE B CA 1
ATOM 2915 C C . ILE B 1 107 ? -22.902 22.072 -36.673 1.00 35.87 104 ILE B C 1
ATOM 2916 O O . ILE B 1 107 ? -24.108 21.691 -36.736 1.00 33.05 104 ILE B O 1
ATOM 2921 N N . GLU B 1 108 ? -22.103 21.803 -35.646 1.00 42.80 105 GLU B N 1
ATOM 2922 C CA . GLU B 1 108 ? -22.459 20.835 -34.611 1.00 38.00 105 GLU B CA 1
ATOM 2923 C C . GLU B 1 108 ? -23.335 21.449 -33.528 1.00 42.18 105 GLU B C 1
ATOM 2924 O O . GLU B 1 108 ? -22.875 21.683 -32.408 1.00 37.75 105 GLU B O 1
ATOM 2930 N N . ASN B 1 109 ? -24.590 21.704 -33.908 1.00 38.79 106 ASN B N 1
ATOM 2931 C CA . ASN B 1 109 ? -25.635 22.229 -33.070 1.00 39.61 106 ASN B CA 1
ATOM 2932 C C . ASN B 1 109 ? -26.885 21.451 -33.394 1.00 43.00 106 ASN B C 1
ATOM 2933 O O . ASN B 1 109 ? -27.351 21.437 -34.563 1.00 40.00 106 ASN B O 1
ATOM 2938 N N . ILE B 1 110 ? -27.435 20.796 -32.395 1.00 37.35 107 ILE B N 1
ATOM 2939 C CA . ILE B 1 110 ? -28.567 19.910 -32.631 1.00 44.23 107 ILE B CA 1
ATOM 2940 C C . ILE B 1 110 ? -29.877 20.616 -33.082 1.00 39.98 107 ILE B C 1
ATOM 2941 O O . ILE B 1 110 ? -30.553 20.105 -33.967 1.00 45.40 107 ILE B O 1
ATOM 2946 N N . ASP B 1 111 ? -30.237 21.771 -32.508 1.00 45.30 108 ASP B N 1
ATOM 2947 C CA . ASP B 1 111 ? -31.389 22.548 -33.048 1.00 44.05 108 ASP B CA 1
ATOM 2948 C C . ASP B 1 111 ? -31.180 22.998 -34.520 1.00 42.82 108 ASP B C 1
ATOM 2949 O O . ASP B 1 111 ? -32.045 22.829 -35.342 1.00 46.35 108 ASP B O 1
ATOM 2954 N N . LEU B 1 112 ? -30.029 23.548 -34.838 1.00 38.88 109 LEU B N 1
ATOM 2955 C CA . LEU B 1 112 ? -29.742 23.886 -36.204 1.00 43.56 109 LEU B CA 1
ATOM 2956 C C . LEU B 1 112 ? -29.897 22.643 -37.117 1.00 46.02 109 LEU B C 1
ATOM 2957 O O . LEU B 1 112 ? -30.564 22.750 -38.159 1.00 41.96 109 LEU B O 1
ATOM 2962 N N . LYS B 1 113 ? -29.366 21.461 -36.735 1.00 37.51 110 LYS B N 1
ATOM 2963 C CA . LYS B 1 113 ? -29.475 20.297 -37.645 1.00 30.77 110 LYS B CA 1
ATOM 2964 C C . LYS B 1 113 ? -30.923 19.858 -37.763 1.00 33.02 110 LYS B C 1
ATOM 2965 O O . LYS B 1 113 ? -31.357 19.454 -38.818 1.00 31.30 110 LYS B O 1
ATOM 2971 N N . ARG B 1 114 ? -31.715 19.898 -36.686 1.00 33.93 111 ARG B N 1
ATOM 2972 C CA . ARG B 1 114 ? -33.126 19.429 -36.763 1.00 35.31 111 ARG B CA 1
ATOM 2973 C C . ARG B 1 114 ? -33.983 20.354 -37.664 1.00 35.60 111 ARG B C 1
ATOM 2974 O O . ARG B 1 114 ? -34.844 19.885 -38.432 1.00 36.11 111 ARG B O 1
ATOM 2982 N N . GLY B 1 115 ? -33.621 21.625 -37.640 1.00 40.31 112 GLY B N 1
ATOM 2983 C CA . GLY B 1 115 ? -34.300 22.662 -38.470 1.00 38.84 112 GLY B CA 1
ATOM 2984 C C . GLY B 1 115 ? -33.989 22.466 -39.935 1.00 46.29 112 GLY B C 1
ATOM 2985 O O . GLY B 1 115 ? -34.935 22.476 -40.761 1.00 41.61 112 GLY B O 1
ATOM 2986 N N . ILE B 1 116 ? -32.677 22.298 -40.232 1.00 38.29 113 ILE B N 1
ATOM 2987 C CA . ILE B 1 116 ? -32.181 21.811 -41.554 1.00 38.59 113 ILE B CA 1
ATOM 2988 C C . ILE B 1 116 ? -32.936 20.595 -42.056 1.00 37.44 113 ILE B C 1
ATOM 2989 O O . ILE B 1 116 ? -33.469 20.609 -43.162 1.00 36.94 113 ILE B O 1
ATOM 2994 N N . PHE B 1 117 ? -33.000 19.514 -41.258 1.00 33.32 114 PHE B N 1
ATOM 2995 C CA . PHE B 1 117 ? -33.764 18.364 -41.687 1.00 33.02 114 PHE B CA 1
ATOM 2996 C C . PHE B 1 117 ? -35.282 18.564 -41.822 1.00 32.10 114 PHE B C 1
ATOM 2997 O O . PHE B 1 117 ? -35.901 17.882 -42.644 1.00 32.44 114 PHE B O 1
ATOM 3005 N N . ALA B 1 118 ? -35.837 19.477 -41.027 1.00 37.54 115 ALA B N 1
ATOM 3006 C CA . ALA B 1 118 ? -37.242 19.903 -41.183 1.00 40.03 115 ALA B CA 1
ATOM 3007 C C . ALA B 1 118 ? -37.430 20.559 -42.558 1.00 41.34 115 ALA B C 1
ATOM 3008 O O . ALA B 1 118 ? -38.355 20.192 -43.272 1.00 41.11 115 ALA B O 1
ATOM 3010 N N . GLN B 1 119 ? -36.538 21.490 -42.879 1.00 38.90 116 GLN B N 1
ATOM 3011 C CA . GLN B 1 119 ? -36.425 22.057 -44.259 1.00 37.72 116 GLN B CA 1
ATOM 3012 C C . GLN B 1 119 ? -36.242 21.004 -45.355 1.00 40.84 116 GLN B C 1
ATOM 3013 O O . GLN B 1 119 ? -36.985 21.007 -46.368 1.00 38.49 116 GLN B O 1
ATOM 3019 N N . ILE B 1 120 ? -35.312 20.042 -45.153 1.00 33.31 117 ILE B N 1
ATOM 3020 C CA . ILE B 1 120 ? -35.002 19.105 -46.230 1.00 29.53 117 ILE B CA 1
ATOM 3021 C C . ILE B 1 120 ? -36.237 18.242 -46.439 1.00 32.33 117 ILE B C 1
ATOM 3022 O O . ILE B 1 120 ? -36.593 17.871 -47.566 1.00 33.26 117 ILE B O 1
ATOM 3027 N N . GLU B 1 121 ? -36.864 17.835 -45.345 1.00 36.37 118 GLU B N 1
ATOM 3028 C CA . GLU B 1 121 ? -38.029 16.916 -45.410 1.00 37.03 118 GLU B CA 1
ATOM 3029 C C . GLU B 1 121 ? -39.140 17.498 -46.225 1.00 33.50 118 GLU B C 1
ATOM 3030 O O . GLU B 1 121 ? -39.849 16.772 -46.985 1.00 37.01 118 GLU B O 1
ATOM 3036 N N . GLN B 1 122 ? -39.309 18.794 -46.052 1.00 40.84 119 GLN B N 1
ATOM 3037 C CA . GLN B 1 122 ? -40.437 19.493 -46.666 1.00 39.45 119 GLN B CA 1
ATOM 3038 C C . GLN B 1 122 ? -40.217 19.582 -48.181 1.00 44.46 119 GLN B C 1
ATOM 3039 O O . GLN B 1 122 ? -41.181 19.673 -48.933 1.00 43.53 119 GLN B O 1
ATOM 3045 N N . SER B 1 123 ? -38.958 19.519 -48.621 1.00 34.12 120 SER B N 1
ATOM 3046 C CA . SER B 1 123 ? -38.632 19.658 -50.043 1.00 35.67 120 SER B CA 1
ATOM 3047 C C . SER B 1 123 ? -38.156 18.454 -50.823 1.00 35.20 120 SER B C 1
ATOM 3048 O O . SER B 1 123 ? -38.230 18.454 -52.035 1.00 37.26 120 SER B O 1
ATOM 3051 N N . CYS B 1 124 ? -37.546 17.483 -50.148 1.00 30.44 121 CYS B N 1
ATOM 3052 C CA . CYS B 1 124 ? -36.902 16.398 -50.843 1.00 34.60 121 CYS B CA 1
ATOM 3053 C C . CYS B 1 124 ? -37.880 15.407 -51.462 1.00 38.47 121 CYS B C 1
ATOM 3054 O O . CYS B 1 124 ? -39.041 15.379 -51.070 1.00 42.38 121 CYS B O 1
ATOM 3057 N N . LYS B 1 125 ? -37.442 14.592 -52.417 1.00 38.67 122 LYS B N 1
ATOM 3058 C CA . LYS B 1 125 ? -38.269 13.479 -52.911 1.00 43.42 122 LYS B CA 1
ATOM 3059 C C . LYS B 1 125 ? -38.568 12.405 -51.857 1.00 47.02 122 LYS B C 1
ATOM 3060 O O . LYS B 1 125 ? -37.822 12.219 -50.877 1.00 41.16 122 LYS B O 1
ATOM 3066 N N . LYS B 1 126 ? -39.712 11.743 -51.986 1.00 47.95 123 LYS B N 1
ATOM 3067 C CA . LYS B 1 126 ? -40.164 10.984 -50.846 1.00 48.91 123 LYS B CA 1
ATOM 3068 C C . LYS B 1 126 ? -39.270 9.785 -50.674 1.00 44.75 123 LYS B C 1
ATOM 3069 O O . LYS B 1 126 ? -39.177 9.278 -49.568 1.00 46.97 123 LYS B O 1
ATOM 3075 N N . ASP B 1 127 ? -38.617 9.340 -51.758 1.00 41.33 124 ASP B N 1
ATOM 3076 C CA . ASP B 1 127 ? -37.699 8.211 -51.669 1.00 43.60 124 ASP B CA 1
ATOM 3077 C C . ASP B 1 127 ? -36.224 8.607 -51.404 1.00 38.07 124 ASP B C 1
ATOM 3078 O O . ASP B 1 127 ? -35.330 7.707 -51.375 1.00 35.13 124 ASP B O 1
ATOM 3083 N N . SER B 1 128 ? -35.987 9.903 -51.240 1.00 33.16 125 SER B N 1
ATOM 3084 C CA . SER B 1 128 ? -34.626 10.417 -50.936 1.00 32.66 125 SER B CA 1
ATOM 3085 C C . SER B 1 128 ? -34.057 9.786 -49.640 1.00 32.71 125 SER B C 1
ATOM 3086 O O . SER B 1 128 ? -34.740 9.624 -48.632 1.00 29.24 125 SER B O 1
ATOM 3089 N N . ILE B 1 129 ? -32.765 9.446 -49.654 1.00 28.49 126 ILE B N 1
ATOM 3090 C CA . ILE B 1 129 ? -32.093 9.036 -48.403 1.00 26.45 126 ILE B CA 1
ATOM 3091 C C . ILE B 1 129 ? -31.438 10.227 -47.770 1.00 25.80 126 ILE B C 1
ATOM 3092 O O . ILE B 1 129 ? -30.784 11.021 -48.461 1.00 26.99 126 ILE B O 1
ATOM 3097 N N . LEU B 1 130 ? -31.573 10.364 -46.453 1.00 26.39 127 LEU B N 1
ATOM 3098 C CA . LEU B 1 130 ? -31.081 11.508 -45.668 1.00 24.97 127 LEU B CA 1
ATOM 3099 C C . LEU B 1 130 ? -30.003 10.986 -44.714 1.00 25.88 127 LEU B C 1
ATOM 3100 O O . LEU B 1 130 ? -30.162 9.967 -44.109 1.00 28.22 127 LEU B O 1
ATOM 3105 N N . THR B 1 131 ? -28.898 11.700 -44.635 1.00 25.37 128 THR B N 1
ATOM 3106 C CA . THR B 1 131 ? -27.760 11.242 -43.783 1.00 26.09 128 THR B CA 1
ATOM 3107 C C . THR B 1 131 ? -27.116 12.433 -43.137 1.00 24.72 128 THR B C 1
ATOM 3108 O O . THR B 1 131 ? -27.258 13.647 -43.562 1.00 24.83 128 THR B O 1
ATOM 3112 N N . THR B 1 132 ? -26.441 12.143 -42.009 1.00 22.56 129 THR B N 1
ATOM 3113 C CA . THR B 1 132 ? -25.587 13.156 -41.386 1.00 24.12 129 THR B CA 1
ATOM 3114 C C . THR B 1 132 ? -24.137 12.623 -41.215 1.00 23.34 129 THR B C 1
ATOM 3115 O O . THR B 1 132 ? -23.941 11.395 -41.033 1.00 24.20 129 THR B O 1
ATOM 3119 N N . ASN B 1 133 ? -23.157 13.535 -41.231 1.00 24.59 130 ASN B N 1
ATOM 3120 C CA A ASN B 1 133 ? -21.746 13.212 -41.016 0.50 24.73 130 ASN B CA 1
ATOM 3121 C CA B ASN B 1 133 ? -21.732 13.191 -41.025 0.50 25.33 130 ASN B CA 1
ATOM 3122 C C . ASN B 1 133 ? -21.283 13.489 -39.594 1.00 27.25 130 ASN B C 1
ATOM 3123 O O . ASN B 1 133 ? -20.101 13.426 -39.301 1.00 26.24 130 ASN B O 1
ATOM 3132 N N . THR B 1 134 ? -22.263 13.814 -38.721 1.00 24.94 131 THR B N 1
ATOM 3133 C CA . THR B 1 134 ? -21.919 14.354 -37.409 1.00 25.59 131 THR B CA 1
ATOM 3134 C C . THR B 1 134 ? -21.080 13.353 -36.578 1.00 24.56 131 THR B C 1
ATOM 3135 O O . THR B 1 134 ? -21.342 12.104 -36.668 1.00 25.24 131 THR B O 1
ATOM 3139 N N . SER B 1 135 ? -20.227 13.949 -35.753 1.00 24.39 132 SER B N 1
ATOM 3140 C CA . SER B 1 135 ? -19.386 13.167 -34.769 1.00 24.93 132 SER B CA 1
ATOM 3141 C C . SER B 1 135 ? -19.944 13.437 -33.377 1.00 25.52 132 SER B C 1
ATOM 3142 O O . SER B 1 135 ? -19.523 12.768 -32.428 1.00 30.83 132 SER B O 1
ATOM 3145 N N . SER B 1 136 ? -20.884 14.374 -33.277 1.00 26.19 133 SER B N 1
ATOM 3146 C CA . SER B 1 136 ? -21.258 14.934 -31.926 1.00 30.47 133 SER B CA 1
ATOM 3147 C C . SER B 1 136 ? -22.591 14.553 -31.424 1.00 31.37 133 SER B C 1
ATOM 3148 O O . SER B 1 136 ? -22.920 14.871 -30.267 1.00 38.06 133 SER B O 1
ATOM 3151 N N . PHE B 1 137 ? -23.400 13.926 -32.219 1.00 28.66 134 PHE B N 1
ATOM 3152 C CA . PHE B 1 137 ? -24.764 13.606 -31.772 1.00 34.07 134 PHE B CA 1
ATOM 3153 C C . PHE B 1 137 ? -25.174 12.236 -32.192 1.00 33.71 134 PHE B C 1
ATOM 3154 O O . PHE B 1 137 ? -24.684 11.726 -33.193 1.00 30.87 134 PHE B O 1
ATOM 3162 N N . LEU B 1 138 ? -26.144 11.635 -31.530 1.00 27.53 135 LEU B N 1
ATOM 3163 C CA . LEU B 1 138 ? -26.740 10.417 -31.953 1.00 30.88 135 LEU B CA 1
ATOM 3164 C C . LEU B 1 138 ? -27.633 10.612 -33.189 1.00 28.51 135 LEU B C 1
ATOM 3165 O O . LEU B 1 138 ? -28.316 11.638 -33.289 1.00 31.27 135 LEU B O 1
ATOM 3170 N N . LEU B 1 139 ? -27.598 9.712 -34.140 1.00 28.09 136 LEU B N 1
ATOM 3171 C CA . LEU B 1 139 ? -28.490 9.762 -35.316 1.00 28.94 136 LEU B CA 1
ATOM 3172 C C . LEU B 1 139 ? -29.918 9.933 -34.772 1.00 36.11 136 LEU B C 1
ATOM 3173 O O . LEU B 1 139 ? -30.695 10.739 -35.356 1.00 32.91 136 LEU B O 1
ATOM 3178 N N . GLU B 1 140 ? -30.297 9.192 -33.720 1.00 32.87 137 GLU B N 1
ATOM 3179 C CA . GLU B 1 140 ? -31.734 9.234 -33.428 1.00 33.09 137 GLU B CA 1
ATOM 3180 C C . GLU B 1 140 ? -32.145 10.580 -32.851 1.00 33.42 137 GLU B C 1
ATOM 3181 O O . GLU B 1 140 ? -33.353 10.965 -33.047 1.00 34.98 137 GLU B O 1
ATOM 3187 N N . ASP B 1 141 ? -31.186 11.342 -32.306 1.00 33.94 138 ASP B N 1
ATOM 3188 C CA . ASP B 1 141 ? -31.422 12.717 -31.867 1.00 33.64 138 ASP B CA 1
ATOM 3189 C C . ASP B 1 141 ? -31.463 13.679 -33.054 1.00 37.98 138 ASP B C 1
ATOM 3190 O O . ASP B 1 141 ? -32.261 14.614 -33.052 1.00 38.50 138 ASP B O 1
ATOM 3195 N N . VAL B 1 142 ? -30.686 13.391 -34.087 1.00 32.57 139 VAL B N 1
ATOM 3196 C CA . VAL B 1 142 ? -30.690 14.309 -35.286 1.00 31.63 139 VAL B CA 1
ATOM 3197 C C . VAL B 1 142 ? -31.994 14.197 -36.010 1.00 32.83 139 VAL B C 1
ATOM 3198 O O . VAL B 1 142 ? -32.541 15.210 -36.523 1.00 36.87 139 VAL B O 1
ATOM 3202 N N . ALA B 1 143 ? -32.526 12.982 -36.041 1.00 30.01 140 ALA B N 1
ATOM 3203 C CA . ALA B 1 143 ? -33.642 12.571 -36.826 1.00 31.26 140 ALA B CA 1
ATOM 3204 C C . ALA B 1 143 ? -34.939 12.637 -36.051 1.00 31.27 140 ALA B C 1
ATOM 3205 O O . ALA B 1 143 ? -35.928 12.123 -36.577 1.00 34.21 140 ALA B O 1
ATOM 3207 N N . LYS B 1 144 ? -34.879 13.115 -34.815 1.00 35.83 141 LYS B N 1
ATOM 3208 C CA . LYS B 1 144 ? -36.026 12.963 -33.893 1.00 40.11 141 LYS B CA 1
ATOM 3209 C C . LYS B 1 144 ? -37.336 13.562 -34.482 1.00 41.57 141 LYS B C 1
ATOM 3210 O O . LYS B 1 144 ? -38.432 13.046 -34.251 1.00 40.59 141 LYS B O 1
ATOM 3216 N N . GLY B 1 145 ? -37.182 14.628 -35.254 1.00 35.24 142 GLY B N 1
ATOM 3217 C CA . GLY B 1 145 ? -38.317 15.341 -35.933 1.00 38.80 142 GLY B CA 1
ATOM 3218 C C . GLY B 1 145 ? -38.923 14.741 -37.195 1.00 44.89 142 GLY B C 1
ATOM 3219 O O . GLY B 1 145 ? -39.927 15.216 -37.669 1.00 44.20 142 GLY B O 1
ATOM 3220 N N . LEU B 1 146 ? -38.308 13.698 -37.753 1.00 40.57 143 LEU B N 1
ATOM 3221 C CA . LEU B 1 146 ? -38.596 13.230 -39.083 1.00 40.26 143 LEU B CA 1
ATOM 3222 C C . LEU B 1 146 ? -39.774 12.326 -39.202 1.00 41.09 143 LEU B C 1
ATOM 3223 O O . LEU B 1 146 ? -39.976 11.421 -38.387 1.00 41.53 143 LEU B O 1
ATOM 3228 N N . GLN B 1 147 ? -40.529 12.503 -40.284 1.00 38.12 144 GLN B N 1
ATOM 3229 C CA . GLN B 1 147 ? -41.707 11.741 -40.495 1.00 48.17 144 GLN B CA 1
ATOM 3230 C C . GLN B 1 147 ? -41.347 10.324 -40.952 1.00 50.67 144 GLN B C 1
ATOM 3231 O O . GLN B 1 147 ? -41.882 9.361 -40.419 1.00 58.27 144 GLN B O 1
ATOM 3237 N N . ASP B 1 148 ? -40.410 10.174 -41.893 1.00 47.86 145 ASP B N 1
ATOM 3238 C CA . ASP B 1 148 ? -39.962 8.840 -42.288 1.00 39.95 145 ASP B CA 1
ATOM 3239 C C . ASP B 1 148 ? -38.546 8.589 -41.779 1.00 45.29 145 ASP B C 1
ATOM 3240 O O . ASP B 1 148 ? -37.589 8.801 -42.501 1.00 42.89 145 ASP B O 1
ATOM 3245 N N . LYS B 1 149 ? -38.397 8.121 -40.544 1.00 40.31 146 LYS B N 1
ATOM 3246 C CA . LYS B 1 149 ? -37.075 7.795 -40.003 1.00 38.63 146 LYS B CA 1
ATOM 3247 C C . LYS B 1 149 ? -36.306 6.639 -40.649 1.00 31.27 146 LYS B C 1
ATOM 3248 O O . LYS B 1 149 ? -35.086 6.414 -40.247 1.00 33.18 146 LYS B O 1
ATOM 3254 N N . THR B 1 150 ? -36.922 5.889 -41.579 1.00 32.55 147 THR B N 1
ATOM 3255 C CA . THR B 1 150 ? -36.379 4.651 -42.130 1.00 32.23 147 THR B CA 1
ATOM 3256 C C . THR B 1 150 ? -35.399 4.894 -43.299 1.00 32.94 147 THR B C 1
ATOM 3257 O O . THR B 1 150 ? -34.662 3.990 -43.684 1.00 31.03 147 THR B O 1
ATOM 3261 N N . ARG B 1 151 ? -35.469 6.106 -43.859 1.00 32.21 148 ARG B N 1
ATOM 3262 C CA . ARG B 1 151 ? -34.584 6.493 -44.970 1.00 35.32 148 ARG B CA 1
ATOM 3263 C C . ARG B 1 151 ? -33.543 7.426 -44.432 1.00 30.54 148 ARG B C 1
ATOM 3264 O O . ARG B 1 151 ? -32.904 8.215 -45.196 1.00 31.01 148 ARG B O 1
ATOM 3272 N N . PHE B 1 152 ? -33.290 7.369 -43.123 1.00 30.34 149 PHE B N 1
ATOM 3273 C CA . PHE B 1 152 ? -32.245 8.162 -42.483 1.00 24.70 149 PHE B CA 1
ATOM 3274 C C . PHE B 1 152 ? -31.037 7.293 -42.028 1.00 27.47 149 PHE B C 1
ATOM 3275 O O . PHE B 1 152 ? -31.210 6.160 -41.635 1.00 30.18 149 PHE B O 1
ATOM 3283 N N . GLY B 1 153 ? -29.778 7.782 -42.211 1.00 23.97 150 GLY B N 1
ATOM 3284 C CA . GLY B 1 153 ? -28.615 7.038 -41.648 1.00 26.48 150 GLY B CA 1
ATOM 3285 C C . GLY B 1 153 ? -27.414 7.954 -41.475 1.00 23.59 150 GLY B C 1
ATOM 3286 O O . GLY B 1 153 ? -27.519 9.189 -41.630 1.00 25.89 150 GLY B O 1
ATOM 3287 N N . GLY B 1 154 ? -26.204 7.428 -41.206 1.00 22.05 151 GLY B N 1
ATOM 3288 C CA . GLY B 1 154 ? -25.029 8.227 -40.988 1.00 23.35 151 GLY B CA 1
ATOM 3289 C C . GLY B 1 154 ? -23.888 7.846 -41.944 1.00 21.36 151 GLY B C 1
ATOM 3290 O O . GLY B 1 154 ? -23.711 6.675 -42.312 1.00 23.46 151 GLY B O 1
ATOM 3291 N N . LEU B 1 155 ? -23.175 8.919 -42.416 1.00 20.84 152 LEU B N 1
ATOM 3292 C CA . LEU B 1 155 ? -22.019 8.717 -43.248 1.00 25.84 152 LEU B CA 1
ATOM 3293 C C . LEU B 1 155 ? -20.878 9.488 -42.592 1.00 24.57 152 LEU B C 1
ATOM 3294 O O . LEU B 1 155 ? -20.652 10.689 -42.752 1.00 28.37 152 LEU B O 1
ATOM 3299 N N . HIS B 1 156 ? -20.125 8.751 -41.775 1.00 22.48 153 HIS B N 1
ATOM 3300 C CA . HIS B 1 156 ? -19.077 9.388 -41.032 1.00 22.76 153 HIS B CA 1
ATOM 3301 C C . HIS B 1 156 ? -17.703 9.285 -41.677 1.00 24.21 153 HIS B C 1
ATOM 3302 O O . HIS B 1 156 ? -16.988 8.327 -41.576 1.00 23.15 153 HIS B O 1
ATOM 3309 N N . PHE B 1 157 ? -17.409 10.338 -42.440 1.00 23.12 154 PHE B N 1
ATOM 3310 C CA . PHE B 1 157 ? -16.082 10.440 -43.076 1.00 22.86 154 PHE B CA 1
ATOM 3311 C C . PHE B 1 157 ? -15.030 11.023 -42.131 1.00 24.45 154 PHE B C 1
ATOM 3312 O O . PHE B 1 157 ? -15.336 11.502 -41.025 1.00 29.90 154 PHE B O 1
ATOM 3320 N N . PHE B 1 158 ? -13.799 11.046 -42.635 1.00 26.26 155 PHE B N 1
ATOM 3321 C CA . PHE B 1 158 ? -12.698 11.641 -41.859 1.00 27.51 155 PHE B CA 1
ATOM 3322 C C . PHE B 1 158 ? -11.933 12.594 -42.700 1.00 29.46 155 PHE B C 1
ATOM 3323 O O . PHE B 1 158 ? -11.696 12.302 -43.882 1.00 30.93 155 PHE B O 1
ATOM 3331 N N . ASN B 1 159 ? -11.607 13.733 -42.098 1.00 32.43 156 ASN B N 1
ATOM 3332 C CA . ASN B 1 159 ? -10.763 14.779 -42.679 1.00 40.58 156 ASN B CA 1
ATOM 3333 C C . ASN B 1 159 ? -9.293 14.376 -42.803 1.00 42.76 156 ASN B C 1
ATOM 3334 O O . ASN B 1 159 ? -8.757 13.810 -41.816 1.00 38.27 156 ASN B O 1
ATOM 3339 N N . PRO B 1 160 ? -8.634 14.637 -43.968 1.00 42.31 157 PRO B N 1
ATOM 3340 C CA . PRO B 1 160 ? -9.209 15.310 -45.174 1.00 41.38 157 PRO B CA 1
ATOM 3341 C C . PRO B 1 160 ? -9.946 14.239 -45.989 1.00 39.03 157 PRO B C 1
ATOM 3342 O O . PRO B 1 160 ? -9.394 13.173 -46.282 1.00 36.68 157 PRO B O 1
ATOM 3346 N N . VAL B 1 161 ? -11.221 14.498 -46.301 1.00 33.76 158 VAL B N 1
ATOM 3347 C CA . VAL B 1 161 ? -12.019 13.469 -46.958 1.00 33.95 158 VAL B CA 1
ATOM 3348 C C . VAL B 1 161 ? -11.380 12.900 -48.230 1.00 32.62 158 VAL B C 1
ATOM 3349 O O . VAL B 1 161 ? -11.380 11.709 -48.476 1.00 33.07 158 VAL B O 1
ATOM 3353 N N . PRO B 1 162 ? -10.729 13.761 -49.061 1.00 33.84 159 PRO B N 1
ATOM 3354 C CA . PRO B 1 162 ? -10.190 13.078 -50.246 1.00 37.21 159 PRO B CA 1
ATOM 3355 C C . PRO B 1 162 ? -9.087 12.038 -50.038 1.00 41.47 159 PRO B C 1
ATOM 3356 O O . PRO B 1 162 ? -8.881 11.162 -50.878 1.00 45.04 159 PRO B O 1
ATOM 3360 N N . VAL B 1 163 ? -8.380 12.148 -48.920 1.00 39.97 160 VAL B N 1
ATOM 3361 C CA . VAL B 1 163 ? -7.262 11.239 -48.610 1.00 43.52 160 VAL B CA 1
ATOM 3362 C C . VAL B 1 163 ? -7.673 10.069 -47.724 1.00 41.39 160 VAL B C 1
ATOM 3363 O O . VAL B 1 163 ? -7.220 8.945 -47.939 1.00 41.43 160 VAL B O 1
ATOM 3367 N N . MET B 1 164 ? -8.553 10.327 -46.754 1.00 37.83 161 MET B N 1
ATOM 3368 C CA . MET B 1 164 ? -8.896 9.288 -45.774 1.00 30.53 161 MET B CA 1
ATOM 3369 C C . MET B 1 164 ? -9.840 8.227 -46.284 1.00 32.04 161 MET B C 1
ATOM 3370 O O . MET B 1 164 ? -11.008 8.512 -46.635 1.00 29.23 161 MET B O 1
ATOM 3375 N N . LYS B 1 165 ? -9.312 7.024 -46.330 1.00 31.47 162 LYS B N 1
ATOM 3376 C CA . LYS B 1 165 ? -9.958 5.881 -46.912 1.00 27.73 162 LYS B CA 1
ATOM 3377 C C . LYS B 1 165 ? -11.180 5.353 -46.073 1.00 26.41 162 LYS B C 1
ATOM 3378 O O . LYS B 1 165 ? -12.128 4.729 -46.593 1.00 28.57 162 LYS B O 1
ATOM 3384 N N . LEU B 1 166 ? -11.138 5.545 -44.754 1.00 27.31 163 LEU B N 1
ATOM 3385 C CA . LEU B 1 166 ? -12.207 4.884 -43.963 1.00 24.08 163 LEU B CA 1
ATOM 3386 C C . LEU B 1 166 ? -13.533 5.663 -43.979 1.00 23.93 163 LEU B C 1
ATOM 3387 O O . LEU B 1 166 ? -13.527 6.825 -43.947 1.00 27.29 163 LEU B O 1
ATOM 3392 N N . LEU B 1 167 ? -14.654 4.945 -43.950 1.00 21.81 164 LEU B N 1
ATOM 3393 C CA . LEU B 1 167 ? -15.906 5.615 -43.811 1.00 23.83 164 LEU B CA 1
ATOM 3394 C C . LEU B 1 167 ? -16.720 4.713 -42.902 1.00 22.97 164 LEU B C 1
ATOM 3395 O O . LEU B 1 167 ? -16.871 3.519 -43.076 1.00 23.42 164 LEU B O 1
ATOM 3400 N N . GLU B 1 168 ? -17.217 5.277 -41.772 1.00 21.40 165 GLU B N 1
ATOM 3401 C CA . GLU B 1 168 ? -18.132 4.476 -40.949 1.00 20.86 165 GLU B CA 1
ATOM 3402 C C . GLU B 1 168 ? -19.538 4.728 -41.377 1.00 22.99 165 GLU B C 1
ATOM 3403 O O . GLU B 1 168 ? -19.981 5.918 -41.508 1.00 25.52 165 GLU B O 1
ATOM 3409 N N . VAL B 1 169 ? -20.249 3.632 -41.670 1.00 22.25 166 VAL B N 1
ATOM 3410 C CA . VAL B 1 169 ? -21.595 3.750 -42.210 1.00 22.89 166 VAL B CA 1
ATOM 3411 C C . VAL B 1 169 ? -22.539 3.365 -41.032 1.00 23.76 166 VAL B C 1
ATOM 3412 O O . VAL B 1 169 ? -22.449 2.261 -40.516 1.00 22.80 166 VAL B O 1
ATOM 3416 N N . ILE B 1 170 ? -23.463 4.258 -40.596 1.00 24.69 167 ILE B N 1
ATOM 3417 C CA . ILE B 1 170 ? -24.123 4.075 -39.300 1.00 26.03 167 ILE B CA 1
ATOM 3418 C C . ILE B 1 170 ? -25.594 3.925 -39.550 1.00 24.07 167 ILE B C 1
ATOM 3419 O O . ILE B 1 170 ? -26.218 4.643 -40.423 1.00 25.06 167 ILE B O 1
ATOM 3424 N N . ARG B 1 171 ? -26.208 2.981 -38.828 1.00 28.15 168 ARG B N 1
ATOM 3425 C CA . ARG B 1 171 ? -27.681 2.865 -38.878 1.00 29.31 168 ARG B CA 1
ATOM 3426 C C . ARG B 1 171 ? -28.319 3.209 -37.525 1.00 33.44 168 ARG B C 1
ATOM 3427 O O . ARG B 1 171 ? -27.677 3.107 -36.458 1.00 31.74 168 ARG B O 1
ATOM 3435 N N . SER B 1 172 ? -29.560 3.702 -37.569 1.00 31.80 169 SER B N 1
ATOM 3436 C CA . SER B 1 172 ? -30.264 3.982 -36.334 1.00 33.22 169 SER B CA 1
ATOM 3437 C C . SER B 1 172 ? -31.048 2.702 -36.153 1.00 28.46 169 SER B C 1
ATOM 3438 O O . SER B 1 172 ? -31.060 1.778 -37.001 1.00 32.72 169 SER B O 1
ATOM 3441 N N . ASP B 1 173 ? -31.884 2.756 -35.100 1.00 45.34 170 ASP B N 1
ATOM 3442 C CA . ASP B 1 173 ? -32.901 1.748 -34.928 1.00 41.61 170 ASP B CA 1
ATOM 3443 C C . ASP B 1 173 ? -33.991 1.717 -36.004 1.00 46.96 170 ASP B C 1
ATOM 3444 O O . ASP B 1 173 ? -34.576 0.639 -36.302 1.00 40.94 170 ASP B O 1
ATOM 3449 N N . ASP B 1 174 ? -34.242 2.868 -36.636 1.00 41.46 171 ASP B N 1
ATOM 3450 C CA . ASP B 1 174 ? -35.265 2.939 -37.650 1.00 43.07 171 ASP B CA 1
ATOM 3451 C C . ASP B 1 174 ? -34.778 2.740 -39.095 1.00 36.05 171 ASP B C 1
ATOM 3452 O O . ASP B 1 174 ? -35.573 2.386 -39.948 1.00 36.35 171 ASP B O 1
ATOM 3457 N N . THR B 1 175 ? -33.479 2.962 -39.354 1.00 37.36 172 THR B N 1
ATOM 3458 C CA . THR B 1 175 ? -32.981 2.819 -40.729 1.00 33.38 172 THR B CA 1
ATOM 3459 C C . THR B 1 175 ? -33.405 1.516 -41.299 1.00 36.32 172 THR B C 1
ATOM 3460 O O . THR B 1 175 ? -33.184 0.450 -40.692 1.00 37.44 172 THR B O 1
ATOM 3464 N N . SER B 1 176 ? -34.029 1.534 -42.464 1.00 35.94 173 SER B N 1
ATOM 3465 C CA . SER B 1 176 ? -34.375 0.281 -43.049 1.00 34.06 173 SER B CA 1
ATOM 3466 C C . SER B 1 176 ? -33.168 -0.516 -43.548 1.00 41.33 173 SER B C 1
ATOM 3467 O O . SER B 1 176 ? -32.098 0.070 -43.825 1.00 37.10 173 SER B O 1
ATOM 3470 N N . ASP B 1 177 ? -33.332 -1.843 -43.731 1.00 39.91 174 ASP B N 1
ATOM 3471 C CA . ASP B 1 177 ? -32.317 -2.677 -44.440 1.00 44.06 174 ASP B CA 1
ATOM 3472 C C . ASP B 1 177 ? -31.942 -2.151 -45.849 1.00 42.11 174 ASP B C 1
ATOM 3473 O O . ASP B 1 177 ? -30.745 -2.148 -46.269 1.00 42.25 174 ASP B O 1
ATOM 3478 N N . GLU B 1 178 ? -32.941 -1.686 -46.596 1.00 38.76 175 GLU B N 1
ATOM 3479 C CA . GLU B 1 178 ? -32.722 -1.211 -47.967 1.00 40.87 175 GLU B CA 1
ATOM 3480 C C . GLU B 1 178 ? -31.893 0.104 -47.961 1.00 37.26 175 GLU B C 1
ATOM 3481 O O . GLU B 1 178 ? -30.924 0.247 -48.706 1.00 33.03 175 GLU B O 1
ATOM 3487 N N . THR B 1 179 ? -32.274 1.023 -47.088 1.00 33.36 176 THR B N 1
ATOM 3488 C CA . THR B 1 179 ? -31.538 2.282 -46.963 1.00 32.97 176 THR B CA 1
ATOM 3489 C C . THR B 1 179 ? -30.078 2.011 -46.565 1.00 31.73 176 THR B C 1
ATOM 3490 O O . THR B 1 179 ? -29.141 2.657 -47.094 1.00 28.47 176 THR B O 1
ATOM 3494 N N . TYR B 1 180 ? -29.872 1.081 -45.639 1.00 31.68 177 TYR B N 1
ATOM 3495 C CA . TYR B 1 180 ? -28.527 0.858 -45.123 1.00 32.33 177 TYR B CA 1
ATOM 3496 C C . TYR B 1 180 ? -27.711 0.237 -46.221 1.00 30.81 177 TYR B C 1
ATOM 3497 O O . TYR B 1 180 ? -26.527 0.619 -46.439 1.00 30.28 177 TYR B O 1
ATOM 3506 N N . ALA B 1 181 ? -28.285 -0.686 -46.993 1.00 30.93 178 ALA B N 1
ATOM 3507 C CA . ALA B 1 181 ? -27.514 -1.315 -48.059 1.00 32.01 178 ALA B CA 1
ATOM 3508 C C . ALA B 1 181 ? -27.049 -0.308 -49.114 1.00 29.62 178 ALA B C 1
ATOM 3509 O O . ALA B 1 181 ? -25.947 -0.393 -49.615 1.00 32.62 178 ALA B O 1
ATOM 3511 N N . THR B 1 182 ? -27.903 0.691 -49.404 1.00 29.14 179 THR B N 1
ATOM 3512 C CA . THR B 1 182 ? -27.606 1.733 -50.323 1.00 29.44 179 THR B CA 1
ATOM 3513 C C . THR B 1 182 ? -26.454 2.583 -49.770 1.00 25.73 179 THR B C 1
ATOM 3514 O O . THR B 1 182 ? -25.586 2.951 -50.498 1.00 27.29 179 THR B O 1
ATOM 3518 N N . LEU B 1 183 ? -26.516 2.959 -48.483 1.00 28.75 180 LEU B N 1
ATOM 3519 C CA . LEU B 1 183 ? -25.431 3.705 -47.839 1.00 25.43 180 LEU B CA 1
ATOM 3520 C C . LEU B 1 183 ? -24.109 2.971 -47.937 1.00 24.82 180 LEU B C 1
ATOM 3521 O O . LEU B 1 183 ? -23.102 3.613 -48.209 1.00 24.33 180 LEU B O 1
ATOM 3526 N N . ILE B 1 184 ? -24.085 1.673 -47.665 1.00 25.58 181 ILE B N 1
ATOM 3527 C CA . ILE B 1 184 ? -22.796 0.903 -47.827 1.00 25.36 181 ILE B CA 1
ATOM 3528 C C . ILE B 1 184 ? -22.323 0.976 -49.258 1.00 27.26 181 ILE B C 1
ATOM 3529 O O . ILE B 1 184 ? -21.150 1.217 -49.483 1.00 29.71 181 ILE B O 1
ATOM 3534 N N . LYS B 1 185 ? -23.224 0.824 -50.236 1.00 28.35 182 LYS B N 1
ATOM 3535 C CA . LYS B 1 185 ? -22.808 0.984 -51.649 1.00 30.58 182 LYS B CA 1
ATOM 3536 C C . LYS B 1 185 ? -22.344 2.351 -51.975 1.00 29.96 182 LYS B C 1
ATOM 3537 O O . LYS B 1 185 ? -21.366 2.548 -52.672 1.00 30.80 182 LYS B O 1
ATOM 3543 N N . PHE B 1 186 ? -23.010 3.350 -51.439 1.00 27.80 183 PHE B N 1
ATOM 3544 C CA . PHE B 1 186 ? -22.492 4.646 -51.682 1.00 24.59 183 PHE B CA 1
ATOM 3545 C C . PHE B 1 186 ? -21.051 4.836 -51.186 1.00 24.22 183 PHE B C 1
ATOM 3546 O O . PHE B 1 186 ? -20.240 5.411 -51.903 1.00 25.20 183 PHE B O 1
ATOM 3554 N N . GLY B 1 187 ? -20.769 4.460 -49.954 1.00 25.54 184 GLY B N 1
ATOM 3555 C CA . GLY B 1 187 ? -19.419 4.560 -49.443 1.00 24.83 184 GLY B CA 1
ATOM 3556 C C . GLY B 1 187 ? -18.388 3.913 -50.337 1.00 23.28 184 GLY B C 1
ATOM 3557 O O . GLY B 1 187 ? -17.378 4.539 -50.608 1.00 25.58 184 GLY B O 1
ATOM 3558 N N . THR B 1 188 ? -18.746 2.761 -50.814 1.00 26.02 185 THR B N 1
ATOM 3559 C CA . THR B 1 188 ? -17.855 1.946 -51.683 1.00 27.08 185 THR B CA 1
ATOM 3560 C C . THR B 1 188 ? -17.749 2.660 -52.993 1.00 28.51 185 THR B C 1
ATOM 3561 O O . THR B 1 188 ? -16.616 2.819 -53.549 1.00 27.45 185 THR B O 1
ATOM 3565 N N . ALA B 1 189 ? -18.871 3.202 -53.489 1.00 27.42 186 ALA B N 1
ATOM 3566 C CA . ALA B 1 189 ? -18.825 3.913 -54.859 1.00 27.67 186 ALA B CA 1
ATOM 3567 C C . ALA B 1 189 ? -17.933 5.086 -54.884 1.00 27.98 186 ALA B C 1
ATOM 3568 O O . ALA B 1 189 ? -17.387 5.465 -55.922 1.00 32.15 186 ALA B O 1
ATOM 3570 N N . VAL B 1 190 ? -17.808 5.758 -53.727 1.00 25.96 187 VAL B N 1
ATOM 3571 C CA . VAL B 1 190 ? -16.954 6.892 -53.625 1.00 26.00 187 VAL B CA 1
ATOM 3572 C C . VAL B 1 190 ? -15.441 6.636 -53.143 1.00 25.99 187 VAL B C 1
ATOM 3573 O O . VAL B 1 190 ? -14.712 7.535 -52.716 1.00 27.65 187 VAL B O 1
ATOM 3577 N N . GLY B 1 191 ? -15.087 5.396 -53.142 1.00 26.95 188 GLY B N 1
ATOM 3578 C CA . GLY B 1 191 ? -13.684 4.941 -53.001 1.00 29.57 188 GLY B CA 1
ATOM 3579 C C . GLY B 1 191 ? -13.358 4.600 -51.572 1.00 31.77 188 GLY B C 1
ATOM 3580 O O . GLY B 1 191 ? -12.195 4.336 -51.246 1.00 29.89 188 GLY B O 1
ATOM 3581 N N . LYS B 1 192 ? -14.397 4.546 -50.733 1.00 26.71 189 LYS B N 1
ATOM 3582 C CA . LYS B 1 192 ? -14.097 4.269 -49.315 1.00 28.31 189 LYS B CA 1
ATOM 3583 C C . LYS B 1 192 ? -14.127 2.821 -48.836 1.00 26.44 189 LYS B C 1
ATOM 3584 O O . LYS B 1 192 ? -14.874 1.969 -49.424 1.00 28.40 189 LYS B O 1
ATOM 3590 N N . THR B 1 193 ? -13.361 2.472 -47.765 1.00 24.58 190 THR B N 1
ATOM 3591 C CA . THR B 1 193 ? -13.451 1.182 -47.156 1.00 24.05 190 THR B CA 1
ATOM 3592 C C . THR B 1 193 ? -14.522 1.386 -46.048 1.00 26.30 190 THR B C 1
ATOM 3593 O O . THR B 1 193 ? -14.250 2.152 -45.111 1.00 25.68 190 THR B O 1
ATOM 3597 N N . THR B 1 194 ? -15.668 0.753 -46.180 1.00 26.19 191 THR B N 1
ATOM 3598 C CA . THR B 1 194 ? -16.737 0.993 -45.174 1.00 25.37 191 THR B CA 1
ATOM 3599 C C . THR B 1 194 ? -16.625 0.016 -44.000 1.00 29.48 191 THR B C 1
ATOM 3600 O O . THR B 1 194 ? -16.169 -1.139 -44.096 1.00 28.06 191 THR B O 1
ATOM 3604 N N . VAL B 1 195 ? -17.056 0.462 -42.850 1.00 26.63 192 VAL B N 1
ATOM 3605 C CA . VAL B 1 195 ? -17.259 -0.391 -41.698 1.00 25.82 192 VAL B CA 1
ATOM 3606 C C . VAL B 1 195 ? -18.633 -0.088 -41.181 1.00 26.96 192 VAL B C 1
ATOM 3607 O O . VAL B 1 195 ? -19.091 1.015 -41.356 1.00 29.60 192 VAL B O 1
ATOM 3611 N N . ALA B 1 196 ? -19.319 -1.042 -40.589 1.00 23.80 193 ALA B N 1
ATOM 3612 C CA . ALA B 1 196 ? -20.707 -0.812 -40.142 1.00 24.58 193 ALA B CA 1
ATOM 3613 C C . ALA B 1 196 ? -20.712 -0.548 -38.654 1.00 26.80 193 ALA B C 1
ATOM 3614 O O . ALA B 1 196 ? -20.040 -1.253 -37.890 1.00 27.66 193 ALA B O 1
ATOM 3616 N N . CYS B 1 197 ? -21.552 0.382 -38.203 1.00 24.89 194 CYS B N 1
ATOM 3617 C CA . CYS B 1 197 ? -21.671 0.505 -36.761 1.00 24.06 194 CYS B CA 1
ATOM 3618 C C . CYS B 1 197 ? -23.114 0.893 -36.450 1.00 23.10 194 CYS B C 1
ATOM 3619 O O . CYS B 1 197 ? -23.782 1.564 -37.233 1.00 24.77 194 CYS B O 1
ATOM 3622 N N . LYS B 1 198 ? -23.553 0.531 -35.260 1.00 24.28 195 LYS B N 1
ATOM 3623 C CA . LYS B 1 198 ? -24.836 1.033 -34.779 1.00 26.06 195 LYS B CA 1
ATOM 3624 C C . LYS B 1 198 ? -24.736 2.445 -34.259 1.00 28.23 195 LYS B C 1
ATOM 3625 O O . LYS B 1 198 ? -23.691 3.028 -34.180 1.00 24.86 195 LYS B O 1
ATOM 3631 N N . ASP B 1 199 ? -25.854 3.033 -33.878 1.00 27.29 196 ASP B N 1
ATOM 3632 C CA . ASP B 1 199 ? -25.869 4.407 -33.487 1.00 28.46 196 ASP B CA 1
ATOM 3633 C C . ASP B 1 199 ? -25.390 4.558 -32.045 1.00 30.63 196 ASP B C 1
ATOM 3634 O O . ASP B 1 199 ? -26.150 4.876 -31.181 1.00 32.28 196 ASP B O 1
ATOM 3639 N N . SER B 1 200 ? -24.139 4.345 -31.800 1.00 26.33 197 SER B N 1
ATOM 3640 C CA . SER B 1 200 ? -23.575 4.460 -30.485 1.00 25.73 197 SER B CA 1
ATOM 3641 C C . SER B 1 200 ? -22.641 5.596 -30.396 1.00 28.71 197 SER B C 1
ATOM 3642 O O . SER B 1 200 ? -22.074 5.986 -31.399 1.00 28.21 197 SER B O 1
ATOM 3645 N N . PRO B 1 201 ? -22.509 6.240 -29.249 1.00 26.19 198 PRO B N 1
ATOM 3646 C CA . PRO B 1 201 ? -21.621 7.379 -29.171 1.00 23.48 198 PRO B CA 1
ATOM 3647 C C . PRO B 1 201 ? -20.180 7.127 -29.620 1.00 27.09 198 PRO B C 1
ATOM 3648 O O . PRO B 1 201 ? -19.526 6.204 -29.122 1.00 26.06 198 PRO B O 1
ATOM 3652 N N . GLY B 1 202 ? -19.678 7.902 -30.594 1.00 25.32 199 GLY B N 1
ATOM 3653 C CA . GLY B 1 202 ? -18.324 7.707 -31.050 1.00 24.59 199 GLY B CA 1
ATOM 3654 C C . GLY B 1 202 ? -18.143 6.658 -32.126 1.00 20.95 199 GLY B C 1
ATOM 3655 O O . GLY B 1 202 ? -17.008 6.522 -32.607 1.00 22.14 199 GLY B O 1
ATOM 3656 N N . PHE B 1 203 ? -19.211 5.989 -32.529 1.00 22.89 200 PHE B N 1
ATOM 3657 C CA . PHE B 1 203 ? -19.165 4.864 -33.532 1.00 22.77 200 PHE B CA 1
ATOM 3658 C C . PHE B 1 203 ? -18.034 3.882 -33.191 1.00 22.99 200 PHE B C 1
ATOM 3659 O O . PHE B 1 203 ? -17.925 3.502 -31.955 1.00 22.40 200 PHE B O 1
ATOM 3667 N N . ILE B 1 204 ? -17.097 3.598 -34.130 1.00 21.81 201 ILE B N 1
ATOM 3668 C CA . ILE B 1 204 ? -15.991 2.782 -33.736 1.00 21.92 201 ILE B CA 1
ATOM 3669 C C . ILE B 1 204 ? -14.783 3.635 -33.374 1.00 21.36 201 ILE B C 1
ATOM 3670 O O . ILE B 1 204 ? -14.228 3.536 -32.232 1.00 21.78 201 ILE B O 1
ATOM 3675 N N . VAL B 1 205 ? -14.301 4.447 -34.339 1.00 22.13 202 VAL B N 1
ATOM 3676 C CA . VAL B 1 205 ? -13.012 5.095 -34.187 1.00 19.95 202 VAL B CA 1
ATOM 3677 C C . VAL B 1 205 ? -12.931 6.073 -33.009 1.00 19.95 202 VAL B C 1
ATOM 3678 O O . VAL B 1 205 ? -12.007 5.903 -32.186 1.00 21.56 202 VAL B O 1
ATOM 3682 N N . ASN B 1 206 ? -13.773 7.048 -33.025 1.00 20.02 203 ASN B N 1
ATOM 3683 C CA . ASN B 1 206 ? -13.703 8.050 -31.943 1.00 19.87 203 ASN B CA 1
ATOM 3684 C C . ASN B 1 206 ? -13.994 7.438 -30.570 1.00 21.34 203 ASN B C 1
ATOM 3685 O O . ASN B 1 206 ? -13.358 7.801 -29.591 1.00 23.03 203 ASN B O 1
ATOM 3690 N N . ARG B 1 207 ? -14.909 6.461 -30.512 1.00 22.90 204 ARG B N 1
ATOM 3691 C CA . ARG B 1 207 ? -15.230 5.835 -29.242 1.00 24.25 204 ARG B CA 1
ATOM 3692 C C . ARG B 1 207 ? -13.999 5.132 -28.638 1.00 24.70 204 ARG B C 1
ATOM 3693 O O . ARG B 1 207 ? -13.907 5.094 -27.410 1.00 23.11 204 ARG B O 1
ATOM 3701 N N . LEU B 1 208 ? -13.124 4.570 -29.473 1.00 21.16 205 LEU B N 1
ATOM 3702 C CA . LEU B 1 208 ? -11.971 3.925 -28.910 1.00 20.39 205 LEU B CA 1
ATOM 3703 C C . LEU B 1 208 ? -10.817 4.936 -28.756 1.00 18.56 205 LEU B C 1
ATOM 3704 O O . LEU B 1 208 ? -10.089 4.896 -27.756 1.00 21.10 205 LEU B O 1
ATOM 3709 N N . LEU B 1 209 ? -10.650 5.802 -29.736 1.00 19.90 206 LEU B N 1
ATOM 3710 C CA . LEU B 1 209 ? -9.442 6.667 -29.728 1.00 24.04 206 LEU B CA 1
ATOM 3711 C C . LEU B 1 209 ? -9.558 7.809 -28.748 1.00 21.32 206 LEU B C 1
ATOM 3712 O O . LEU B 1 209 ? -8.569 8.106 -28.097 1.00 21.99 206 LEU B O 1
ATOM 3717 N N . ILE B 1 210 ? -10.702 8.474 -28.684 1.00 20.65 207 ILE B N 1
ATOM 3718 C CA . ILE B 1 210 ? -10.784 9.719 -27.835 1.00 20.01 207 ILE B CA 1
ATOM 3719 C C . ILE B 1 210 ? -10.583 9.365 -26.302 1.00 19.87 207 ILE B C 1
ATOM 3720 O O . ILE B 1 210 ? -9.777 9.977 -25.606 1.00 22.15 207 ILE B O 1
ATOM 3725 N N . PRO B 1 211 ? -11.283 8.335 -25.787 1.00 20.24 208 PRO B N 1
ATOM 3726 C CA . PRO B 1 211 ? -10.956 7.914 -24.416 1.00 19.59 208 PRO B CA 1
ATOM 3727 C C . PRO B 1 211 ? -9.517 7.394 -24.179 1.00 23.31 208 PRO B C 1
ATOM 3728 O O . PRO B 1 211 ? -9.025 7.665 -23.076 1.00 23.25 208 PRO B O 1
ATOM 3732 N N . TYR B 1 212 ? -8.851 6.768 -25.205 1.00 20.46 209 TYR B N 1
ATOM 3733 C CA . TYR B 1 212 ? -7.480 6.348 -25.058 1.00 22.09 209 TYR B CA 1
ATOM 3734 C C . TYR B 1 212 ? -6.623 7.635 -24.960 1.00 21.57 209 TYR B C 1
ATOM 3735 O O . TYR B 1 212 ? -5.756 7.714 -24.062 1.00 22.40 209 TYR B O 1
ATOM 3744 N N . PHE B 1 213 ? -6.981 8.667 -25.733 1.00 22.87 210 PHE B N 1
ATOM 3745 C CA A PHE B 1 213 ? -6.212 9.868 -25.603 0.50 22.79 210 PHE B CA 1
ATOM 3746 C CA B PHE B 1 213 ? -6.283 9.993 -25.620 0.50 22.93 210 PHE B CA 1
ATOM 3747 C C . PHE B 1 213 ? -6.429 10.494 -24.184 1.00 22.43 210 PHE B C 1
ATOM 3748 O O . PHE B 1 213 ? -5.449 10.926 -23.569 1.00 24.78 210 PHE B O 1
ATOM 3763 N N . PHE B 1 214 ? -7.664 10.528 -23.692 1.00 20.61 211 PHE B N 1
ATOM 3764 C CA . PHE B 1 214 ? -7.879 11.108 -22.391 1.00 23.15 211 PHE B CA 1
ATOM 3765 C C . PHE B 1 214 ? -7.164 10.289 -21.296 1.00 23.76 211 PHE B C 1
ATOM 3766 O O . PHE B 1 214 ? -6.714 10.844 -20.258 1.00 24.28 211 PHE B O 1
ATOM 3774 N N . GLU B 1 215 ? -7.202 8.966 -21.474 1.00 22.32 212 GLU B N 1
ATOM 3775 C CA . GLU B 1 215 ? -6.412 8.103 -20.513 1.00 24.58 212 GLU B CA 1
ATOM 3776 C C . GLU B 1 215 ? -4.939 8.504 -20.446 1.00 27.19 212 GLU B C 1
ATOM 3777 O O . GLU B 1 215 ? -4.318 8.521 -19.335 1.00 23.12 212 GLU B O 1
ATOM 3783 N N . ALA B 1 216 ? -4.372 8.781 -21.620 1.00 23.52 213 ALA B N 1
ATOM 3784 C CA . ALA B 1 216 ? -3.026 9.305 -21.733 1.00 21.92 213 ALA B CA 1
ATOM 3785 C C . ALA B 1 216 ? -2.887 10.662 -21.035 1.00 21.72 213 ALA B C 1
ATOM 3786 O O . ALA B 1 216 ? -1.938 10.836 -20.240 1.00 24.49 213 ALA B O 1
ATOM 3788 N N . ALA B 1 217 ? -3.780 11.598 -21.327 1.00 23.03 214 ALA B N 1
ATOM 3789 C CA . ALA B 1 217 ? -3.767 12.893 -20.580 1.00 24.07 214 ALA B CA 1
ATOM 3790 C C . ALA B 1 217 ? -3.876 12.700 -19.075 1.00 21.26 214 ALA B C 1
ATOM 3791 O O . ALA B 1 217 ? -3.111 13.327 -18.318 1.00 27.93 214 ALA B O 1
ATOM 3793 N N . ARG B 1 218 ? -4.761 11.833 -18.630 1.00 22.71 215 ARG B N 1
ATOM 3794 C CA . ARG B 1 218 ? -4.928 11.623 -17.218 1.00 23.57 215 ARG B CA 1
ATOM 3795 C C . ARG B 1 218 ? -3.641 11.099 -16.563 1.00 24.66 215 ARG B C 1
ATOM 3796 O O . ARG B 1 218 ? -3.309 11.441 -15.428 1.00 27.55 215 ARG B O 1
ATOM 3804 N N . MET B 1 219 ? -2.945 10.219 -17.300 1.00 24.57 216 MET B N 1
ATOM 3805 C CA . MET B 1 219 ? -1.698 9.619 -16.774 1.00 26.36 216 MET B CA 1
ATOM 3806 C C . MET B 1 219 ? -0.648 10.707 -16.597 1.00 28.20 216 MET B C 1
ATOM 3807 O O . MET B 1 219 ? 0.083 10.746 -15.600 1.00 28.44 216 MET B O 1
ATOM 3812 N N . TYR B 1 220 ? -0.563 11.611 -17.569 1.00 26.08 217 TYR B N 1
ATOM 3813 C CA . TYR B 1 220 ? 0.388 12.686 -17.469 1.00 26.62 217 TYR B CA 1
ATOM 3814 C C . TYR B 1 220 ? -0.088 13.586 -16.280 1.00 27.66 217 TYR B C 1
ATOM 3815 O O . TYR B 1 220 ? 0.781 14.007 -15.457 1.00 28.95 217 TYR B O 1
ATOM 3824 N N . GLU B 1 221 ? -1.390 13.896 -16.247 1.00 28.71 218 GLU B N 1
ATOM 3825 C CA . GLU B 1 221 ? -1.928 14.793 -15.205 1.00 32.58 218 GLU B CA 1
ATOM 3826 C C . GLU B 1 221 ? -1.628 14.291 -13.801 1.00 31.54 218 GLU B C 1
ATOM 3827 O O . GLU B 1 221 ? -1.257 15.174 -12.946 1.00 35.22 218 GLU B O 1
ATOM 3833 N N . ARG B 1 222 ? -1.785 12.967 -13.515 1.00 32.01 219 ARG B N 1
ATOM 3834 C CA . ARG B 1 222 ? -1.522 12.310 -12.221 1.00 32.97 219 ARG B CA 1
ATOM 3835 C C . ARG B 1 222 ? -0.018 12.379 -11.872 1.00 32.38 219 ARG B C 1
ATOM 3836 O O . ARG B 1 222 ? 0.330 12.076 -10.705 1.00 31.84 219 ARG B O 1
ATOM 3844 N N . GLY B 1 223 ? 0.830 12.665 -12.861 1.00 33.84 220 GLY B N 1
ATOM 3845 C CA . GLY B 1 223 ? 2.288 12.864 -12.738 1.00 28.42 220 GLY B CA 1
ATOM 3846 C C . GLY B 1 223 ? 3.030 11.540 -12.886 1.00 33.89 220 GLY B C 1
ATOM 3847 O O . GLY B 1 223 ? 4.193 11.442 -12.479 1.00 32.62 220 GLY B O 1
ATOM 3848 N N . ASP B 1 224 ? 2.369 10.540 -13.487 1.00 29.67 221 ASP B N 1
ATOM 3849 C CA . ASP B 1 224 ? 2.979 9.154 -13.563 1.00 31.04 221 ASP B CA 1
ATOM 3850 C C . ASP B 1 224 ? 4.096 9.079 -14.578 1.00 29.95 221 ASP B C 1
ATOM 3851 O O . ASP B 1 224 ? 5.107 8.373 -14.365 1.00 26.83 221 ASP B O 1
ATOM 3856 N N . ALA B 1 225 ? 3.982 9.825 -15.664 1.00 27.87 222 ALA B N 1
ATOM 3857 C CA . ALA B 1 225 ? 4.949 9.749 -16.716 1.00 26.19 222 ALA B CA 1
ATOM 3858 C C . ALA B 1 225 ? 4.863 11.041 -17.553 1.00 26.61 222 ALA B C 1
ATOM 3859 O O . ALA B 1 225 ? 3.810 11.719 -17.608 1.00 30.13 222 ALA B O 1
ATOM 3861 N N . SER B 1 226 ? 5.919 11.306 -18.267 1.00 27.06 223 SER B N 1
ATOM 3862 C CA . SER B 1 226 ? 5.972 12.582 -19.098 1.00 30.22 223 SER B CA 1
ATOM 3863 C C . SER B 1 226 ? 5.228 12.446 -20.403 1.00 32.88 223 SER B C 1
ATOM 3864 O O . SER B 1 226 ? 5.048 11.307 -20.937 1.00 28.18 223 SER B O 1
ATOM 3867 N N . MET B 1 227 ? 4.825 13.582 -20.991 1.00 31.76 224 MET B N 1
ATOM 3868 C CA . MET B 1 227 ? 4.156 13.469 -22.299 1.00 30.89 224 MET B CA 1
ATOM 3869 C C . MET B 1 227 ? 4.967 12.745 -23.359 1.00 26.41 224 MET B C 1
ATOM 3870 O O . MET B 1 227 ? 4.474 11.879 -24.133 1.00 26.14 224 MET B O 1
ATOM 3875 N N . THR B 1 228 ? 6.264 13.118 -23.512 1.00 27.10 225 THR B N 1
ATOM 3876 C CA . THR B 1 228 ? 7.075 12.502 -24.547 1.00 28.27 225 THR B CA 1
ATOM 3877 C C . THR B 1 228 ? 7.408 10.984 -24.289 1.00 26.73 225 THR B C 1
ATOM 3878 O O . THR B 1 228 ? 7.478 10.203 -25.223 1.00 25.21 225 THR B O 1
ATOM 3882 N N . ASP B 1 229 ? 7.576 10.601 -23.034 1.00 29.49 226 ASP B N 1
ATOM 3883 C CA . ASP B 1 229 ? 7.774 9.174 -22.649 1.00 26.53 226 ASP B CA 1
ATOM 3884 C C . ASP B 1 229 ? 6.474 8.383 -22.925 1.00 24.42 226 ASP B C 1
ATOM 3885 O O . ASP B 1 229 ? 6.580 7.308 -23.472 1.00 24.10 226 ASP B O 1
ATOM 3890 N N . ILE B 1 230 ? 5.309 8.985 -22.674 1.00 24.92 227 ILE B N 1
ATOM 3891 C CA . ILE B 1 230 ? 4.003 8.266 -22.980 1.00 25.79 227 ILE B CA 1
ATOM 3892 C C . ILE B 1 230 ? 3.918 8.062 -24.495 1.00 25.68 227 ILE B C 1
ATOM 3893 O O . ILE B 1 230 ? 3.662 6.972 -24.965 1.00 25.75 227 ILE B O 1
ATOM 3898 N N . ASP B 1 231 ? 4.204 9.096 -25.316 1.00 25.53 228 ASP B N 1
ATOM 3899 C CA . ASP B 1 231 ? 4.094 8.922 -26.752 1.00 25.87 228 ASP B CA 1
ATOM 3900 C C . ASP B 1 231 ? 5.118 7.935 -27.278 1.00 23.94 228 ASP B C 1
ATOM 3901 O O . ASP B 1 231 ? 4.858 7.087 -28.125 1.00 27.22 228 ASP B O 1
ATOM 3906 N N . GLU B 1 232 ? 6.349 8.013 -26.729 1.00 25.56 229 GLU B N 1
ATOM 3907 C CA . GLU B 1 232 ? 7.421 7.104 -27.172 1.00 29.97 229 GLU B CA 1
ATOM 3908 C C . GLU B 1 232 ? 7.099 5.639 -26.827 1.00 24.81 229 GLU B C 1
ATOM 3909 O O . GLU B 1 232 ? 7.382 4.665 -27.604 1.00 26.38 229 GLU B O 1
ATOM 3915 N N . ALA B 1 233 ? 6.478 5.447 -25.667 1.00 23.98 230 ALA B N 1
ATOM 3916 C CA . ALA B 1 233 ? 6.056 4.091 -25.181 1.00 22.79 230 ALA B CA 1
ATOM 3917 C C . ALA B 1 233 ? 5.000 3.475 -26.105 1.00 24.01 230 ALA B C 1
ATOM 3918 O O . ALA B 1 233 ? 5.102 2.330 -26.520 1.00 28.00 230 ALA B O 1
ATOM 3920 N N . MET B 1 234 ? 4.065 4.311 -26.535 1.00 23.31 231 MET B N 1
ATOM 3921 C CA . MET B 1 234 ? 3.066 3.775 -27.454 1.00 25.12 231 MET B CA 1
ATOM 3922 C C . MET B 1 234 ? 3.600 3.556 -28.858 1.00 25.55 231 MET B C 1
ATOM 3923 O O . MET B 1 234 ? 3.133 2.636 -29.529 1.00 31.02 231 MET B O 1
ATOM 3928 N N . LYS B 1 235 ? 4.480 4.425 -29.382 1.00 24.97 232 LYS B N 1
ATOM 3929 C CA . LYS B 1 235 ? 5.006 4.095 -30.658 1.00 29.14 232 LYS B CA 1
ATOM 3930 C C . LYS B 1 235 ? 5.814 2.803 -30.634 1.00 30.06 232 LYS B C 1
ATOM 3931 O O . LYS B 1 235 ? 5.729 1.988 -31.557 1.00 33.61 232 LYS B O 1
ATOM 3937 N N . LEU B 1 236 ? 6.702 2.672 -29.650 1.00 32.69 233 LEU B N 1
ATOM 3938 C CA . LEU B 1 236 ? 7.619 1.519 -29.579 1.00 33.52 233 LEU B CA 1
ATOM 3939 C C . LEU B 1 236 ? 6.967 0.283 -29.022 1.00 38.69 233 LEU B C 1
ATOM 3940 O O . LEU B 1 236 ? 7.307 -0.876 -29.382 1.00 35.96 233 LEU B O 1
ATOM 3945 N N . GLY B 1 237 ? 6.031 0.465 -28.093 1.00 34.07 234 GLY B N 1
ATOM 3946 C CA . GLY B 1 237 ? 5.369 -0.688 -27.502 1.00 37.67 234 GLY B CA 1
ATOM 3947 C C . GLY B 1 237 ? 4.232 -1.222 -28.337 1.00 35.80 234 GLY B C 1
ATOM 3948 O O . GLY B 1 237 ? 3.899 -2.415 -28.263 1.00 44.94 234 GLY B O 1
ATOM 3949 N N . ALA B 1 238 ? 3.580 -0.367 -29.121 1.00 31.50 235 ALA B N 1
ATOM 3950 C CA . ALA B 1 238 ? 2.455 -0.888 -29.907 1.00 31.69 235 ALA B CA 1
ATOM 3951 C C . ALA B 1 238 ? 2.578 -0.629 -31.391 1.00 34.53 235 ALA B C 1
ATOM 3952 O O . ALA B 1 238 ? 1.669 -0.910 -32.185 1.00 33.27 235 ALA B O 1
ATOM 3954 N N . GLY B 1 239 ? 3.689 -0.001 -31.794 1.00 33.10 236 GLY B N 1
ATOM 3955 C CA . GLY B 1 239 ? 3.856 0.251 -33.220 1.00 35.92 236 GLY B CA 1
ATOM 3956 C C . GLY B 1 239 ? 2.976 1.345 -33.780 1.00 36.13 236 GLY B C 1
ATOM 3957 O O . GLY B 1 239 ? 2.742 1.438 -34.980 1.00 33.31 236 GLY B O 1
ATOM 3958 N N . HIS B 1 240 ? 2.448 2.198 -32.922 1.00 30.26 237 HIS B N 1
ATOM 3959 C CA . HIS B 1 240 ? 1.552 3.221 -33.356 1.00 29.92 237 HIS B CA 1
ATOM 3960 C C . HIS B 1 240 ? 2.358 4.287 -34.086 1.00 35.55 237 HIS B C 1
ATOM 3961 O O . HIS B 1 240 ? 3.449 4.616 -33.698 1.00 34.31 237 HIS B O 1
ATOM 3968 N N . PRO B 1 241 ? 1.853 4.798 -35.203 1.00 35.01 238 PRO B N 1
ATOM 3969 C CA . PRO B 1 241 ? 2.658 5.805 -35.930 1.00 32.71 238 PRO B CA 1
ATOM 3970 C C . PRO B 1 241 ? 2.747 7.132 -35.170 1.00 36.54 238 PRO B C 1
ATOM 3971 O O . PRO B 1 241 ? 3.760 7.827 -35.268 1.00 40.76 238 PRO B O 1
ATOM 3975 N N . MET B 1 242 ? 1.719 7.489 -34.399 1.00 31.19 239 MET B N 1
ATOM 3976 C CA . MET B 1 242 ? 1.831 8.624 -33.512 1.00 29.87 239 MET B CA 1
ATOM 3977 C C . MET B 1 242 ? 1.423 8.211 -32.089 1.00 29.29 239 MET B C 1
ATOM 3978 O O . MET B 1 242 ? 0.497 7.385 -31.881 1.00 30.62 239 MET B O 1
ATOM 3983 N N . GLY B 1 243 ? 2.086 8.765 -31.081 1.00 24.99 240 GLY B N 1
ATOM 3984 C CA . GLY B 1 243 ? 1.611 8.542 -29.705 1.00 27.87 240 GLY B CA 1
ATOM 3985 C C . GLY B 1 243 ? 0.352 9.341 -29.456 1.00 23.55 240 GLY B C 1
ATOM 3986 O O . GLY B 1 243 ? -0.113 10.130 -30.326 1.00 24.21 240 GLY B O 1
ATOM 3987 N N . PRO B 1 244 ? -0.306 9.188 -28.280 1.00 25.50 241 PRO B N 1
ATOM 3988 C CA . PRO B 1 244 ? -1.632 9.807 -28.045 1.00 24.33 241 PRO B CA 1
ATOM 3989 C C . PRO B 1 244 ? -1.651 11.348 -28.015 1.00 24.00 241 PRO B C 1
ATOM 3990 O O . PRO B 1 244 ? -2.545 11.949 -28.626 1.00 25.39 241 PRO B O 1
ATOM 3994 N N . PHE B 1 245 ? -0.563 12.006 -27.499 1.00 25.43 242 PHE B N 1
ATOM 3995 C CA . PHE B 1 245 ? -0.570 13.474 -27.461 1.00 23.38 242 PHE B CA 1
ATOM 3996 C C . PHE B 1 245 ? -0.311 14.051 -28.882 1.00 26.55 242 PHE B C 1
ATOM 3997 O O . PHE B 1 245 ? -0.979 15.057 -29.291 1.00 25.80 242 PHE B O 1
ATOM 4005 N N . GLU B 1 246 ? 0.568 13.396 -29.623 1.00 28.72 243 GLU B N 1
ATOM 4006 C CA . GLU B 1 246 ? 0.775 13.757 -31.039 1.00 26.85 243 GLU B CA 1
ATOM 4007 C C . GLU B 1 246 ? -0.503 13.616 -31.835 1.00 29.86 243 GLU B C 1
ATOM 4008 O O . GLU B 1 246 ? -0.867 14.456 -32.618 1.00 31.00 243 GLU B O 1
ATOM 4014 N N . LEU B 1 247 ? -1.176 12.484 -31.621 1.00 30.72 244 LEU B N 1
ATOM 4015 C CA . LEU B 1 247 ? -2.426 12.231 -32.315 1.00 31.65 244 LEU B CA 1
ATOM 4016 C C . LEU B 1 247 ? -3.523 13.217 -31.970 1.00 25.68 244 LEU B C 1
ATOM 4017 O O . LEU B 1 247 ? -4.233 13.664 -32.834 1.00 27.27 244 LEU B O 1
ATOM 4022 N N . ALA B 1 248 ? -3.684 13.558 -30.717 1.00 25.28 245 ALA B N 1
ATOM 4023 C CA . ALA B 1 248 ? -4.654 14.545 -30.364 1.00 28.17 245 ALA B CA 1
ATOM 4024 C C . ALA B 1 248 ? -4.353 15.885 -31.019 1.00 28.72 245 ALA B C 1
ATOM 4025 O O . ALA B 1 248 ? -5.246 16.514 -31.507 1.00 26.99 245 ALA B O 1
ATOM 4027 N N . ASP B 1 249 ? -3.094 16.298 -31.022 1.00 30.87 246 ASP B N 1
ATOM 4028 C CA . ASP B 1 249 ? -2.765 17.567 -31.659 1.00 30.50 246 ASP B CA 1
ATOM 4029 C C . ASP B 1 249 ? -3.105 17.502 -33.134 1.00 30.13 246 ASP B C 1
ATOM 4030 O O . ASP B 1 249 ? -3.529 18.516 -33.714 1.00 30.95 246 ASP B O 1
ATOM 4035 N N . TYR B 1 250 ? -2.919 16.359 -33.747 1.00 27.42 247 TYR B N 1
ATOM 4036 C CA . TYR B 1 250 ? -3.236 16.204 -35.146 1.00 34.83 247 TYR B CA 1
ATOM 4037 C C . TYR B 1 250 ? -4.723 16.322 -35.429 1.00 36.58 247 TYR B C 1
ATOM 4038 O O . TYR B 1 250 ? -5.125 17.009 -36.346 1.00 34.77 247 TYR B O 1
ATOM 4047 N N . ILE B 1 251 ? -5.517 15.671 -34.601 1.00 29.92 248 ILE B N 1
ATOM 4048 C CA . ILE B 1 251 ? -6.957 15.680 -34.750 1.00 32.34 248 ILE B CA 1
ATOM 4049 C C . ILE B 1 251 ? -7.528 17.042 -34.415 1.00 35.17 248 ILE B C 1
ATOM 4050 O O . ILE B 1 251 ? -8.515 17.471 -35.064 1.00 34.46 248 ILE B O 1
ATOM 4055 N N . GLY B 1 252 ? -6.875 17.743 -33.461 1.00 25.99 249 GLY B N 1
ATOM 4056 C CA . GLY B 1 252 ? -7.377 18.989 -32.965 1.00 29.59 249 GLY B CA 1
ATOM 4057 C C . GLY B 1 252 ? -7.870 18.826 -31.534 1.00 31.75 249 GLY B C 1
ATOM 4058 O O . GLY B 1 252 ? -8.730 18.009 -31.289 1.00 30.46 249 GLY B O 1
ATOM 4059 N N . LEU B 1 253 ? -7.343 19.592 -30.596 1.00 28.26 250 LEU B N 1
ATOM 4060 C CA . LEU B 1 253 ? -7.816 19.520 -29.251 1.00 30.47 250 LEU B CA 1
ATOM 4061 C C . LEU B 1 253 ? -9.195 20.004 -29.080 1.00 32.65 250 LEU B C 1
ATOM 4062 O O . LEU B 1 253 ? -9.930 19.535 -28.268 1.00 28.75 250 LEU B O 1
ATOM 4067 N N . ASP B 1 254 ? -9.564 21.028 -29.842 1.00 34.62 251 ASP B N 1
ATOM 4068 C CA . ASP B 1 254 ? -10.921 21.484 -29.694 1.00 33.10 251 ASP B CA 1
ATOM 4069 C C . ASP B 1 254 ? -11.889 20.406 -30.136 1.00 29.59 251 ASP B C 1
ATOM 4070 O O . ASP B 1 254 ? -12.860 20.177 -29.514 1.00 29.76 251 ASP B O 1
ATOM 4075 N N . THR B 1 255 ? -11.559 19.722 -31.211 1.00 30.29 252 THR B N 1
ATOM 4076 C CA . THR B 1 255 ? -12.376 18.628 -31.692 1.00 29.77 252 THR B CA 1
ATOM 4077 C C . THR B 1 255 ? -12.435 17.513 -30.636 1.00 30.64 252 THR B C 1
ATOM 4078 O O . THR B 1 255 ? -13.539 17.069 -30.272 1.00 31.70 252 THR B O 1
ATOM 4082 N N . VAL B 1 256 ? -11.309 17.087 -30.095 1.00 29.10 253 VAL B N 1
ATOM 4083 C CA . VAL B 1 256 ? -11.408 16.013 -29.103 1.00 34.10 253 VAL B CA 1
ATOM 4084 C C . VAL B 1 256 ? -12.188 16.472 -27.906 1.00 31.32 253 VAL B C 1
ATOM 4085 O O . VAL B 1 256 ? -13.009 15.692 -27.416 1.00 36.02 253 VAL B O 1
ATOM 4089 N N . LYS B 1 257 ? -11.978 17.688 -27.434 1.00 27.28 254 LYS B N 1
ATOM 4090 C CA . LYS B 1 257 ? -12.724 18.154 -26.278 1.00 28.58 254 LYS B CA 1
ATOM 4091 C C . LYS B 1 257 ? -14.187 18.234 -26.498 1.00 34.25 254 LYS B C 1
ATOM 4092 O O . LYS B 1 257 ? -14.997 17.803 -25.648 1.00 31.82 254 LYS B O 1
ATOM 4098 N N . PHE B 1 258 ? -14.579 18.769 -27.638 1.00 27.94 255 PHE B N 1
ATOM 4099 C CA . PHE B 1 258 ? -15.984 18.973 -27.869 1.00 31.13 255 PHE B CA 1
ATOM 4100 C C . PHE B 1 258 ? -16.704 17.660 -27.930 1.00 32.33 255 PHE B C 1
ATOM 4101 O O . PHE B 1 258 ? -17.805 17.564 -27.382 1.00 28.52 255 PHE B O 1
ATOM 4109 N N . VAL B 1 259 ? -16.106 16.639 -28.564 1.00 26.17 256 VAL B N 1
ATOM 4110 C CA . VAL B 1 259 ? -16.831 15.367 -28.577 1.00 25.09 256 VAL B CA 1
ATOM 4111 C C . VAL B 1 259 ? -16.946 14.786 -27.146 1.00 26.52 256 VAL B C 1
ATOM 4112 O O . VAL B 1 259 ? -18.027 14.321 -26.768 1.00 25.72 256 VAL B O 1
ATOM 4116 N N . MET B 1 260 ? -15.877 14.770 -26.400 1.00 28.62 257 MET B N 1
ATOM 4117 C CA . MET B 1 260 ? -15.847 14.179 -25.054 1.00 31.06 257 MET B CA 1
ATOM 4118 C C . MET B 1 260 ? -16.816 14.956 -24.152 1.00 32.24 257 MET B C 1
ATOM 4119 O O . MET B 1 260 ? -17.513 14.310 -23.388 1.00 29.86 257 MET B O 1
ATOM 4124 N N . ASP B 1 261 ? -16.861 16.292 -24.313 1.00 29.11 258 ASP B N 1
ATOM 4125 C CA . ASP B 1 261 ? -17.831 17.093 -23.467 1.00 30.37 258 ASP B CA 1
ATOM 4126 C C . ASP B 1 261 ? -19.253 16.620 -23.684 1.00 30.72 258 ASP B C 1
ATOM 4127 O O . ASP B 1 261 ? -20.048 16.566 -22.751 1.00 28.94 258 ASP B O 1
ATOM 4132 N N . GLY B 1 262 ? -19.594 16.311 -24.941 1.00 27.14 259 GLY B N 1
ATOM 4133 C CA . GLY B 1 262 ? -20.892 15.861 -25.303 1.00 29.26 259 GLY B CA 1
ATOM 4134 C C . GLY B 1 262 ? -21.184 14.565 -24.553 1.00 30.99 259 GLY B C 1
ATOM 4135 O O . GLY B 1 262 ? -22.247 14.347 -23.966 1.00 29.86 259 GLY B O 1
ATOM 4136 N N . TRP B 1 263 ? -20.189 13.654 -24.581 1.00 28.23 260 TRP B N 1
ATOM 4137 C CA . TRP B 1 263 ? -20.392 12.391 -23.872 1.00 25.86 260 TRP B CA 1
ATOM 4138 C C . TRP B 1 263 ? -20.539 12.581 -22.351 1.00 23.99 260 TRP B C 1
ATOM 4139 O O . TRP B 1 263 ? -21.373 11.867 -21.752 1.00 27.19 260 TRP B O 1
ATOM 4150 N N . ALA B 1 264 ? -19.710 13.378 -21.724 1.00 26.84 261 ALA B N 1
ATOM 4151 C CA . ALA B 1 264 ? -19.685 13.612 -20.243 1.00 26.30 261 ALA B CA 1
ATOM 4152 C C . ALA B 1 264 ? -21.052 14.153 -19.833 1.00 33.14 261 ALA B C 1
ATOM 4153 O O . ALA B 1 264 ? -21.743 13.620 -18.919 1.00 33.58 261 ALA B O 1
ATOM 4155 N N . ALA B 1 265 ? -21.554 15.112 -20.588 1.00 31.34 262 ALA B N 1
ATOM 4156 C CA . ALA B 1 265 ? -22.946 15.634 -20.284 1.00 33.53 262 ALA B CA 1
ATOM 4157 C C . ALA B 1 265 ? -24.046 14.614 -20.455 1.00 35.18 262 ALA B C 1
ATOM 4158 O O . ALA B 1 265 ? -24.975 14.503 -19.623 1.00 38.25 262 ALA B O 1
ATOM 4160 N N . LYS B 1 266 ? -23.996 13.805 -21.504 1.00 28.39 263 LYS B N 1
ATOM 4161 C CA . LYS B 1 266 ? -25.066 12.874 -21.827 1.00 28.41 263 LYS B CA 1
ATOM 4162 C C . LYS B 1 266 ? -25.062 11.549 -21.030 1.00 27.88 263 LYS B C 1
ATOM 4163 O O . LYS B 1 266 ? -26.123 10.869 -20.887 1.00 31.43 263 LYS B O 1
ATOM 4169 N N . TYR B 1 267 ? -23.870 11.163 -20.588 1.00 27.77 264 TYR B N 1
ATOM 4170 C CA . TYR B 1 267 ? -23.576 9.901 -19.900 1.00 28.42 264 TYR B CA 1
ATOM 4171 C C . TYR B 1 267 ? -22.827 10.292 -18.623 1.00 25.58 264 TYR B C 1
ATOM 4172 O O . TYR B 1 267 ? -21.647 9.962 -18.387 1.00 26.24 264 TYR B O 1
ATOM 4181 N N . PRO B 1 268 ? -23.496 10.978 -17.723 1.00 26.52 265 PRO B N 1
ATOM 4182 C CA . PRO B 1 268 ? -22.825 11.592 -16.560 1.00 28.29 265 PRO B CA 1
ATOM 4183 C C . PRO B 1 268 ? -22.267 10.601 -15.538 1.00 25.77 265 PRO B C 1
ATOM 4184 O O . PRO B 1 268 ? -21.454 11.025 -14.679 1.00 30.72 265 PRO B O 1
ATOM 4188 N N . GLU B 1 269 ? -22.744 9.365 -15.584 1.00 25.77 266 GLU B N 1
ATOM 4189 C CA . GLU B 1 269 ? -22.297 8.321 -14.646 1.00 27.45 266 GLU B CA 1
ATOM 4190 C C . GLU B 1 269 ? -21.086 7.535 -15.115 1.00 25.43 266 GLU B C 1
ATOM 4191 O O . GLU B 1 269 ? -20.603 6.656 -14.389 1.00 28.65 266 GLU B O 1
ATOM 4197 N N . VAL B 1 270 ? -20.616 7.829 -16.329 1.00 24.18 267 VAL B N 1
ATOM 4198 C CA . VAL B 1 270 ? -19.501 7.083 -16.922 1.00 21.41 267 VAL B CA 1
ATOM 4199 C C . VAL B 1 270 ? -18.184 7.761 -16.606 1.00 23.21 267 VAL B C 1
ATOM 4200 O O . VAL B 1 270 ? -17.933 8.839 -17.118 1.00 24.30 267 VAL B O 1
ATOM 4204 N N . GLN B 1 271 ? -17.391 7.055 -15.753 1.00 22.36 268 GLN B N 1
ATOM 4205 C CA . GLN B 1 271 ? -16.097 7.651 -15.317 1.00 23.61 268 GLN B CA 1
ATOM 4206 C C . GLN B 1 271 ? -15.156 7.957 -16.434 1.00 25.02 268 GLN B C 1
ATOM 4207 O O . GLN B 1 271 ? -14.425 8.970 -16.378 1.00 23.95 268 GLN B O 1
ATOM 4213 N N . LEU B 1 272 ? -15.211 7.134 -17.449 1.00 24.14 269 LEU B N 1
ATOM 4214 C CA . LEU B 1 272 ? -14.259 7.319 -18.603 1.00 25.46 269 LEU B CA 1
ATOM 4215 C C . LEU B 1 272 ? -14.442 8.610 -19.346 1.00 26.08 269 LEU B C 1
ATOM 4216 O O . LEU B 1 272 ? -13.526 9.050 -20.003 1.00 23.84 269 LEU B O 1
ATOM 4221 N N . PHE B 1 273 ? -15.594 9.255 -19.217 1.00 21.88 270 PHE B N 1
ATOM 4222 C CA . PHE B 1 273 ? -15.890 10.464 -20.005 1.00 25.58 270 PHE B CA 1
ATOM 4223 C C . PHE B 1 273 ? -15.634 11.719 -19.297 1.00 31.39 270 PHE B C 1
ATOM 4224 O O . PHE B 1 273 ? -15.893 12.791 -19.831 1.00 33.01 270 PHE B O 1
ATOM 4232 N N . GLU B 1 274 ? -15.210 11.604 -18.070 1.00 31.48 271 GLU B N 1
ATOM 4233 C CA . GLU B 1 274 ? -14.893 12.832 -17.259 1.00 36.74 271 GLU B CA 1
ATOM 4234 C C . GLU B 1 274 ? -13.890 13.772 -17.879 1.00 31.36 271 GLU B C 1
ATOM 4235 O O . GLU B 1 274 ? -12.845 13.364 -18.490 1.00 34.54 271 GLU B O 1
ATOM 4241 N N . ALA B 1 275 ? -14.127 15.094 -17.744 1.00 28.12 272 ALA B N 1
ATOM 4242 C CA . ALA B 1 275 ? -13.349 16.055 -18.510 1.00 27.25 272 ALA B CA 1
ATOM 4243 C C . ALA B 1 275 ? -11.886 16.129 -17.916 1.00 27.40 272 ALA B C 1
ATOM 4244 O O . ALA B 1 275 ? -11.640 15.662 -16.802 1.00 34.55 272 ALA B O 1
ATOM 4246 N N . SER B 1 276 ? -10.989 16.677 -18.684 1.00 27.35 273 SER B N 1
ATOM 4247 C CA . SER B 1 276 ? -9.649 16.905 -18.223 1.00 38.34 273 SER B CA 1
ATOM 4248 C C . SER B 1 276 ? -9.256 18.403 -18.128 1.00 33.95 273 SER B C 1
ATOM 4249 O O . SER B 1 276 ? -9.336 19.144 -19.052 1.00 33.99 273 SER B O 1
ATOM 4252 N N . PRO B 1 277 ? -8.654 18.824 -17.014 1.00 36.69 274 PRO B N 1
ATOM 4253 C CA . PRO B 1 277 ? -8.184 20.192 -16.772 1.00 31.50 274 PRO B CA 1
ATOM 4254 C C . PRO B 1 277 ? -7.207 20.662 -17.727 1.00 35.74 274 PRO B C 1
ATOM 4255 O O . PRO B 1 277 ? -7.325 21.774 -18.229 1.00 36.34 274 PRO B O 1
ATOM 4259 N N . LEU B 1 278 ? -6.248 19.827 -18.054 1.00 32.69 275 LEU B N 1
ATOM 4260 C CA . LEU B 1 278 ? -5.205 20.239 -18.962 1.00 30.56 275 LEU B CA 1
ATOM 4261 C C . LEU B 1 278 ? -5.824 20.494 -20.298 1.00 32.65 275 LEU B C 1
ATOM 4262 O O . LEU B 1 278 ? -5.352 21.351 -21.071 1.00 34.85 275 LEU B O 1
ATOM 4267 N N . VAL B 1 279 ? -6.774 19.617 -20.651 1.00 32.79 276 VAL B N 1
ATOM 4268 C CA . VAL B 1 279 ? -7.402 19.753 -21.952 1.00 34.72 276 VAL B CA 1
ATOM 4269 C C . VAL B 1 279 ? -8.239 21.043 -21.986 1.00 31.21 276 VAL B C 1
ATOM 4270 O O . VAL B 1 279 ? -8.152 21.792 -22.959 1.00 36.26 276 VAL B O 1
ATOM 4274 N N . ASP B 1 280 ? -9.032 21.210 -20.954 1.00 35.96 277 ASP B N 1
ATOM 4275 C CA . ASP B 1 280 ? -9.934 22.402 -20.881 1.00 39.20 277 ASP B CA 1
ATOM 4276 C C . ASP B 1 280 ? -9.113 23.674 -20.971 1.00 41.00 277 ASP B C 1
ATOM 4277 O O . ASP B 1 280 ? -9.498 24.618 -21.676 1.00 40.59 277 ASP B O 1
ATOM 4282 N N . LYS B 1 281 ? -7.983 23.718 -20.244 1.00 45.91 278 LYS B N 1
ATOM 4283 C CA . LYS B 1 281 ? -7.092 24.861 -20.254 1.00 41.23 278 LYS B CA 1
ATOM 4284 C C . LYS B 1 281 ? -6.486 25.107 -21.601 1.00 43.59 278 LYS B C 1
ATOM 4285 O O . LYS B 1 281 ? -6.384 26.249 -22.056 1.00 45.75 278 LYS B O 1
ATOM 4291 N N . LEU B 1 282 ? -6.061 24.040 -22.282 1.00 38.40 279 LEU B N 1
ATOM 4292 C CA . LEU B 1 282 ? -5.396 24.234 -23.577 1.00 35.63 279 LEU B CA 1
ATOM 4293 C C . LEU B 1 282 ? -6.387 24.755 -24.647 1.00 37.34 279 LEU B C 1
ATOM 4294 O O . LEU B 1 282 ? -5.989 25.527 -25.507 1.00 46.54 279 LEU B O 1
ATOM 4299 N N . VAL B 1 283 ? -7.649 24.316 -24.560 1.00 36.68 280 VAL B N 1
ATOM 4300 C CA . VAL B 1 283 ? -8.691 24.728 -25.525 1.00 36.64 280 VAL B CA 1
ATOM 4301 C C . VAL B 1 283 ? -9.215 26.142 -25.138 1.00 41.15 280 VAL B C 1
ATOM 4302 O O . VAL B 1 283 ? -9.250 27.031 -26.052 1.00 39.75 280 VAL B O 1
ATOM 4306 N N . ALA B 1 284 ? -9.582 26.325 -23.854 1.00 40.94 281 ALA B N 1
ATOM 4307 C CA . ALA B 1 284 ? -9.950 27.641 -23.295 1.00 40.82 281 ALA B CA 1
ATOM 4308 C C . ALA B 1 284 ? -8.900 28.706 -23.641 1.00 42.61 281 ALA B C 1
ATOM 4309 O O . ALA B 1 284 ? -9.272 29.863 -23.918 1.00 44.27 281 ALA B O 1
ATOM 4311 N N . GLU B 1 285 ? -7.622 28.297 -23.750 1.00 37.03 282 GLU B N 1
ATOM 4312 C CA . GLU B 1 285 ? -6.507 29.175 -24.173 1.00 39.69 282 GLU B CA 1
ATOM 4313 C C . GLU B 1 285 ? -6.274 29.256 -25.642 1.00 43.15 282 GLU B C 1
ATOM 4314 O O . GLU B 1 285 ? -5.311 29.892 -26.105 1.00 43.75 282 GLU B O 1
ATOM 4320 N N . GLY B 1 286 ? -7.098 28.583 -26.438 1.00 38.94 283 GLY B N 1
ATOM 4321 C CA . GLY B 1 286 ? -6.876 28.640 -27.865 1.00 43.68 283 GLY B CA 1
ATOM 4322 C C . GLY B 1 286 ? -5.684 27.848 -28.381 1.00 42.00 283 GLY B C 1
ATOM 4323 O O . GLY B 1 286 ? -5.295 27.996 -29.541 1.00 43.33 283 GLY B O 1
ATOM 4324 N N . LYS B 1 287 ? -5.149 26.930 -27.568 1.00 45.21 284 LYS B N 1
ATOM 4325 C CA . LYS B 1 287 ? -4.030 26.102 -28.047 1.00 40.79 284 LYS B CA 1
ATOM 4326 C C . LYS B 1 287 ? -4.610 24.742 -28.532 1.00 40.94 284 LYS B C 1
ATOM 4327 O O . LYS B 1 287 ? -4.810 23.824 -27.697 1.00 39.28 284 LYS B O 1
ATOM 4333 N N . LEU B 1 288 ? -4.835 24.649 -29.846 1.00 37.55 285 LEU B N 1
ATOM 4334 C CA . LEU B 1 288 ? -5.771 23.658 -30.381 1.00 36.14 285 LEU B CA 1
ATOM 4335 C C . LEU B 1 288 ? -5.047 22.540 -31.145 1.00 39.05 285 LEU B C 1
ATOM 4336 O O . LEU B 1 288 ? -5.690 21.587 -31.670 1.00 36.28 285 LEU B O 1
ATOM 4341 N N . GLY B 1 289 ? -3.713 22.603 -31.164 1.00 37.81 286 GLY B N 1
ATOM 4342 C CA . GLY B 1 289 ? -2.891 21.614 -31.798 1.00 31.56 286 GLY B CA 1
ATOM 4343 C C . GLY B 1 289 ? -2.236 22.089 -33.036 1.00 42.42 286 GLY B C 1
ATOM 4344 O O . GLY B 1 289 ? -2.059 23.285 -33.159 1.00 44.97 286 GLY B O 1
ATOM 4345 N N . ARG B 1 290 ? -1.912 21.183 -33.954 1.00 36.98 287 ARG B N 1
ATOM 4346 C CA . ARG B 1 290 ? -1.195 21.539 -35.187 1.00 45.38 287 ARG B CA 1
ATOM 4347 C C . ARG B 1 290 ? -1.867 22.712 -35.899 1.00 49.20 287 ARG B C 1
ATOM 4348 O O . ARG B 1 290 ? -1.185 23.632 -36.412 1.00 53.40 287 ARG B O 1
ATOM 4356 N N . LYS B 1 291 ? -3.194 22.681 -35.939 1.00 36.15 288 LYS B N 1
ATOM 4357 C CA . LYS B 1 291 ? -3.875 23.767 -36.685 1.00 42.36 288 LYS B CA 1
ATOM 4358 C C . LYS B 1 291 ? -3.675 25.200 -36.096 1.00 48.57 288 LYS B C 1
ATOM 4359 O O . LYS B 1 291 ? -3.913 26.175 -36.808 1.00 46.09 288 LYS B O 1
ATOM 4365 N N . THR B 1 292 ? -3.232 25.342 -34.842 1.00 45.44 289 THR B N 1
ATOM 4366 C CA . THR B 1 292 ? -2.876 26.652 -34.306 1.00 46.09 289 THR B CA 1
ATOM 4367 C C . THR B 1 292 ? -1.394 26.806 -33.914 1.00 53.53 289 THR B C 1
ATOM 4368 O O . THR B 1 292 ? -1.027 27.813 -33.319 1.00 54.36 289 THR B O 1
ATOM 4372 N N . GLY B 1 293 ? -0.556 25.808 -34.210 1.00 51.28 290 GLY B N 1
ATOM 4373 C CA . GLY B 1 293 ? 0.838 25.796 -33.759 1.00 48.77 290 GLY B CA 1
ATOM 4374 C C . GLY B 1 293 ? 1.106 25.531 -32.267 1.00 49.45 290 GLY B C 1
ATOM 4375 O O . GLY B 1 293 ? 2.244 25.623 -31.795 1.00 42.19 290 GLY B O 1
ATOM 4376 N N . ASP B 1 294 ? 0.085 25.230 -31.494 1.00 48.62 291 ASP B N 1
ATOM 4377 C CA . ASP B 1 294 ? 0.323 24.820 -30.125 1.00 47.60 291 ASP B CA 1
ATOM 4378 C C . ASP B 1 294 ? -0.824 23.999 -29.630 1.00 45.74 291 ASP B C 1
ATOM 4379 O O . ASP B 1 294 ? -1.958 24.406 -29.771 1.00 40.09 291 ASP B O 1
ATOM 4384 N N . GLY B 1 295 ? -0.552 22.832 -29.053 1.00 42.47 292 GLY B N 1
ATOM 4385 C CA . GLY B 1 295 ? -1.586 22.173 -28.245 1.00 38.07 292 GLY B CA 1
ATOM 4386 C C . GLY B 1 295 ? -0.801 21.593 -27.085 1.00 40.22 292 GLY B C 1
ATOM 4387 O O . GLY B 1 295 ? -0.141 22.313 -26.400 1.00 41.42 292 GLY B O 1
ATOM 4388 N N . PHE B 1 296 ? -0.866 20.263 -26.906 1.00 38.47 293 PHE B N 1
ATOM 4389 C CA . PHE B 1 296 ? 0.051 19.568 -26.037 1.00 36.69 293 PHE B CA 1
ATOM 4390 C C . PHE B 1 296 ? 1.423 19.940 -26.294 1.00 35.59 293 PHE B C 1
ATOM 4391 O O . PHE B 1 296 ? 2.139 20.170 -25.324 1.00 39.47 293 PHE B O 1
ATOM 4399 N N . TYR B 1 297 ? 1.796 19.961 -27.554 1.00 36.09 294 TYR B N 1
ATOM 4400 C CA . TYR B 1 297 ? 3.117 20.421 -27.956 1.00 40.28 294 TYR B CA 1
ATOM 4401 C C . TYR B 1 297 ? 3.058 21.729 -28.809 1.00 44.43 294 TYR B C 1
ATOM 4402 O O . TYR B 1 297 ? 1.960 22.181 -29.146 1.00 41.90 294 TYR B O 1
ATOM 4411 N N . SER B 1 298 ? 4.244 22.294 -29.141 1.00 51.52 295 SER B N 1
ATOM 4412 C CA . SER B 1 298 ? 4.460 23.434 -30.100 1.00 51.85 295 SER B CA 1
ATOM 4413 C C . SER B 1 298 ? 4.870 22.968 -31.506 1.00 47.69 295 SER B C 1
ATOM 4414 O O . SER B 1 298 ? 5.552 21.959 -31.626 1.00 55.44 295 SER B O 1
ATOM 4417 N N . TYR B 1 299 ? 4.486 23.688 -32.567 1.00 53.80 296 TYR B N 1
ATOM 4418 C CA . TYR B 1 299 ? 4.730 23.244 -33.958 1.00 47.75 296 TYR B CA 1
ATOM 4419 C C . TYR B 1 299 ? 5.498 24.214 -34.864 1.00 55.10 296 TYR B C 1
ATOM 4420 O O . TYR B 1 299 ? 6.425 24.866 -34.411 1.00 63.20 296 TYR B O 1
#

InterPro domains:
  IPR006108 3-hydroxyacyl-CoA dehydrogenase, C-terminal [PF00725] (199-296)
  IPR006176 3-hydroxyacyl-CoA dehydrogenase, NAD binding [PF02737] (13-196)
  IPR006180 3-hydroxyacyl-CoA dehydrogenase, conserved site [PS00067] (196-220)
  IPR008927 6-phosphogluconate dehydrogenase-like, C-terminal domain superfamily [SSF48179] (198-297)
  IPR013328 6-phosphogluconate dehydrogenase, domain 2 [G3DSA:1.10.1040.10] (201-298)
  IPR022694 3-hydroxyacyl-CoA dehydrogenase [PIRSF000105] (10-297)
  IPR036291 NAD(P)-binding domain superfamily [SSF51735] (8-198)
  IPR052242 Mitochondrial 3-hydroxyacyl-CoA dehydrogenase [PTHR43561] (3-297)

Sequence (579 aa):
MFTAKCAMQNIRNVAIVGSGQMGSGIAQVTASSGFNVMLADVNKKALDRAMKAISQSVTHLSKKQKGTDKEKSDFVTLTMSRIKTCNNVSTAVADADLIIEAAIENIDLKRGIFAQIEQSCKKDSILTTNTSSFLLEDVAKGLQDKTRFGGLHFFNPVPVMKLLEVIRSDDTSDETYATLIKFGTAVGKTTVACKDSPGFIVNRLLIPYFFEAARMYERGDASMTDIDEAMKLGAGHPMGPFELADYIGLDTVKFVMDGWAAKYPEVQLFEASPLVDKLVAEGKLGRKTGDGFYSYMFTAKCAMQNIRNVAIVGSGQMGSSGIAQVTASSGFNVMLADVNKKALDRAMKAISQSVTHDFVTLTMSRIKTCNNVSTAVADADLIIEAAIENIDLKRGIFAQIEQSCKKDSILTTNNTSSFLLEDVAKGLQDKTRFGGLHFFNPVPVMKLLEVIRSDDTSDETYATLIKFGTAVGKTTVACKDSPGFIVNRLLIPYFFFEAARMYERGDASMTDIDEAMKLGAGHPMGPFELADYIGLDTVKFVMDGWAAKYPEVQLFEASPLVDKLVAEGKLGRKTGDGFYSY

Nearest PDB structures (foldseek):
  4j0e-assembly1_B  TM=1.004E+00  e=2.498E-56  Caenorhabditis elegans
  4j0e-assembly1_A  TM=9.989E-01  e=4.509E-54  Caenorhabditis elegans
  4j0f-assembly1_A  TM=9.699E-01  e=1.694E-50  Caenorhabditis elegans
  4j0f-assembly1_B  TM=9.497E-01  e=1.341E-50  Caenorhabditis elegans
  3rqs-assembly1_B  TM=9.488E-01  e=3.079E-37  Homo sapiens